Protein 3P0B (pdb70)

Radius of gyration: 22.83 Å; Cα contacts (8 Å, |Δi|>4): 1008; chains: 1; bounding box: 55×58×65 Å

B-factor: mean 22.21, std 11.77, range [7.5, 113.81]

Secondary structure (DSSP, 8-state):
---EEEEEEEEE-----TTS-SSSSSHHHHHHHIIIIIHHHHHHHHHHHHHT----EEEEE-HHHHHHHT-HHHHHHHHHHHHHHHHHHHHHHHHHTTSTTHHHHHHHHHHHHHHHHHHHHTTT-HHHHHHHHHHHTSEEEEEE-TT-B-GGG-S-HHHHHHHHHHHHHHHHHHHSS---BEE-GGG-B--SEEE--SSS-SPPEEE--HHHHHHHTT--EEEE-THHHH-SS--------GGGGSEEE-TTS-EEEEB-HHHHHHHH-TTTSGGGSTTSBPSS---TTT----BB--STT--GGGPPBP-HHHHHHHHHHHHHHHHHHHHHHHHHSTT-EEEEEEEGGGBTTTBTTHHHHHHHHHHHHTT-SSEEE--HHHHT-S-EEE--PPSB-SSGGGSSTTTSSGGGHHHHHHHHHHHHHHHHHHHH--S-HHHHHHHHHHHHHHTBTHHHHTTT-TTTHHHHHHHHHHHHHHHHHHHH---HHHHHHHHHHS---TT--GGGGG-

GO terms:
  GO:0003844 1,4-alpha-glucan branching enzyme activity (F, IDA)
  GO:0005978 glycogen biosynthetic process (P, IDA)

Nearest PDB structures (foldseek):
  1ufa-assembly1_A  TM=9.991E-01  e=3.592E-87  Thermus thermophilus
  3n98-assembly1_A  TM=9.511E-01  e=1.588E-49  Thermococcus kodakarensis
  5wu7-assembly1_A  TM=9.198E-01  e=2.688E-47  Pyrococcus horikoshii OT3
  5wu7-assembly2_B  TM=9.345E-01  e=1.216E-46  Pyrococcus horikoshii OT3
  2b5d-assembly1_X  TM=8.588E-01  e=3.055E-36  Thermotoga maritima MSB8

Structure (mmCIF, N/CA/C/O backbone):
data_3P0B
#
_entry.id   3P0B
#
_cell.length_a   119.532
_cell.length_b   119.532
_cell.length_c   74.097
_cell.angle_alpha   90.00
_cell.angle_beta   90.00
_cell.angle_gamma   90.00
#
_symmetry.space_group_name_H-M   'P 42 21 2'
#
loop_
_entity.id
_entity.type
_entity.pdbx_description
1 polymer 'TT1467 protein'
2 non-polymer GLYCEROL
3 water water
#
loop_
_atom_site.group_PDB
_atom_site.id
_atom_site.type_symbol
_atom_site.label_atom_id
_atom_site.label_alt_id
_atom_site.label_comp_id
_atom_site.label_asym_id
_atom_site.label_entity_id
_atom_site.label_seq_id
_atom_site.pdbx_PDB_ins_code
_atom_site.Cartn_x
_atom_site.Cartn_y
_atom_site.Cartn_z
_atom_site.occupancy
_atom_site.B_iso_or_equiv
_atom_site.auth_seq_id
_atom_site.auth_comp_id
_atom_site.auth_asym_id
_atom_site.auth_atom_id
_atom_site.pdbx_PDB_model_num
ATOM 1 N N . SER A 1 19 ? 4.658 -34.056 9.576 1.00 49.96 -1 SER A N 1
ATOM 2 C CA . SER A 1 19 ? 5.170 -35.412 9.941 1.00 50.64 -1 SER A CA 1
ATOM 3 C C . SER A 1 19 ? 4.584 -36.493 9.051 1.00 48.94 -1 SER A C 1
ATOM 4 O O . SER A 1 19 ? 3.364 -36.675 9.019 1.00 48.83 -1 SER A O 1
ATOM 5 N N . HIS A 1 20 ? 5.452 -37.211 8.334 1.00 48.05 0 HIS A N 1
ATOM 6 C CA . HIS A 1 20 ? 5.027 -38.242 7.380 1.00 45.75 0 HIS A CA 1
ATOM 7 C C . HIS A 1 20 ? 3.921 -37.745 6.463 1.00 42.66 0 HIS A C 1
ATOM 8 O O . HIS A 1 20 ? 2.861 -38.369 6.341 1.00 42.81 0 HIS A O 1
ATOM 9 N N . MET A 1 21 ? 4.169 -36.609 5.825 1.00 40.03 1 MET A N 1
ATOM 10 C CA . MET A 1 21 ? 3.166 -35.939 5.013 1.00 37.12 1 MET A CA 1
ATOM 11 C C . MET A 1 21 ? 3.078 -36.563 3.629 1.00 34.10 1 MET A C 1
ATOM 12 O O . MET A 1 21 ? 4.066 -37.091 3.110 1.00 34.07 1 MET A O 1
ATOM 17 N N . ALA A 1 22 ? 1.887 -36.512 3.040 1.00 30.44 2 ALA A N 1
ATOM 18 C CA . ALA A 1 22 ? 1.719 -36.878 1.643 1.00 29.34 2 ALA A CA 1
ATOM 19 C C . ALA A 1 22 ? 2.411 -35.805 0.830 1.00 27.48 2 ALA A C 1
ATOM 20 O O . ALA A 1 22 ? 2.526 -34.643 1.245 1.00 28.36 2 ALA A O 1
ATOM 22 N N . ARG A 1 23 ? 2.880 -36.207 -0.341 1.00 25.21 3 ARG A N 1
ATOM 23 C CA . ARG A 1 23 ? 3.493 -35.274 -1.278 1.00 24.24 3 ARG A CA 1
ATOM 24 C C . ARG A 1 23 ? 2.530 -34.977 -2.430 1.00 23.33 3 ARG A C 1
ATOM 25 O O . ARG A 1 23 ? 2.162 -35.893 -3.174 1.00 25.00 3 ARG A O 1
ATOM 33 N N . PHE A 1 24 ? 2.147 -33.702 -2.584 1.00 20.12 4 PHE A N 1
ATOM 34 C CA . PHE A 1 24 ? 1.241 -33.268 -3.650 1.00 18.99 4 PHE A CA 1
ATOM 35 C C . PHE A 1 24 ? 2.036 -32.617 -4.766 1.00 17.70 4 PHE A C 1
ATOM 36 O O . PHE A 1 24 ? 2.667 -31.584 -4.564 1.00 17.46 4 PHE A O 1
ATOM 44 N N . ALA A 1 25 ? 2.010 -33.242 -5.938 1.00 17.16 5 ALA A N 1
ATOM 45 C CA . ALA A 1 25 ? 2.719 -32.726 -7.096 1.00 16.38 5 ALA A CA 1
ATOM 46 C C . ALA A 1 25 ? 1.717 -32.206 -8.124 1.00 15.92 5 ALA A C 1
ATOM 47 O O . ALA A 1 25 ? 1.169 -32.998 -8.907 1.00 16.00 5 ALA A O 1
ATOM 49 N N . LEU A 1 26 ? 1.442 -30.901 -8.080 1.00 15.36 6 LEU A N 1
ATOM 50 C CA . LEU A 1 26 ? 0.634 -30.249 -9.119 1.00 14.40 6 LEU A CA 1
ATOM 51 C C . LEU A 1 26 ? 1.527 -30.052 -10.336 1.00 13.82 6 LEU A C 1
ATOM 52 O O . LEU A 1 26 ? 2.607 -29.503 -10.217 1.00 14.30 6 LEU A O 1
ATOM 57 N N . VAL A 1 27 ? 1.084 -30.510 -11.513 1.00 13.39 7 VAL A N 1
ATOM 58 C CA . VAL A 1 27 ? 1.810 -30.300 -12.766 1.00 13.33 7 VAL A CA 1
ATOM 59 C C . VAL A 1 27 ? 0.869 -29.641 -13.764 1.00 13.42 7 VAL A C 1
ATOM 60 O O . VAL A 1 27 ? -0.216 -30.160 -14.057 1.00 14.36 7 VAL A O 1
ATOM 64 N N . LEU A 1 28 ? 1.287 -28.466 -14.258 1.00 13.13 8 LEU A N 1
ATOM 65 C CA . LEU A 1 28 ? 0.532 -27.756 -15.297 1.00 12.23 8 LEU A CA 1
ATOM 66 C C . LEU A 1 28 ? 1.274 -27.905 -16.610 1.00 11.88 8 LEU A C 1
ATOM 67 O O . LEU A 1 28 ? 2.441 -27.533 -16.706 1.00 12.98 8 LEU A O 1
ATOM 72 N N . HIS A 1 29 ? 0.601 -28.455 -17.603 1.00 12.22 9 HIS A N 1
ATOM 73 C CA . HIS A 1 29 ? 1.146 -28.593 -18.953 1.00 11.55 9 HIS A CA 1
ATOM 74 C C . HIS A 1 29 ? 0.687 -27.420 -19.825 1.00 10.86 9 HIS A C 1
ATOM 75 O O . HIS A 1 29 ? -0.450 -27.383 -20.248 1.00 11.97 9 HIS A O 1
ATOM 82 N N . ALA A 1 30 ? 1.562 -26.439 -20.011 1.00 10.90 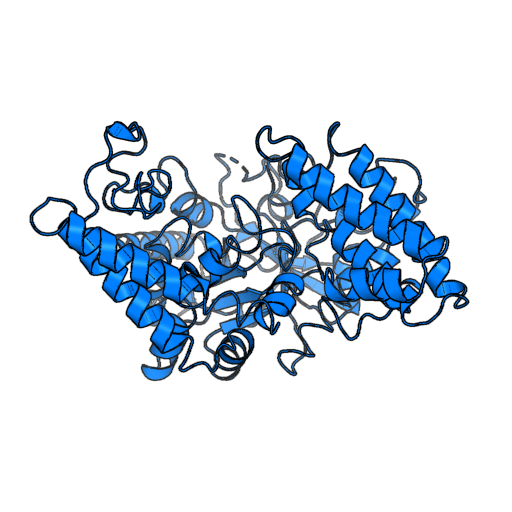10 ALA A N 1
ATOM 83 C CA . ALA A 1 30 ? 1.225 -25.299 -20.896 1.00 10.81 10 ALA A CA 1
ATOM 84 C C . ALA A 1 30 ? 1.685 -25.612 -22.316 1.00 10.37 10 ALA A C 1
ATOM 85 O O . ALA A 1 30 ? 2.841 -26.000 -22.533 1.00 10.99 10 ALA A O 1
ATOM 87 N N . HIS A 1 31 ? 0.765 -25.477 -23.269 1.00 10.35 11 HIS A N 1
ATOM 88 C CA . HIS A 1 31 ? 1.037 -25.828 -24.660 1.00 11.01 11 HIS A CA 1
ATOM 89 C C . HIS A 1 31 ? 0.019 -25.184 -25.570 1.00 11.03 11 HIS A C 1
ATOM 90 O O . HIS A 1 31 ? -1.185 -25.192 -25.276 1.00 13.01 11 HIS A O 1
ATOM 97 N N . LEU A 1 32 ? 0.503 -24.670 -26.711 1.00 11.25 12 LEU A N 1
ATOM 98 C CA . LEU A 1 32 ? -0.346 -24.401 -27.872 1.00 11.93 12 LEU A CA 1
ATOM 99 C C . LEU A 1 32 ? 0.454 -24.773 -29.084 1.00 11.00 12 LEU A C 1
ATOM 100 O O . LEU A 1 32 ? 1.681 -24.602 -29.077 1.00 12.25 12 LEU A O 1
ATOM 105 N N . PRO A 1 33 ? -0.213 -25.245 -30.145 1.00 10.95 13 PRO A N 1
ATOM 106 C CA . PRO A 1 33 ? 0.519 -25.557 -31.368 1.00 11.08 13 PRO A CA 1
ATOM 107 C C . PRO A 1 33 ? 1.021 -24.265 -32.037 1.00 10.85 13 PRO A C 1
ATOM 108 O O . PRO A 1 33 ? 0.722 -23.129 -31.587 1.00 10.27 13 PRO A O 1
ATOM 112 N N . TYR A 1 34 ? 1.790 -24.440 -33.099 1.00 10.36 14 TYR A N 1
ATOM 113 C CA . TYR A 1 34 ? 2.340 -23.297 -33.798 1.00 9.75 14 TYR A CA 1
ATOM 114 C C . TYR A 1 34 ? 1.227 -22.607 -34.577 1.00 9.50 14 TYR A C 1
ATOM 115 O O . TYR A 1 34 ? 0.678 -23.144 -35.545 1.00 10.18 14 TYR A O 1
ATOM 124 N N . VAL A 1 35 ? 0.865 -21.405 -34.111 1.00 9.55 15 VAL A N 1
ATOM 125 C CA . VAL A 1 35 ? -0.185 -20.610 -34.708 1.00 10.41 15 VAL A CA 1
ATOM 126 C C . VAL A 1 35 ? 0.332 -19.266 -35.243 1.00 10.09 15 VAL A C 1
ATOM 127 O O . VAL A 1 35 ? -0.368 -18.565 -35.976 1.00 11.80 15 VAL A O 1
ATOM 131 N N . ARG A 1 36 ? 1.551 -18.895 -34.856 1.00 10.06 16 ARG A N 1
ATOM 132 C CA . ARG A 1 36 ? 2.164 -17.676 -35.386 1.00 9.83 16 ARG A CA 1
ATOM 133 C C . ARG A 1 36 ? 2.086 -17.627 -36.898 1.00 10.64 16 ARG A C 1
ATOM 134 O O . ARG A 1 36 ? 2.417 -18.622 -37.548 1.00 11.52 16 ARG A O 1
ATOM 142 N N . ALA A 1 37 ? 1.644 -16.487 -37.440 1.00 11.61 17 ALA A N 1
ATOM 143 C CA . ALA A 1 37 ? 1.621 -16.250 -38.888 1.00 13.13 17 ALA A CA 1
ATOM 144 C C . ALA A 1 37 ? 0.645 -17.110 -39.658 1.00 16.03 17 ALA A C 1
ATOM 145 O O . ALA A 1 37 ? 0.713 -17.124 -40.883 1.00 17.77 17 ALA A O 1
ATOM 147 N N . HIS A 1 38 ? -0.241 -17.833 -38.981 1.00 17.37 18 HIS A N 1
ATOM 148 C CA . HIS A 1 38 ? -1.141 -18.723 -39.743 1.00 20.89 18 HIS A CA 1
ATOM 149 C C . HIS A 1 38 ? -2.610 -18.280 -39.824 1.00 24.59 18 HIS A C 1
ATOM 150 O O . HIS A 1 38 ? -3.463 -19.016 -40.347 1.00 28.34 18 HIS A O 1
ATOM 157 N N . GLY A 1 39 ? -2.887 -17.045 -39.413 1.00 24.22 19 GLY A N 1
ATOM 158 C CA . GLY A 1 39 ? -4.249 -16.544 -39.360 1.00 25.20 19 GLY A CA 1
ATOM 159 C C . GLY A 1 39 ? -4.515 -16.082 -37.950 1.00 24.46 19 GLY A C 1
ATOM 160 O O . GLY A 1 39 ? -3.760 -16.430 -37.030 1.00 23.33 19 GLY A O 1
ATOM 161 N N . MET A 1 40 ? -5.591 -15.317 -37.775 1.00 26.46 20 MET A N 1
ATOM 162 C CA . MET A 1 40 ? -5.924 -14.783 -36.455 1.00 26.89 20 MET A CA 1
ATOM 163 C C . MET A 1 40 ? -6.977 -15.583 -35.689 1.00 28.06 20 MET A C 1
ATOM 164 O O . MET A 1 40 ? -6.718 -15.979 -34.563 1.00 25.10 20 MET A O 1
ATOM 169 N N . TRP A 1 41 ? -8.134 -15.851 -36.299 1.00 30.60 21 TRP A N 1
ATOM 170 C CA . TRP A 1 41 ? -9.299 -16.435 -35.585 1.00 33.39 21 TRP A CA 1
ATOM 171 C C . TRP A 1 41 ? -10.118 -17.322 -36.554 1.00 33.95 21 TRP A C 1
ATOM 172 O O . TRP A 1 41 ? -9.926 -17.215 -37.762 1.00 35.71 21 TRP A O 1
ATOM 183 N N . PRO A 1 42 ? -10.980 -18.241 -36.045 1.00 34.87 22 PRO A N 1
ATOM 184 C CA . PRO A 1 42 ? -11.279 -18.754 -34.683 1.00 34.48 22 PRO A CA 1
ATOM 185 C C . PRO A 1 42 ? -10.114 -19.494 -34.027 1.00 31.68 22 PRO A C 1
ATOM 186 O O . PRO A 1 42 ? -9.917 -19.417 -32.801 1.00 33.21 22 PRO A O 1
ATOM 190 N N . PHE A 1 43 ? -9.367 -20.237 -34.834 1.00 29.36 23 PHE A N 1
ATOM 191 C CA A PHE A 1 43 ? -8.148 -20.864 -34.382 0.70 26.39 23 PHE A CA 1
ATOM 192 C CA B PHE A 1 43 ? -8.121 -20.825 -34.358 0.30 26.69 23 PHE A CA 1
ATOM 193 C C . PHE A 1 43 ? -6.964 -20.313 -35.177 1.00 25.27 23 PHE A C 1
ATOM 194 O O . PHE A 1 43 ? -6.949 -20.392 -36.415 1.00 26.54 23 PHE A O 1
ATOM 209 N N . GLY A 1 44 ? -6.000 -19.756 -34.472 1.00 18.92 24 GLY A N 1
ATOM 210 C CA . GLY A 1 44 ? -4.892 -19.012 -35.063 1.00 17.07 24 GLY A CA 1
ATOM 211 C C . GLY A 1 44 ? -4.213 -18.218 -33.956 1.00 14.50 24 GLY A C 1
ATOM 212 O O . GLY A 1 44 ? -4.266 -18.598 -32.777 1.00 13.86 24 GLY A O 1
ATOM 213 N N . GLU A 1 45 ? -3.576 -17.103 -34.314 1.00 14.48 25 GLU A N 1
ATOM 214 C CA . GLU A 1 45 ? -2.803 -16.310 -33.324 1.00 13.56 25 GLU A CA 1
ATOM 215 C C . GLU A 1 45 ? -3.592 -15.895 -32.100 1.00 13.17 25 GLU A C 1
ATOM 216 O O . GLU A 1 45 ? -3.065 -15.851 -30.976 1.00 12.67 25 GLU A O 1
ATOM 222 N N . GLU A 1 46 ? -4.855 -15.545 -32.283 1.00 13.12 26 GLU A N 1
ATOM 223 C CA . GLU A 1 46 ? -5.665 -15.141 -31.134 1.00 13.99 26 GLU A CA 1
ATOM 224 C C . GLU A 1 46 ? -5.760 -16.217 -30.067 1.00 13.36 26 GLU A C 1
ATOM 225 O O . GLU A 1 46 ? -5.911 -15.894 -28.892 1.00 13.03 26 GLU A O 1
ATOM 231 N N A THR A 1 47 ? -5.674 -17.482 -30.450 0.60 13.32 27 THR A N 1
ATOM 232 N N B THR A 1 47 ? -5.666 -17.492 -30.448 0.40 13.86 27 THR A N 1
ATOM 233 C CA A THR A 1 47 ? -5.700 -18.548 -29.461 0.60 13.54 27 THR A CA 1
ATOM 234 C CA B THR A 1 47 ? -5.671 -18.586 -29.466 0.40 14.45 27 THR A CA 1
ATOM 235 C C A THR A 1 47 ? -4.523 -18.387 -28.496 0.60 12.25 27 THR A C 1
ATOM 236 C C B THR A 1 47 ? -4.499 -18.456 -28.503 0.40 12.84 27 THR A C 1
ATOM 237 O O A THR A 1 47 ? -4.687 -18.537 -27.271 0.60 12.09 27 THR A O 1
ATOM 238 O O B THR A 1 47 ? -4.630 -18.739 -27.304 0.40 12.75 27 THR A O 1
ATOM 245 N N . LEU A 1 48 ? -3.356 -18.017 -29.018 1.00 11.59 28 LEU A N 1
ATOM 246 C CA . LEU A 1 48 ? -2.191 -17.765 -28.182 1.00 10.78 28 LEU A CA 1
ATOM 247 C C . LEU A 1 48 ? -2.375 -16.495 -27.349 1.00 10.19 28 LEU A C 1
ATOM 248 O O . LEU A 1 48 ? -2.060 -16.487 -26.170 1.00 10.01 28 LEU A O 1
ATOM 253 N N . TYR A 1 49 ? -2.913 -15.431 -27.945 1.00 10.18 29 TYR A N 1
ATOM 254 C CA . TYR A 1 49 ? -3.078 -14.201 -27.164 1.00 9.93 29 TYR A CA 1
ATOM 255 C C . TYR A 1 49 ? -4.083 -14.378 -26.041 1.00 9.12 29 TYR A C 1
ATOM 256 O O . TYR A 1 49 ? -3.857 -13.841 -24.927 1.00 9.53 29 TYR A O 1
ATOM 265 N N . GLU A 1 50 ? -5.140 -15.149 -26.278 1.00 9.76 30 GLU A N 1
ATOM 266 C CA . GLU A 1 50 ? -6.102 -15.483 -25.224 1.00 11.02 30 GLU A CA 1
ATOM 267 C C . GLU A 1 50 ? -5.407 -16.177 -24.082 1.00 10.42 30 GLU A C 1
ATOM 268 O O . GLU A 1 50 ? -5.619 -15.831 -22.903 1.00 10.69 30 GLU A O 1
ATOM 274 N N . ALA A 1 51 ? -4.578 -17.173 -24.383 1.00 9.82 31 ALA A N 1
ATOM 275 C CA . ALA A 1 51 ? -3.903 -17.924 -23.320 1.00 10.54 31 ALA A CA 1
ATOM 276 C C . ALA A 1 51 ? -2.871 -17.073 -22.603 1.00 10.06 31 ALA A C 1
ATOM 277 O O . ALA A 1 51 ? -2.733 -17.189 -21.355 1.00 10.24 31 ALA A O 1
ATOM 279 N N . MET A 1 52 ? -2.142 -16.222 -23.320 1.00 9.75 32 MET A N 1
ATOM 280 C CA . MET A 1 52 ? -1.218 -15.298 -22.679 1.00 9.88 32 MET A CA 1
ATOM 281 C C . MET A 1 52 ? -1.932 -14.402 -21.686 1.00 9.74 32 MET A C 1
ATOM 282 O O . MET A 1 52 ? -1.458 -14.223 -20.548 1.00 9.76 32 MET A O 1
ATOM 287 N N . ALA A 1 53 ? -3.072 -13.845 -22.080 1.00 9.51 33 ALA A N 1
ATOM 288 C CA . ALA A 1 53 ? -3.795 -12.915 -21.201 1.00 9.35 33 ALA A CA 1
ATOM 289 C C . ALA A 1 53 ? -4.450 -13.608 -20.020 1.00 9.80 33 ALA A C 1
ATOM 290 O O . ALA A 1 53 ? -4.448 -13.073 -18.904 1.00 10.29 33 ALA A O 1
ATOM 292 N N . GLU A 1 54 ? -5.044 -14.762 -20.269 1.00 10.16 34 GLU A N 1
ATOM 293 C CA . GLU A 1 54 ? -5.947 -15.357 -19.278 1.00 11.18 34 GLU A CA 1
ATOM 294 C C . GLU A 1 54 ? -5.312 -16.450 -18.438 1.00 10.28 34 GLU A C 1
ATOM 295 O O . GLU A 1 54 ? -5.780 -16.712 -17.318 1.00 11.06 34 GLU A O 1
ATOM 301 N N . THR A 1 55 ? -4.256 -17.092 -18.936 1.00 10.45 35 THR A N 1
ATOM 302 C CA . THR A 1 55 ? -3.572 -18.147 -18.194 1.00 10.46 35 THR A CA 1
ATOM 303 C C . THR A 1 55 ? -2.154 -17.739 -17.832 1.00 10.26 35 THR A C 1
ATOM 304 O O . THR A 1 55 ? -1.815 -17.744 -16.630 1.00 10.78 35 THR A O 1
ATOM 308 N N . TYR A 1 56 ? -1.304 -17.402 -18.805 1.00 10.59 36 TYR A N 1
ATOM 309 C CA . TYR A 1 56 ? 0.127 -17.302 -18.520 1.00 10.26 36 TYR A CA 1
ATOM 310 C C . TYR A 1 56 ? 0.474 -16.060 -17.718 1.00 10.70 36 TYR A C 1
ATOM 311 O O . TYR A 1 56 ? 1.174 -16.149 -16.695 1.00 11.18 36 TYR A O 1
ATOM 320 N N . LEU A 1 57 ? -0.048 -14.902 -18.125 1.00 10.64 37 LEU A N 1
ATOM 321 C CA . LEU A 1 57 ? 0.195 -13.705 -17.314 1.00 10.97 37 LEU A CA 1
ATOM 322 C C . LEU A 1 57 ? -0.379 -13.795 -15.888 1.00 10.89 37 LEU A C 1
ATOM 323 O O . LEU A 1 57 ? 0.318 -13.459 -14.928 1.00 11.10 37 LEU A O 1
ATOM 328 N N . PRO A 1 58 ? -1.646 -14.264 -15.721 1.00 10.49 38 PRO A N 1
ATOM 329 C CA . PRO A 1 58 ? -2.153 -14.446 -14.350 1.00 11.49 38 PRO A CA 1
ATOM 330 C C . PRO A 1 58 ? -1.325 -15.434 -13.529 1.00 11.55 38 PRO A C 1
ATOM 331 O O . PRO A 1 58 ? -1.134 -15.182 -12.323 1.00 11.99 38 PRO A O 1
ATOM 335 N N A LEU A 1 59 ? -0.820 -16.496 -14.139 0.80 12.12 39 LEU A N 1
ATOM 336 N N B LEU A 1 59 ? -0.829 -16.503 -14.158 0.20 11.27 39 LEU A N 1
ATOM 337 C CA A LEU A 1 59 ? 0.009 -17.437 -13.393 0.80 12.54 39 LEU A CA 1
ATOM 338 C CA B LEU A 1 59 ? 0.043 -17.488 -13.498 0.20 11.32 39 LEU A CA 1
ATOM 339 C C A LEU A 1 59 ? 1.321 -16.767 -12.966 0.80 12.74 39 LEU A C 1
ATOM 340 C C B LEU A 1 59 ? 1.372 -16.889 -13.052 0.20 11.93 39 LEU A C 1
ATOM 341 O O A LEU A 1 59 ? 1.775 -16.945 -11.829 0.80 12.56 39 LEU A O 1
ATOM 342 O O B LEU A 1 59 ? 1.906 -17.259 -12.004 0.20 12.34 39 LEU A O 1
ATOM 351 N N . ILE A 1 60 ? 1.907 -15.979 -13.862 1.00 12.16 40 ILE A N 1
ATOM 352 C CA . ILE A 1 60 ? 3.114 -15.246 -13.511 1.00 12.08 40 ILE A CA 1
ATOM 353 C C . ILE A 1 60 ? 2.839 -14.339 -12.308 1.00 12.78 40 ILE A C 1
ATOM 354 O O . ILE A 1 60 ? 3.648 -14.261 -11.380 1.00 13.43 40 ILE A O 1
ATOM 359 N N . ARG A 1 61 ? 1.677 -13.675 -12.269 1.00 11.70 41 ARG A N 1
ATOM 360 C CA . ARG A 1 61 ? 1.370 -12.812 -11.143 1.00 12.29 41 ARG A CA 1
ATOM 361 C C . ARG A 1 61 ? 1.190 -13.604 -9.849 1.00 12.60 41 ARG A C 1
ATOM 362 O O . ARG A 1 61 ? 1.561 -13.111 -8.757 1.00 14.41 41 ARG A O 1
ATOM 370 N N . VAL A 1 62 ? 0.659 -14.830 -9.936 1.00 12.30 42 VAL A N 1
ATOM 371 C CA . VAL A 1 62 ? 0.617 -15.704 -8.747 1.00 13.63 42 VAL A CA 1
ATOM 372 C C . VAL A 1 62 ? 2.039 -15.983 -8.277 1.00 13.58 42 VAL A C 1
ATOM 373 O O . VAL A 1 62 ? 2.339 -15.828 -7.065 1.00 14.09 42 VAL A O 1
ATOM 377 N N . LEU A 1 63 ? 2.905 -16.383 -9.202 1.00 14.44 43 LEU A N 1
ATOM 378 C CA . LEU A 1 63 ? 4.289 -16.706 -8.862 1.00 14.57 43 LEU A CA 1
ATOM 379 C C . LEU A 1 63 ? 5.039 -15.524 -8.248 1.00 15.57 43 LEU A C 1
ATOM 380 O O . LEU A 1 63 ? 5.782 -15.694 -7.299 1.00 17.10 43 LEU A O 1
ATOM 385 N N . GLU A 1 64 ? 4.817 -14.317 -8.792 1.00 15.18 44 GLU A N 1
ATOM 386 C CA . GLU A 1 64 ? 5.411 -13.100 -8.246 1.00 16.17 44 GLU A CA 1
ATOM 387 C C . GLU A 1 64 ? 4.939 -12.859 -6.813 1.00 16.25 44 GLU A C 1
ATOM 388 O O . GLU A 1 64 ? 5.762 -12.566 -5.940 1.00 17.33 44 GLU A O 1
ATOM 394 N N . ARG A 1 65 ? 3.631 -12.997 -6.558 1.00 15.80 45 ARG A N 1
ATOM 395 C CA . ARG A 1 65 ? 3.077 -12.790 -5.207 1.00 16.64 45 ARG A CA 1
ATOM 396 C C . ARG A 1 65 ? 3.600 -13.804 -4.208 1.00 17.52 45 ARG A C 1
ATOM 397 O O . ARG A 1 65 ? 3.994 -13.433 -3.120 1.00 19.40 45 ARG A O 1
ATOM 405 N N . LEU A 1 66 ? 3.590 -15.074 -4.571 1.00 16.79 46 LEU A N 1
ATOM 406 C CA . LEU A 1 66 ? 4.044 -16.107 -3.625 1.00 18.24 46 LEU A CA 1
ATOM 407 C C . LEU A 1 66 ? 5.513 -15.873 -3.266 1.00 18.62 46 LEU A C 1
ATOM 408 O O . LEU A 1 66 ? 5.899 -16.010 -2.102 1.00 19.49 46 LEU A O 1
ATOM 413 N N . ARG A 1 67 ? 6.321 -15.482 -4.249 1.00 18.48 47 ARG A N 1
ATOM 414 C CA . ARG A 1 67 ? 7.731 -15.153 -3.993 1.00 18.91 47 ARG A CA 1
ATOM 415 C C . ARG A 1 67 ? 7.847 -13.948 -3.051 1.00 20.31 47 ARG A C 1
ATOM 416 O O . ARG A 1 67 ? 8.549 -13.989 -2.036 1.00 22.40 47 ARG A O 1
ATOM 424 N N . ALA A 1 68 ? 7.118 -12.881 -3.357 1.00 20.87 48 ALA A N 1
ATOM 425 C CA . ALA A 1 68 ? 7.148 -11.667 -2.545 1.00 22.32 48 ALA A CA 1
ATOM 426 C C . ALA A 1 68 ? 6.778 -11.925 -1.073 1.00 23.99 48 ALA A C 1
ATOM 427 O O . ALA A 1 68 ? 7.369 -11.347 -0.169 1.00 26.49 48 ALA A O 1
ATOM 429 N N . GLU A 1 69 ? 5.829 -12.834 -0.862 1.00 23.71 49 GLU A N 1
ATOM 430 C CA . GLU A 1 69 ? 5.251 -13.075 0.453 1.00 24.60 49 GLU A CA 1
ATOM 431 C C . GLU A 1 69 ? 5.934 -14.236 1.176 1.00 24.82 49 GLU A C 1
ATOM 432 O O . GLU A 1 69 ? 5.580 -14.543 2.314 1.00 25.76 49 GLU A O 1
ATOM 438 N N . GLY A 1 70 ? 6.900 -14.875 0.519 1.00 24.51 50 GLY A N 1
ATOM 439 C CA . GLY A 1 70 ? 7.633 -16.004 1.094 1.00 25.29 50 GLY A CA 1
ATOM 440 C C . GLY A 1 70 ? 6.788 -17.248 1.300 1.00 25.01 50 GLY A C 1
ATOM 441 O O . GLY A 1 70 ? 7.089 -18.059 2.175 1.00 26.05 50 GLY A O 1
ATOM 442 N N . VAL A 1 71 ? 5.715 -17.386 0.522 1.00 23.08 51 VAL A N 1
ATOM 443 C CA . VAL A 1 71 ? 4.847 -18.562 0.573 1.00 23.73 51 VAL A CA 1
ATOM 444 C C . VAL A 1 71 ? 5.513 -19.715 -0.165 1.00 22.51 51 VAL A C 1
ATOM 445 O O . VAL A 1 71 ? 5.806 -19.615 -1.365 1.00 21.31 51 VAL A O 1
ATOM 449 N N . GLU A 1 72 ? 5.758 -20.801 0.548 1.00 24.11 52 GLU A N 1
ATOM 450 C CA . GLU A 1 72 ? 6.438 -21.973 0.005 1.00 24.13 52 GLU A CA 1
ATOM 451 C C . GLU A 1 72 ? 5.418 -23.029 -0.387 1.00 22.21 52 GLU A C 1
ATOM 452 O O . GLU A 1 72 ? 4.934 -23.786 0.455 1.00 23.04 52 GLU A O 1
ATOM 458 N N . ALA A 1 73 ? 5.108 -23.071 -1.683 1.00 20.68 53 ALA A N 1
ATOM 459 C CA . ALA A 1 73 ? 4.141 -24.025 -2.209 1.00 19.93 53 ALA A CA 1
ATOM 460 C C . ALA A 1 73 ? 4.516 -24.311 -3.657 1.00 18.16 53 ALA A C 1
ATOM 461 O O . ALA A 1 73 ? 3.794 -23.929 -4.594 1.00 18.09 53 ALA A O 1
ATOM 463 N N . PRO A 1 74 ? 5.663 -25.003 -3.840 1.00 18.17 54 PRO A N 1
ATOM 464 C CA . PRO A 1 74 ? 6.108 -25.165 -5.231 1.00 18.03 54 PRO A CA 1
ATOM 465 C C . PRO A 1 74 ? 5.271 -26.151 -6.017 1.00 17.59 54 PRO A C 1
ATOM 466 O O . PRO A 1 74 ? 4.610 -27.028 -5.440 1.00 18.21 54 PRO A O 1
ATOM 470 N N . PHE A 1 75 ? 5.323 -26.004 -7.338 1.00 16.97 55 PHE A N 1
ATOM 471 C CA . PHE A 1 75 ? 4.664 -26.929 -8.254 1.00 16.29 55 PHE A CA 1
ATOM 472 C C . PHE A 1 75 ? 5.512 -27.012 -9.512 1.00 16.26 55 PHE A C 1
ATOM 473 O O . PHE A 1 75 ? 6.607 -26.429 -9.584 1.00 15.42 55 PHE A O 1
ATOM 481 N N . THR A 1 76 ? 5.006 -27.752 -10.481 1.00 13.95 56 THR A N 1
ATOM 482 C CA . THR A 1 76 ? 5.744 -28.026 -11.733 1.00 13.93 56 THR A CA 1
ATOM 483 C C . THR A 1 76 ? 4.979 -27.477 -12.909 1.00 13.26 56 THR A C 1
ATOM 484 O O . THR A 1 76 ? 3.761 -27.699 -13.044 1.00 13.65 56 THR A O 1
ATOM 488 N N . LEU A 1 77 ? 5.711 -26.753 -13.776 1.00 12.84 57 LEU A N 1
ATOM 489 C CA . LEU A 1 77 ? 5.134 -26.157 -14.975 1.00 12.55 57 LEU A CA 1
ATOM 490 C C . LEU A 1 77 ? 5.889 -26.604 -16.214 1.00 12.75 57 LEU A C 1
ATOM 491 O O . LEU A 1 77 ? 7.108 -26.429 -16.293 1.00 13.09 57 LEU A O 1
ATOM 496 N N . GLY A 1 78 ? 5.164 -27.206 -17.150 1.00 12.46 58 GLY A N 1
ATOM 497 C CA . GLY A 1 78 ? 5.700 -27.474 -18.484 1.00 13.06 58 GLY A CA 1
ATOM 498 C C . GLY A 1 78 ? 5.357 -26.330 -19.402 1.00 12.43 58 GLY A C 1
ATOM 499 O O . GLY A 1 78 ? 4.247 -25.789 -19.370 1.00 12.22 58 GLY A O 1
ATOM 500 N N . ILE A 1 79 ? 6.353 -25.900 -20.169 1.00 12.45 59 ILE A N 1
ATOM 501 C CA . ILE A 1 79 ? 6.104 -24.987 -21.296 1.00 12.11 59 ILE A CA 1
ATOM 502 C C . ILE A 1 79 ? 6.655 -25.715 -22.518 1.00 11.91 59 ILE A C 1
ATOM 503 O O . ILE A 1 79 ? 7.876 -25.932 -22.608 1.00 12.15 59 ILE A O 1
ATOM 508 N N . THR A 1 80 ? 5.783 -26.157 -23.427 1.00 10.34 60 THR A N 1
ATOM 509 C CA . THR A 1 80 ? 6.311 -26.944 -24.538 1.00 10.30 60 THR A CA 1
ATOM 510 C C . THR A 1 80 ? 7.258 -26.087 -25.376 1.00 10.51 60 THR A C 1
ATOM 511 O O . THR A 1 80 ? 7.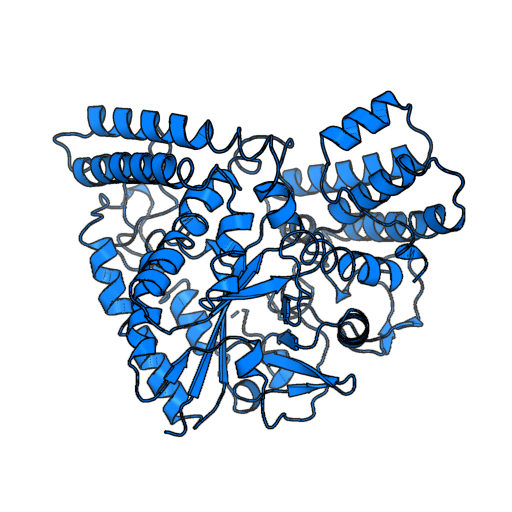136 -24.866 -25.429 1.00 10.04 60 THR A O 1
ATOM 515 N N . PRO A 1 81 ? 8.247 -26.735 -25.982 1.00 9.85 61 PRO A N 1
ATOM 516 C CA . PRO A 1 81 ? 9.199 -25.941 -26.801 1.00 10.22 61 PRO A CA 1
ATOM 517 C C . PRO A 1 81 ? 8.511 -25.075 -27.848 1.00 10.01 61 PRO A C 1
ATOM 518 O O . PRO A 1 81 ? 8.876 -23.924 -28.013 1.00 10.04 61 PRO A O 1
ATOM 522 N N . ILE A 1 82 ? 7.501 -25.619 -28.514 1.00 9.91 62 ILE A N 1
ATOM 523 C CA . ILE A 1 82 ? 6.835 -24.834 -29.553 1.00 10.00 62 ILE A CA 1
ATOM 524 C C . ILE A 1 82 ? 6.033 -23.660 -28.957 1.00 9.29 62 ILE A C 1
ATOM 525 O O . ILE A 1 82 ? 5.967 -22.592 -29.571 1.00 9.86 62 ILE A O 1
ATOM 530 N N . LEU A 1 83 ? 5.449 -23.830 -27.769 1.00 9.42 63 LEU A N 1
ATOM 531 C CA . LEU A 1 83 ? 4.861 -22.680 -27.096 1.00 9.26 63 LEU A CA 1
ATOM 532 C C . LEU A 1 83 ? 5.938 -21.642 -26.744 1.00 9.85 63 LEU A C 1
ATOM 533 O O . LEU A 1 83 ? 5.767 -20.447 -27.003 1.00 9.59 63 LEU A O 1
ATOM 538 N N . ALA A 1 84 ? 7.026 -22.094 -26.126 1.00 9.53 64 ALA A N 1
ATOM 539 C CA . ALA A 1 84 ? 8.080 -21.168 -25.695 1.00 9.80 64 ALA A CA 1
ATOM 540 C C . ALA A 1 84 ? 8.670 -20.388 -26.875 1.00 10.19 64 ALA A C 1
ATOM 541 O O . ALA A 1 84 ? 8.922 -19.182 -26.776 1.00 10.59 64 ALA A O 1
ATOM 543 N N . GLU A 1 85 ? 8.866 -21.071 -28.014 1.00 9.81 65 GLU A N 1
ATOM 544 C CA . GLU A 1 85 ? 9.375 -20.405 -29.219 1.00 9.81 65 GLU A CA 1
ATOM 545 C C . GLU A 1 85 ? 8.475 -19.257 -29.670 1.00 9.22 65 GLU A C 1
ATOM 546 O O . GLU A 1 85 ? 8.955 -18.192 -30.039 1.00 11.11 65 GLU A O 1
ATOM 552 N N . GLN A 1 86 ? 7.180 -19.453 -29.583 1.00 8.79 66 GLN A N 1
ATOM 553 C CA . GLN A 1 86 ? 6.221 -18.400 -29.907 1.00 8.57 66 GLN A CA 1
ATOM 554 C C . GLN A 1 86 ? 6.178 -17.290 -28.858 1.00 9.02 66 GLN A C 1
ATOM 555 O O . GLN A 1 86 ? 6.180 -16.100 -29.220 1.00 9.26 66 GLN A O 1
ATOM 561 N N . LEU A 1 87 ? 6.188 -17.651 -27.577 1.00 9.47 67 LEU A N 1
ATOM 562 C CA . LEU A 1 87 ? 6.193 -16.626 -26.507 1.00 9.36 67 LEU A CA 1
ATOM 563 C C . LEU A 1 87 ? 7.411 -15.712 -26.608 1.00 10.48 67 LEU A C 1
ATOM 564 O O . LEU A 1 87 ? 7.307 -14.526 -26.278 1.00 12.20 67 LEU A O 1
ATOM 569 N N . ALA A 1 88 ? 8.541 -16.259 -27.049 1.00 9.79 68 ALA A N 1
ATOM 570 C CA . ALA A 1 88 ? 9.790 -15.506 -27.180 1.00 10.45 68 ALA A CA 1
ATOM 571 C C . ALA A 1 88 ? 9.953 -14.745 -28.495 1.00 10.65 68 ALA A C 1
ATOM 572 O O . ALA A 1 88 ? 10.943 -14.040 -28.664 1.00 12.17 68 ALA A O 1
ATOM 574 N N . ASP A 1 89 ? 8.945 -14.813 -29.369 1.00 9.43 69 ASP A N 1
ATOM 575 C CA . ASP A 1 89 ? 9.043 -14.278 -30.714 1.00 9.44 69 ASP A CA 1
ATOM 576 C C . ASP A 1 89 ? 8.592 -12.822 -30.814 1.00 9.38 69 ASP A C 1
ATOM 577 O O . ASP A 1 89 ? 7.585 -12.437 -30.222 1.00 10.11 69 ASP A O 1
ATOM 582 N N . ALA A 1 90 ? 9.251 -12.055 -31.669 1.00 9.60 70 ALA A N 1
ATOM 583 C CA . ALA A 1 90 ? 8.943 -10.641 -31.815 1.00 10.03 70 ALA A CA 1
ATOM 584 C C . ALA A 1 90 ? 7.548 -10.374 -32.399 1.00 10.95 70 ALA A C 1
ATOM 585 O O . ALA A 1 90 ? 6.855 -9.434 -31.954 1.00 11.32 70 ALA A O 1
ATOM 587 N N . ARG A 1 91 ? 7.159 -11.118 -33.439 1.00 10.53 71 ARG A N 1
ATOM 588 C CA . ARG A 1 91 ? 5.817 -10.933 -34.027 1.00 10.51 71 ARG A CA 1
ATOM 589 C C . ARG A 1 91 ? 4.726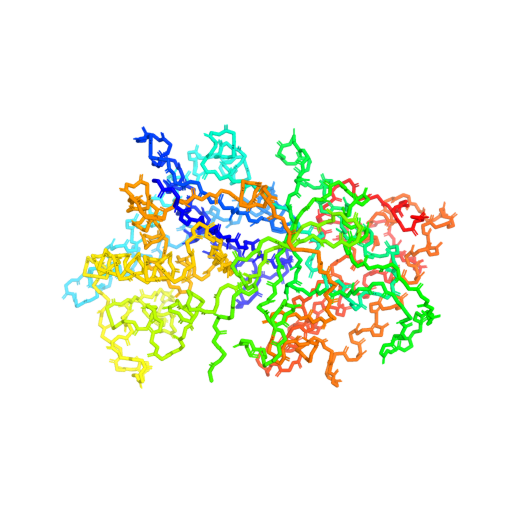 -11.222 -32.989 1.00 9.22 71 ARG A C 1
ATOM 590 O O . ARG A 1 91 ? 3.744 -10.487 -32.893 1.00 9.88 71 ARG A O 1
ATOM 598 N N . ILE A 1 92 ? 4.884 -12.283 -32.212 1.00 8.94 72 ILE A N 1
ATOM 599 C CA . ILE A 1 92 ? 3.927 -12.596 -31.165 1.00 8.79 72 ILE A CA 1
ATOM 600 C C . ILE A 1 92 ? 3.891 -11.512 -30.071 1.00 9.34 72 ILE A C 1
ATOM 601 O O . ILE A 1 92 ? 2.794 -11.151 -29.598 1.00 10.26 72 ILE A O 1
ATOM 606 N N . LYS A 1 93 ? 5.050 -10.968 -29.691 1.00 10.05 73 LYS A N 1
ATOM 607 C CA . LYS A 1 93 ? 5.061 -9.915 -28.655 1.00 10.52 73 LYS A CA 1
ATOM 608 C C . LYS A 1 93 ? 4.283 -8.700 -29.162 1.00 10.35 73 LYS A C 1
ATOM 609 O O . LYS A 1 93 ? 3.451 -8.119 -28.413 1.00 10.86 73 LYS A O 1
ATOM 615 N N A GLU A 1 94 ? 4.540 -8.291 -30.398 0.50 10.21 74 GLU A N 1
ATOM 616 N N B GLU A 1 94 ? 4.527 -8.285 -30.398 0.50 10.77 74 GLU A N 1
ATOM 617 C CA A GLU A 1 94 ? 3.834 -7.159 -30.996 0.50 10.83 74 GLU A CA 1
ATOM 618 C CA B GLU A 1 94 ? 3.814 -7.135 -30.961 0.50 11.83 74 GLU A CA 1
ATOM 619 C C A GLU A 1 94 ? 2.344 -7.464 -31.132 0.50 10.05 74 GLU A C 1
ATOM 620 C C B GLU A 1 94 ? 2.332 -7.438 -31.184 0.50 10.79 74 GLU A C 1
ATOM 621 O O A GLU A 1 94 ? 1.494 -6.623 -30.784 0.50 10.37 74 GLU A O 1
ATOM 622 O O B GLU A 1 94 ? 1.471 -6.562 -30.949 0.50 11.35 74 GLU A O 1
ATOM 633 N N . GLY A 1 95 ? 2.028 -8.668 -31.598 1.00 10.10 75 GLY A N 1
ATOM 634 C CA . GLY A 1 95 ? 0.631 -9.081 -31.800 1.00 10.58 75 GLY A CA 1
ATOM 635 C C . GLY A 1 95 ? -0.143 -9.112 -30.506 1.00 9.23 75 GLY A C 1
ATOM 636 O O . GLY A 1 95 ? -1.307 -8.706 -30.443 1.00 10.46 75 GLY A O 1
ATOM 637 N N . PHE A 1 96 ? 0.496 -9.554 -29.435 1.00 9.13 76 PHE A N 1
ATOM 638 C CA . PHE A 1 96 ? -0.183 -9.580 -28.136 1.00 9.05 76 PHE A CA 1
ATOM 639 C C . PHE A 1 96 ? -0.500 -8.177 -27.657 1.00 9.84 76 PHE A C 1
ATOM 640 O O . PHE A 1 96 ? -1.607 -7.896 -27.176 1.00 9.91 76 PHE A O 1
ATOM 648 N N A TRP A 1 97 ? 0.482 -7.289 -27.781 0.50 9.26 77 TRP A N 1
ATOM 649 N N B TRP A 1 97 ? 0.459 -7.273 -27.770 0.50 9.72 77 TRP A N 1
ATOM 650 C CA A TRP A 1 97 ? 0.334 -5.910 -27.364 0.50 10.29 77 TRP A CA 1
ATOM 651 C CA B TRP A 1 97 ? 0.196 -5.932 -27.319 0.50 11.26 77 TRP A CA 1
ATOM 652 C C A TRP A 1 97 ? -0.867 -5.285 -28.088 0.50 9.97 77 TRP A C 1
ATOM 653 C C B TRP A 1 97 ? -0.988 -5.369 -28.083 0.50 10.40 77 TRP A C 1
ATOM 654 O O A TRP A 1 97 ? -1.687 -4.604 -27.460 0.50 10.89 77 TRP A O 1
ATOM 655 O O B TRP A 1 97 ? -1.909 -4.804 -27.493 0.50 11.16 77 TRP A O 1
ATOM 676 N N . ALA A 1 98 ? -0.974 -5.515 -29.406 1.00 10.44 78 ALA A N 1
ATOM 677 C CA . ALA A 1 98 ? -2.073 -5.007 -30.225 1.00 10.63 78 ALA A CA 1
ATOM 678 C C . ALA A 1 98 ? -3.406 -5.669 -29.819 1.00 10.15 78 ALA A C 1
ATOM 679 O O . ALA A 1 98 ? -4.444 -4.981 -29.747 1.00 11.03 78 ALA A O 1
ATOM 681 N N . TYR A 1 99 ? -3.386 -6.967 -29.563 1.00 9.95 79 TYR A N 1
ATOM 682 C CA . TYR A 1 99 ? -4.602 -7.688 -29.179 1.00 10.27 79 TYR A CA 1
ATOM 683 C C . TYR A 1 99 ? -5.134 -7.157 -27.848 1.00 10.49 79 TYR A C 1
ATOM 684 O O . TYR A 1 99 ? -6.342 -6.924 -27.699 1.00 11.05 79 TYR A O 1
ATOM 693 N N . ALA A 1 100 ? -4.243 -6.959 -26.878 1.00 10.09 80 ALA A N 1
ATOM 694 C CA . ALA A 1 100 ? -4.650 -6.492 -25.551 1.00 10.15 80 ALA A CA 1
ATOM 695 C C . ALA A 1 100 ? -5.136 -5.048 -25.605 1.00 10.94 80 ALA A C 1
ATOM 696 O O . ALA A 1 100 ? -6.109 -4.699 -24.941 1.00 11.07 80 ALA A O 1
ATOM 698 N N . LYS A 1 101 ? -4.518 -4.204 -26.434 1.00 10.33 81 LYS A N 1
ATOM 699 C CA . LYS A 1 101 ? -4.993 -2.825 -26.628 1.00 11.22 81 LYS A CA 1
ATOM 700 C C . LYS A 1 101 ? -6.409 -2.857 -27.202 1.00 11.16 81 LYS A C 1
ATOM 701 O O . LYS A 1 101 ? -7.318 -2.133 -26.743 1.00 11.97 81 LYS A O 1
ATOM 707 N N . ASP A 1 102 ? -6.610 -3.673 -28.238 1.00 11.73 82 ASP A N 1
ATOM 708 C CA . ASP A 1 102 ? -7.947 -3.780 -28.819 1.00 12.40 82 ASP A CA 1
ATOM 709 C C . ASP A 1 102 ? -8.974 -4.311 -27.808 1.00 11.27 82 ASP A C 1
ATOM 710 O O . ASP A 1 102 ? -10.103 -3.810 -27.738 1.00 10.78 82 ASP A O 1
ATOM 715 N N . ARG A 1 103 ? -8.590 -5.307 -27.009 1.00 11.31 83 ARG A N 1
ATOM 716 C CA . ARG A 1 103 ? -9.506 -5.811 -25.972 1.00 11.03 83 ARG A CA 1
ATOM 717 C C . ARG A 1 103 ? -9.864 -4.773 -24.919 1.00 10.59 83 ARG A C 1
ATOM 718 O O . ARG A 1 103 ? -11.032 -4.698 -24.527 1.00 10.61 83 ARG A O 1
ATOM 726 N N . LEU A 1 104 ? -8.906 -3.937 -24.519 1.00 10.17 84 LEU A N 1
ATOM 727 C CA . LEU A 1 104 ? -9.224 -2.846 -23.608 1.00 10.42 84 LEU A CA 1
ATOM 728 C C . LEU A 1 104 ? -10.273 -1.934 -24.261 1.00 10.54 84 LEU A C 1
ATOM 729 O O . LEU A 1 104 ? -11.244 -1.518 -23.586 1.00 12.00 84 LEU A O 1
ATOM 734 N N . GLU A 1 105 ? -10.083 -1.596 -25.545 1.00 11.21 85 GLU A N 1
ATOM 735 C CA . GLU A 1 105 ? -11.036 -0.727 -26.210 1.00 11.48 85 GLU A CA 1
ATOM 736 C C . GLU A 1 105 ? -12.422 -1.372 -26.289 1.00 11.76 85 GLU A C 1
ATOM 737 O O . GLU A 1 105 ? -13.450 -0.691 -26.081 1.00 12.00 85 GLU A O 1
ATOM 743 N N . ARG A 1 106 ? -12.468 -2.673 -26.562 1.00 11.10 86 ARG A N 1
ATOM 744 C CA . ARG A 1 106 ? -13.754 -3.401 -26.585 1.00 13.01 86 ARG A CA 1
ATOM 745 C C . ARG A 1 106 ? -14.422 -3.351 -25.207 1.00 12.98 86 ARG A C 1
ATOM 746 O O . ARG A 1 106 ? -15.643 -3.129 -25.122 1.00 12.80 86 ARG A O 1
ATOM 754 N N . ALA A 1 107 ? -13.643 -3.541 -24.135 1.00 11.97 87 ALA A N 1
ATOM 755 C CA . ALA A 1 107 ? -14.153 -3.527 -22.787 1.00 12.05 87 ALA A CA 1
ATOM 756 C C . ALA A 1 107 ? -14.674 -2.143 -22.456 1.00 12.06 87 ALA A C 1
ATOM 757 O O . ALA A 1 107 ? -15.739 -2.004 -21.839 1.00 12.50 87 ALA A O 1
ATOM 759 N N . GLN A 1 108 ? -13.946 -1.098 -22.843 1.00 11.42 88 GLN A N 1
ATOM 760 C CA . GLN A 1 108 ? -14.414 0.279 -22.600 1.00 11.98 88 GLN A CA 1
ATOM 761 C C . GLN A 1 108 ? -15.739 0.511 -23.307 1.00 12.13 88 GLN A C 1
ATOM 762 O O . GLN A 1 108 ? -16.661 1.115 -22.752 1.00 13.10 88 GLN A O 1
ATOM 768 N N . GLY A 1 109 ? -15.853 0.015 -24.537 1.00 12.61 89 GLY A N 1
ATOM 769 C CA . GLY A 1 109 ? -17.114 0.167 -25.294 1.00 13.28 89 GLY A CA 1
ATOM 770 C C . GLY A 1 109 ? -18.276 -0.578 -24.661 1.00 12.82 89 GLY A C 1
ATOM 771 O O . GLY A 1 109 ? -19.408 -0.079 -24.601 1.00 12.97 89 GLY A O 1
ATOM 772 N N . ASP A 1 110 ? -18.002 -1.774 -24.147 1.00 13.00 90 ASP A N 1
ATOM 773 C CA . ASP A 1 110 ? -19.051 -2.504 -23.453 1.00 12.46 90 ASP A CA 1
ATOM 774 C C . ASP A 1 110 ? -19.432 -1.827 -22.141 1.00 13.36 90 ASP A C 1
ATOM 775 O O . ASP A 1 110 ? -20.613 -1.832 -21.793 1.00 13.70 90 ASP A O 1
ATOM 780 N N . TYR A 1 111 ? -18.482 -1.220 -21.431 1.00 12.44 91 TYR A N 1
ATOM 781 C CA . TYR A 1 111 ? -18.837 -0.480 -20.220 1.00 13.86 91 TYR A CA 1
ATOM 782 C C . TYR A 1 111 ? -19.728 0.728 -20.566 1.00 14.00 91 TYR A C 1
ATOM 783 O O . TYR A 1 111 ? -20.725 1.013 -19.880 1.00 15.44 91 TYR A O 1
ATOM 792 N N . GLN A 1 112 ? -19.405 1.415 -21.659 1.00 13.48 92 GLN A N 1
ATOM 793 C CA . GLN A 1 112 ? -20.235 2.500 -22.174 1.00 14.59 92 GLN A CA 1
ATOM 794 C C . GLN A 1 112 ? -21.667 2.011 -22.431 1.00 14.59 92 GLN A C 1
ATOM 795 O O . GLN A 1 112 ? -22.626 2.694 -22.081 1.00 15.12 92 GLN A O 1
ATOM 801 N N . ARG A 1 113 ? -21.815 0.852 -23.073 1.00 14.56 93 ARG A N 1
ATOM 802 C CA . ARG A 1 113 ? -23.158 0.321 -23.361 1.00 15.38 93 ARG A CA 1
ATOM 803 C C . ARG A 1 113 ? -23.870 -0.206 -22.129 1.00 15.41 93 ARG A C 1
ATOM 804 O O . ARG A 1 113 ? -25.084 -0.044 -22.010 1.00 16.54 93 ARG A O 1
ATOM 812 N N . TYR A 1 114 ? -23.133 -0.826 -21.212 1.00 15.16 94 TYR A N 1
ATOM 813 C CA . TYR A 1 114 ? -23.787 -1.595 -20.162 1.00 15.20 94 TYR A CA 1
ATOM 814 C C . TYR A 1 114 ? -23.857 -0.932 -18.791 1.00 15.98 94 TYR A C 1
ATOM 815 O O . TYR A 1 114 ? -24.476 -1.473 -17.875 1.00 17.20 94 TYR A O 1
ATOM 824 N N . ARG A 1 115 ? -23.239 0.238 -18.649 1.00 16.55 95 ARG A N 1
ATOM 825 C CA . ARG A 1 115 ? -23.419 1.016 -17.426 1.00 18.06 95 ARG A CA 1
ATOM 826 C C . ARG A 1 115 ? -24.910 1.211 -17.209 1.00 18.94 95 ARG A C 1
ATOM 827 O O . ARG A 1 115 ? -25.672 1.476 -18.146 1.00 19.18 95 ARG A O 1
ATOM 835 N N . GLY A 1 116 ? -25.348 1.041 -15.966 1.00 19.57 96 GLY A N 1
ATOM 836 C CA . GLY A 1 116 ? -26.765 1.184 -15.651 1.00 21.00 96 GLY A CA 1
ATOM 837 C C . GLY A 1 116 ? -27.615 -0.030 -15.985 1.00 20.50 96 GLY A C 1
ATOM 838 O O . GLY A 1 116 ? -28.851 0.029 -15.898 1.00 23.17 96 GLY A O 1
ATOM 839 N N . THR A 1 117 ? -26.955 -1.136 -16.339 1.00 19.25 97 THR A N 1
ATOM 840 C CA . THR A 1 117 ? -27.628 -2.399 -16.605 1.00 19.07 97 THR A CA 1
ATOM 841 C C . THR A 1 117 ? -27.035 -3.499 -15.717 1.00 18.77 97 THR A C 1
ATOM 842 O O . THR A 1 117 ? -25.997 -3.311 -15.079 1.00 18.35 97 THR A O 1
ATOM 846 N N . ALA A 1 118 ? -27.658 -4.668 -15.759 1.00 19.07 98 ALA A N 1
ATOM 847 C CA . ALA A 1 118 ? -27.172 -5.831 -15.020 1.00 19.43 98 ALA A CA 1
ATOM 848 C C . ALA A 1 118 ? -25.777 -6.295 -15.454 1.00 17.99 98 ALA A C 1
ATOM 849 O O . ALA A 1 118 ? -25.148 -7.064 -14.714 1.00 18.26 98 ALA A O 1
ATOM 851 N N . LEU A 1 119 ? -25.306 -5.856 -16.624 1.00 16.71 99 LEU A N 1
ATOM 852 C CA . LEU A 1 119 ? -23.981 -6.238 -17.119 1.00 16.42 99 LEU A CA 1
ATOM 853 C C . LEU A 1 119 ? -22.901 -5.231 -16.739 1.00 16.07 99 LEU A C 1
ATOM 854 O O . LEU A 1 119 ? -21.747 -5.394 -17.146 1.00 15.95 99 LEU A O 1
ATOM 859 N N . GLU A 1 120 ? -23.240 -4.216 -15.934 1.00 17.13 100 GLU A N 1
ATOM 860 C CA . GLU A 1 120 ? -22.255 -3.186 -15.611 1.00 17.53 100 GLU A CA 1
ATOM 861 C C . GLU A 1 120 ? -21.036 -3.760 -14.868 1.00 17.03 100 GLU A C 1
ATOM 862 O O . GLU A 1 120 ? -19.908 -3.438 -15.224 1.00 16.83 100 GLU A O 1
ATOM 868 N N . ALA A 1 121 ? -21.260 -4.608 -13.868 1.00 17.73 101 ALA A N 1
ATOM 869 C CA . ALA A 1 121 ? -20.164 -5.132 -13.047 1.00 17.02 101 ALA A CA 1
ATOM 870 C C . ALA A 1 121 ? -19.199 -5.949 -13.902 1.00 16.47 101 ALA A C 1
ATOM 871 O O . ALA A 1 121 ? -17.982 -5.812 -13.786 1.00 16.44 101 ALA A O 1
ATOM 873 N N . SER A 1 122 ? -19.740 -6.799 -14.769 1.00 15.04 102 SER A N 1
ATOM 874 C CA . SER A 1 122 ? -18.899 -7.561 -15.707 1.00 14.49 102 SER A CA 1
ATOM 875 C C . SER A 1 122 ? -18.057 -6.670 -16.617 1.00 14.19 102 SER A C 1
ATOM 876 O O . SER A 1 122 ? -16.846 -6.881 -16.796 1.00 13.04 102 SER A O 1
ATOM 879 N N . ALA A 1 123 ? -18.699 -5.663 -17.205 1.00 14.54 103 ALA A N 1
ATOM 880 C CA . ALA A 1 123 ? -17.999 -4.746 -18.088 1.00 14.28 103 ALA A CA 1
ATOM 881 C C . ALA A 1 123 ? -16.903 -3.956 -17.350 1.00 13.10 103 ALA A C 1
ATOM 882 O O . ALA A 1 123 ? -15.781 -3.828 -17.870 1.00 13.94 103 ALA A O 1
ATOM 884 N N . ARG A 1 124 ? -17.203 -3.471 -16.144 1.00 13.52 104 ARG A N 1
ATOM 885 C CA . ARG A 1 124 ? -16.226 -2.742 -15.337 1.00 13.85 104 ARG A CA 1
ATOM 886 C C . ARG A 1 124 ? -15.001 -3.644 -15.066 1.00 13.23 104 ARG A C 1
ATOM 887 O O . ARG A 1 124 ? -13.840 -3.225 -15.183 1.00 12.69 104 ARG A O 1
ATOM 895 N N . HIS A 1 125 ? -15.281 -4.890 -14.712 1.00 13.23 105 HIS A N 1
ATOM 896 C CA . HIS A 1 125 ? -14.236 -5.868 -14.401 1.00 12.72 105 HIS A CA 1
ATOM 897 C C . HIS A 1 125 ? -13.331 -6.118 -15.602 1.00 11.52 105 HIS A C 1
ATOM 898 O O . HIS A 1 125 ? -12.123 -6.226 -15.455 1.00 12.20 105 HIS A O 1
ATOM 905 N N . GLN A 1 126 ? -13.942 -6.204 -16.785 1.00 11.91 106 GLN A N 1
ATOM 906 C CA . GLN A 1 126 ? -13.188 -6.431 -18.037 1.00 12.35 106 GLN A CA 1
ATOM 907 C C . GLN A 1 126 ? -12.234 -5.256 -18.304 1.00 11.31 106 GLN A C 1
ATOM 908 O O . GLN A 1 126 ? -11.091 -5.456 -18.718 1.00 11.35 106 GLN A O 1
ATOM 914 N N . VAL A 1 127 ? -12.701 -4.016 -18.126 1.00 11.37 107 VAL A N 1
ATOM 915 C CA . VAL A 1 127 ? -11.820 -2.852 -18.264 1.00 11.65 107 VAL A CA 1
ATOM 916 C C . VAL A 1 127 ? -10.617 -2.979 -17.306 1.00 11.78 107 VAL A C 1
ATOM 917 O O . VAL A 1 127 ? -9.467 -2.817 -17.731 1.00 11.84 107 VAL A O 1
ATOM 921 N N . ALA A 1 128 ? -10.882 -3.262 -16.036 1.00 11.99 108 ALA A N 1
ATOM 922 C CA . ALA A 1 128 ? -9.797 -3.411 -15.057 1.00 12.02 108 ALA A CA 1
ATOM 923 C C . ALA A 1 128 ? -8.828 -4.537 -15.455 1.00 11.24 108 ALA A C 1
ATOM 924 O O . ALA A 1 128 ? -7.610 -4.410 -15.319 1.00 11.47 108 ALA A O 1
ATOM 926 N N . PHE A 1 129 ? -9.382 -5.651 -15.940 1.00 11.16 109 PHE A N 1
ATOM 927 C CA . PHE A 1 129 ? -8.557 -6.789 -16.353 1.00 10.71 109 PHE A CA 1
ATOM 928 C C . PHE A 1 129 ? -7.584 -6.388 -17.474 1.00 10.72 109 PHE A C 1
ATOM 929 O O . PHE A 1 129 ? -6.394 -6.758 -17.433 1.00 10.36 109 PHE A O 1
ATOM 937 N N . TRP A 1 130 ? -8.092 -5.673 -18.479 1.00 9.91 110 TRP A N 1
ATOM 938 C CA . TRP A 1 130 ? -7.236 -5.351 -19.621 1.00 10.21 110 TRP A CA 1
ATOM 939 C C . TRP A 1 130 ? -6.240 -4.257 -19.279 1.00 10.22 110 TRP A C 1
ATOM 940 O O . TRP A 1 130 ? -5.115 -4.268 -19.783 1.00 10.86 110 TRP A O 1
ATOM 951 N N . GLU A 1 131 ? -6.616 -3.333 -18.388 1.00 10.72 111 GLU A N 1
ATOM 952 C CA . GLU A 1 131 ? -5.626 -2.359 -17.894 1.00 11.47 111 GLU A CA 1
ATOM 953 C C . GLU A 1 131 ? -4.458 -3.080 -17.207 1.00 11.10 111 GLU A C 1
ATOM 954 O O . GLU A 1 131 ? -3.292 -2.777 -17.460 1.00 10.88 111 GLU A O 1
ATOM 960 N N . LEU A 1 132 ? -4.795 -3.999 -16.301 1.00 10.82 112 LEU A N 1
ATOM 961 C CA . LEU A 1 132 ? -3.802 -4.769 -15.572 1.00 11.43 112 LEU A CA 1
ATOM 962 C C . LEU A 1 132 ? -2.939 -5.586 -16.551 1.00 10.62 112 LEU A C 1
ATOM 963 O O . LEU A 1 132 ? -1.701 -5.645 -16.400 1.00 11.44 112 LEU A O 1
ATOM 968 N N . THR A 1 133 ? -3.583 -6.209 -17.542 1.00 10.05 113 THR A N 1
ATOM 969 C CA . THR A 1 133 ? -2.866 -7.027 -18.519 1.00 10.06 113 THR A CA 1
ATOM 970 C C . THR A 1 133 ? -1.819 -6.218 -19.291 1.00 10.39 113 THR A C 1
ATOM 971 O O . THR A 1 133 ? -0.663 -6.637 -19.420 1.00 10.33 113 THR A O 1
ATOM 975 N N . LEU A 1 134 ? -2.222 -5.046 -19.786 1.00 10.13 114 LEU A N 1
ATOM 976 C CA . LEU A 1 134 ? -1.299 -4.184 -20.514 1.00 10.30 114 LEU A CA 1
ATOM 977 C C . LEU A 1 134 ? -0.144 -3.721 -19.634 1.00 9.85 114 LEU A C 1
ATOM 978 O O . LEU A 1 134 ? 1.010 -3.713 -20.056 1.00 10.11 114 LEU A O 1
ATOM 983 N N . ASP A 1 135 ? -0.460 -3.300 -18.406 1.00 9.72 115 ASP A N 1
ATOM 984 C CA . ASP A 1 135 ? 0.562 -2.787 -17.519 1.00 10.14 115 ASP A CA 1
ATOM 985 C C . ASP A 1 135 ? 1.565 -3.887 -17.165 1.00 10.16 115 ASP A C 1
ATOM 986 O O . ASP A 1 135 ? 2.768 -3.675 -17.264 1.00 10.26 115 ASP A O 1
ATOM 991 N N . HIS A 1 136 ? 1.057 -5.057 -16.788 1.00 10.12 116 HIS A N 1
ATOM 992 C CA . HIS A 1 136 ? 1.935 -6.177 -16.455 1.00 10.61 116 HIS A CA 1
ATOM 993 C C . HIS A 1 136 ? 2.806 -6.609 -17.633 1.00 10.16 116 HIS A C 1
ATOM 994 O O . HIS A 1 136 ? 4.035 -6.756 -17.498 1.00 10.69 116 HIS A O 1
ATOM 1001 N N . PHE A 1 137 ? 2.190 -6.753 -18.799 1.00 9.49 117 PHE A N 1
ATOM 1002 C CA . PHE A 1 137 ? 2.947 -7.141 -19.981 1.00 9.50 117 PHE A CA 1
ATOM 1003 C C . PHE A 1 137 ? 4.082 -6.150 -20.257 1.00 8.98 117 PHE A C 1
ATOM 1004 O O . PHE A 1 137 ? 5.220 -6.558 -20.529 1.00 10.66 117 PHE A O 1
ATOM 1012 N N A GLN A 1 138 ? 3.761 -4.857 -20.153 0.70 9.93 118 GLN A N 1
ATOM 1013 N N B GLN A 1 138 ? 3.819 -4.855 -20.179 0.30 9.29 118 GLN A N 1
ATOM 1014 C CA A GLN A 1 138 ? 4.734 -3.771 -20.332 0.70 11.11 118 GLN A CA 1
ATOM 1015 C CA B GLN A 1 138 ? 4.915 -3.924 -20.402 0.30 9.47 118 GLN A CA 1
ATOM 1016 C C A GLN A 1 138 ? 5.878 -3.844 -19.294 0.70 11.57 118 GLN A C 1
ATOM 1017 C C B GLN A 1 138 ? 5.959 -4.019 -19.294 0.30 10.27 118 GLN A C 1
ATOM 1018 O O A GLN A 1 138 ? 7.065 -3.669 -19.637 0.70 10.95 118 GLN A O 1
ATOM 1019 O O B GLN A 1 138 ? 7.159 -4.023 -19.577 0.30 10.14 118 GLN A O 1
ATOM 1030 N N . ARG A 1 139 ? 5.519 -4.109 -18.038 1.00 10.77 119 ARG A N 1
ATOM 1031 C CA . ARG A 1 139 ? 6.500 -4.214 -16.958 1.00 11.70 119 ARG A CA 1
ATOM 1032 C C . ARG A 1 139 ? 7.401 -5.451 -17.101 1.00 11.70 119 ARG A C 1
ATOM 1033 O O . ARG A 1 139 ? 8.532 -5.444 -16.618 1.00 13.60 119 ARG A O 1
ATOM 1041 N N . LEU A 1 140 ? 6.916 -6.493 -17.779 1.00 10.83 120 LEU A N 1
ATOM 1042 C CA . LEU A 1 140 ? 7.735 -7.665 -18.108 1.00 10.74 120 LEU A CA 1
ATOM 1043 C C . LEU A 1 140 ? 8.588 -7.486 -19.346 1.00 12.10 120 LEU A C 1
ATOM 1044 O O . LEU A 1 140 ? 9.268 -8.434 -19.756 1.00 12.43 120 LEU A O 1
ATOM 1049 N N A SER A 1 141 ? 8.572 -6.302 -19.950 0.50 12.29 121 SER A N 1
ATOM 1050 N N B SER A 1 141 ? 8.549 -6.295 -19.939 0.50 12.02 121 SER A N 1
ATOM 1051 C CA A SER A 1 141 ? 9.244 -6.091 -21.247 0.50 13.45 121 SER A CA 1
ATOM 1052 C CA B SER A 1 141 ? 9.188 -6.047 -21.240 0.50 12.92 121 SER A CA 1
ATOM 1053 C C A SER A 1 141 ? 8.635 -6.973 -22.346 0.50 12.46 121 SER A C 1
ATOM 1054 C C B SER A 1 141 ? 8.686 -7.080 -22.264 0.50 12.11 121 SER A C 1
ATOM 1055 O O A SER A 1 141 ? 9.277 -7.232 -23.368 0.50 12.87 121 SER A O 1
ATOM 1056 O O B SER A 1 141 ? 9.438 -7.548 -23.138 0.50 12.00 121 SER A O 1
ATOM 1061 N N . GLY A 1 142 ? 7.415 -7.457 -22.123 1.00 11.41 122 GLY A N 1
ATOM 1062 C CA . GLY A 1 142 ? 6.764 -8.366 -23.058 1.00 11.43 122 GLY A CA 1
ATOM 1063 C C . GLY A 1 142 ? 7.377 -9.744 -23.130 1.00 12.17 122 GLY A C 1
ATOM 1064 O O . GLY A 1 142 ? 7.149 -10.440 -24.126 1.00 13.64 122 GLY A O 1
ATOM 1065 N N . ASP A 1 143 ? 8.136 -10.152 -22.100 1.00 11.61 123 ASP A N 1
ATOM 1066 C CA . ASP A 1 143 ? 8.977 -11.356 -22.150 1.00 11.73 123 ASP A CA 1
ATOM 1067 C C . ASP A 1 143 ? 8.507 -12.391 -21.108 1.00 11.28 123 ASP A C 1
ATOM 1068 O O . ASP A 1 143 ? 9.004 -12.450 -19.980 1.00 12.13 123 ASP A O 1
ATOM 1073 N N . LEU A 1 144 ? 7.514 -13.192 -21.467 1.00 10.90 124 LEU A N 1
ATOM 1074 C CA . LEU A 1 144 ? 6.963 -14.188 -20.549 1.00 10.93 124 LEU A CA 1
ATOM 1075 C C . LEU A 1 144 ? 7.972 -15.286 -20.246 1.00 11.33 124 LEU A C 1
ATOM 1076 O O . LEU A 1 144 ? 8.011 -15.777 -19.122 1.00 11.51 124 LEU A O 1
ATOM 1081 N N . VAL A 1 145 ? 8.775 -15.702 -21.220 1.00 10.61 125 VAL A N 1
ATOM 1082 C CA . VAL A 1 145 ? 9.758 -16.756 -20.999 1.00 11.33 125 VAL A CA 1
ATOM 1083 C C . VAL A 1 145 ? 10.744 -16.328 -19.908 1.00 11.55 125 V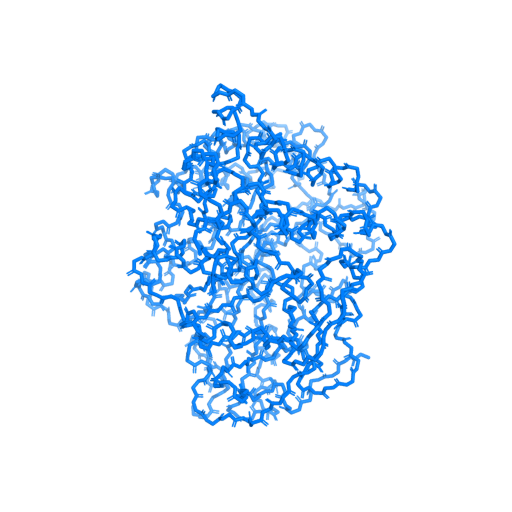AL A C 1
ATOM 1084 O O . VAL A 1 145 ? 11.072 -17.123 -19.028 1.00 11.25 125 VAL A O 1
ATOM 1088 N N . ALA A 1 146 ? 11.193 -15.071 -19.949 1.00 11.23 126 ALA A N 1
ATOM 1089 C CA . ALA A 1 146 ? 12.065 -14.561 -18.901 1.00 11.84 126 ALA A CA 1
ATOM 1090 C C . ALA A 1 146 ? 11.372 -14.575 -17.539 1.00 11.74 126 ALA A C 1
ATOM 1091 O O . ALA A 1 146 ? 12.019 -14.868 -16.532 1.00 12.07 126 ALA A O 1
ATOM 1093 N N . ALA A 1 147 ? 10.079 -14.234 -17.503 1.00 11.44 127 ALA A N 1
ATOM 1094 C CA . ALA A 1 147 ? 9.373 -14.259 -16.212 1.00 11.07 127 ALA A CA 1
ATOM 1095 C C . ALA A 1 147 ? 9.310 -15.661 -15.634 1.00 11.96 127 ALA A C 1
ATOM 1096 O O . ALA A 1 147 ? 9.476 -15.845 -14.412 1.00 12.18 127 ALA A O 1
ATOM 1098 N N . PHE A 1 148 ? 9.092 -16.657 -16.485 1.00 11.25 128 PHE A N 1
ATOM 1099 C CA . PHE A 1 148 ? 9.087 -18.032 -15.998 1.00 12.31 128 PHE A CA 1
ATOM 1100 C C . PHE A 1 148 ? 10.475 -18.474 -15.565 1.00 12.12 128 PHE A C 1
ATOM 1101 O O . PHE A 1 148 ? 10.608 -19.184 -14.574 1.00 13.40 128 PHE A O 1
ATOM 1109 N N . ARG A 1 149 ? 11.514 -18.042 -16.280 1.00 12.52 129 ARG A N 1
ATOM 1110 C CA . ARG A 1 149 ? 12.876 -18.367 -15.848 1.00 12.36 129 ARG A CA 1
ATOM 1111 C C . ARG A 1 149 ? 13.130 -17.808 -14.438 1.00 11.97 129 ARG A C 1
ATOM 1112 O O . ARG A 1 149 ? 13.719 -18.469 -13.593 1.00 13.20 129 ARG A O 1
ATOM 1120 N N A LYS A 1 150 ? 12.660 -16.587 -14.199 0.50 13.00 130 LYS A N 1
ATOM 1121 N N B LYS A 1 150 ? 12.697 -16.572 -14.210 0.50 13.72 130 LYS A N 1
ATOM 1122 C CA A LYS A 1 150 ? 12.843 -15.914 -12.913 0.50 13.57 130 LYS A CA 1
ATOM 1123 C CA B LYS A 1 150 ? 12.844 -15.939 -12.907 0.50 14.81 130 LYS A CA 1
ATOM 1124 C C A LYS A 1 150 ? 12.091 -16.593 -11.761 0.50 13.83 130 LYS A C 1
ATOM 1125 C C B LYS A 1 150 ? 12.149 -16.747 -11.810 0.50 14.48 130 LYS A C 1
ATOM 1126 O O A LYS A 1 150 ? 12.591 -16.648 -10.622 0.50 14.07 130 LYS A O 1
ATOM 1127 O O B LYS A 1 150 ? 12.729 -17.046 -10.763 0.50 13.55 130 LYS A O 1
ATOM 1138 N N . ALA A 1 151 ? 10.906 -17.132 -12.070 1.00 13.99 131 ALA A N 1
ATOM 1139 C CA . ALA A 1 151 ? 10.134 -17.905 -11.075 1.00 14.10 131 ALA A CA 1
ATOM 1140 C C . ALA A 1 151 ? 10.826 -19.217 -10.739 1.00 13.76 131 ALA A C 1
ATOM 1141 O O . ALA A 1 151 ? 10.800 -19.637 -9.574 1.00 15.22 131 ALA A O 1
ATOM 1143 N N . GLU A 1 152 ? 11.444 -19.867 -11.722 1.00 13.65 132 GLU A N 1
ATOM 1144 C CA . GLU A 1 152 ? 12.216 -21.097 -11.484 1.00 14.13 132 GLU A CA 1
ATOM 1145 C C . GLU A 1 152 ? 13.447 -20.797 -10.628 1.00 15.16 132 GLU A C 1
ATOM 1146 O O . GLU A 1 152 ? 13.725 -21.494 -9.632 1.00 15.03 132 GLU A O 1
ATOM 1152 N N . GLU A 1 153 ? 14.142 -19.715 -10.937 1.00 14.78 133 GLU A N 1
ATOM 1153 C CA . GLU A 1 153 ? 15.301 -19.269 -10.165 1.00 17.94 133 GLU A CA 1
ATOM 1154 C C . GLU A 1 153 ? 14.948 -18.999 -8.704 1.00 18.26 133 GLU A C 1
ATOM 1155 O O . GLU A 1 153 ? 15.748 -19.284 -7.807 1.00 19.82 133 GLU A O 1
ATOM 1161 N N . GLY A 1 154 ? 13.755 -18.460 -8.459 1.00 17.78 134 GLY A N 1
ATOM 1162 C CA . GLY A 1 154 ? 13.303 -18.210 -7.100 1.00 18.35 134 GLY A CA 1
ATOM 1163 C C . GLY A 1 154 ? 12.827 -19.456 -6.373 1.00 17.87 134 GLY A C 1
ATOM 1164 O O . GLY A 1 154 ? 12.660 -19.413 -5.153 1.00 19.36 134 GLY A O 1
ATOM 1165 N N . GLY A 1 155 ? 12.615 -20.549 -7.095 1.00 18.25 135 GLY A N 1
ATOM 1166 C CA . GLY A 1 155 ? 12.232 -21.836 -6.495 1.00 18.80 135 GLY A CA 1
ATOM 1167 C C . GLY A 1 155 ? 10.727 -22.031 -6.373 1.00 19.52 135 GLY A C 1
ATOM 1168 O O . GLY A 1 155 ? 10.274 -23.003 -5.784 1.00 19.60 135 GLY A O 1
ATOM 1169 N N . GLN A 1 156 ? 9.932 -21.116 -6.912 1.00 17.12 136 GLN A N 1
ATOM 1170 C CA . GLN A 1 156 ? 8.473 -21.252 -6.829 1.00 17.84 136 GLN A CA 1
ATOM 1171 C C . GLN A 1 156 ? 7.913 -22.313 -7.762 1.00 16.11 136 GLN A C 1
ATOM 1172 O O . GLN A 1 156 ? 6.776 -22.763 -7.588 1.00 17.40 136 GLN A O 1
ATOM 1178 N N . VAL A 1 157 ? 8.679 -22.673 -8.781 1.00 16.06 137 VAL A N 1
ATOM 1179 C CA . VAL A 1 157 ? 8.232 -23.662 -9.742 1.00 16.08 137 VAL A CA 1
ATOM 1180 C C . VAL A 1 157 ? 9.442 -24.453 -10.242 1.00 14.94 137 VAL A C 1
ATOM 1181 O O . VAL A 1 157 ? 10.564 -23.921 -10.246 1.00 15.62 137 VAL A O 1
ATOM 1185 N N . GLU A 1 158 ? 9.223 -25.724 -10.588 1.00 14.71 138 GLU A N 1
ATOM 1186 C CA . GLU A 1 158 ? 10.124 -26.475 -11.485 1.00 14.60 138 GLU A CA 1
ATOM 1187 C C . GLU A 1 158 ? 9.611 -26.330 -12.896 1.00 13.76 138 GLU A C 1
ATOM 1188 O O . GLU A 1 158 ? 8.410 -26.439 -13.134 1.00 13.80 138 GLU A O 1
ATOM 1194 N N . LEU A 1 159 ? 10.521 -26.073 -13.827 1.00 13.11 139 LEU A N 1
ATOM 1195 C CA . LEU A 1 159 ? 10.152 -26.055 -15.239 1.00 12.97 139 LEU A CA 1
ATOM 1196 C C . LEU A 1 159 ? 10.536 -27.370 -15.902 1.00 12.18 139 LEU A C 1
ATOM 1197 O O . LEU A 1 159 ? 11.640 -27.886 -15.698 1.00 13.10 139 LEU A O 1
ATOM 1202 N N . ILE A 1 160 ? 9.608 -27.915 -16.688 1.00 12.54 140 ILE A N 1
ATOM 1203 C CA . ILE A 1 160 ? 9.865 -29.144 -17.468 1.00 12.46 140 ILE A CA 1
ATOM 1204 C C . ILE A 1 160 ? 9.684 -28.868 -18.956 1.00 12.36 140 ILE A C 1
ATOM 1205 O O . ILE A 1 160 ? 9.012 -27.889 -19.353 1.00 12.86 140 ILE A O 1
ATOM 1210 N N . THR A 1 161 ? 10.301 -29.710 -19.789 1.00 12.76 141 THR A N 1
ATOM 1211 C CA . THR A 1 161 ? 10.199 -29.560 -21.244 1.00 12.77 141 THR A CA 1
ATOM 1212 C C . THR A 1 161 ? 9.348 -30.693 -21.810 1.00 11.68 141 THR A C 1
ATOM 1213 O O . THR A 1 161 ? 8.703 -31.423 -21.060 1.00 12.31 141 THR A O 1
ATOM 1217 N N . SER A 1 162 ? 9.315 -30.785 -23.137 1.00 12.30 142 SER A N 1
ATOM 1218 C CA . SER A 1 162 ? 8.507 -31.786 -23.838 1.00 11.71 142 SER A CA 1
ATOM 1219 C C . SER A 1 162 ? 9.085 -31.989 -25.238 1.00 11.27 142 SER A C 1
ATOM 1220 O O . SER A 1 162 ? 10.135 -31.443 -25.582 1.00 11.56 142 SER A O 1
ATOM 1223 N N . ASN A 1 163 ? 8.417 -32.800 -26.051 1.00 11.41 143 ASN A N 1
ATOM 1224 C CA . ASN A 1 163 ? 8.811 -32.899 -27.468 1.00 11.44 143 ASN A CA 1
ATOM 1225 C C . ASN A 1 163 ? 8.704 -31.558 -28.144 1.00 10.62 143 ASN A C 1
ATOM 1226 O O . ASN A 1 163 ? 7.775 -30.779 -27.879 1.00 11.84 143 ASN A O 1
ATOM 1231 N N . ALA A 1 164 ? 9.649 -31.300 -29.050 1.00 10.56 144 ALA A N 1
ATOM 1232 C CA . ALA A 1 164 ? 9.746 -30.031 -29.751 1.00 10.61 144 ALA A CA 1
ATOM 1233 C C . ALA A 1 164 ? 8.376 -29.449 -30.131 1.00 10.34 144 ALA A C 1
ATOM 1234 O O . ALA A 1 164 ? 8.083 -28.285 -29.833 1.00 10.47 144 ALA A O 1
ATOM 1236 N N . THR A 1 165 ? 7.571 -30.246 -30.857 1.00 10.87 145 THR A N 1
ATOM 1237 C CA . THR A 1 165 ? 6.252 -29.769 -31.331 1.00 10.66 145 THR A CA 1
ATOM 1238 C C . THR A 1 165 ? 5.133 -30.670 -30.781 1.00 11.48 145 THR A C 1
ATOM 1239 O O . THR A 1 165 ? 4.072 -30.789 -31.413 1.00 11.55 145 THR A O 1
ATOM 1243 N N . HIS A 1 166 ? 5.357 -31.300 -29.625 1.00 10.89 146 HIS A N 1
ATOM 1244 C CA . HIS A 1 166 ? 4.309 -32.111 -28.997 1.00 11.41 146 HIS A CA 1
ATOM 1245 C C . HIS A 1 166 ? 3.949 -33.273 -29.940 1.00 11.94 146 HIS A C 1
ATOM 1246 O O . HIS A 1 166 ? 2.774 -33.619 -30.099 1.00 13.73 146 HIS A O 1
ATOM 1253 N N . GLY A 1 167 ? 4.964 -33.882 -30.581 1.00 11.88 147 GLY A N 1
ATOM 1254 C CA . GLY A 1 167 ? 4.722 -35.085 -31.378 1.00 12.76 147 GLY A CA 1
ATOM 1255 C C . GLY A 1 167 ? 4.234 -36.263 -30.528 1.00 13.31 147 GLY A C 1
ATOM 1256 O O . GLY A 1 167 ? 4.579 -36.399 -29.330 1.00 13.53 147 GLY A O 1
ATOM 1257 N N . TYR A 1 168 ? 3.420 -37.112 -31.138 1.00 14.26 148 TYR A N 1
ATOM 1258 C CA . TYR A 1 168 ? 2.802 -38.225 -30.419 1.00 14.51 148 TYR A CA 1
ATOM 1259 C C . TYR A 1 168 ? 3.805 -39.387 -30.346 1.00 14.79 148 TYR A C 1
ATOM 1260 O O . TYR A 1 168 ? 3.912 -40.207 -31.261 1.00 15.64 148 TYR A O 1
ATOM 1269 N N . SER A 1 169 ? 4.554 -39.428 -29.244 1.00 15.06 149 SER A N 1
ATOM 1270 C CA . SER A 1 169 ? 5.786 -40.244 -29.184 1.00 15.57 149 SER A CA 1
ATOM 1271 C C . SER A 1 169 ? 5.674 -41.699 -29.657 1.00 16.87 149 SER A C 1
ATOM 1272 O O . SER A 1 169 ? 6.537 -42.141 -30.412 1.00 18.14 149 SER A O 1
ATOM 1275 N N . PRO A 1 170 ? 4.658 -42.458 -29.215 1.00 17.62 150 PRO A N 1
ATOM 1276 C CA . PRO A 1 170 ? 4.655 -43.887 -29.553 1.00 18.44 150 PRO A CA 1
ATOM 1277 C C . PRO A 1 170 ? 4.489 -44.170 -31.032 1.00 19.48 150 PRO A C 1
ATOM 1278 O O . PRO A 1 170 ? 4.855 -45.258 -31.481 1.00 21.13 150 PRO A O 1
ATOM 1282 N N . LEU A 1 171 ? 3.927 -43.216 -31.770 1.00 18.93 151 LEU A N 1
ATOM 1283 C CA . LEU A 1 171 ? 3.607 -43.457 -33.179 1.00 19.51 151 LEU A CA 1
ATOM 1284 C C . LEU A 1 171 ? 4.590 -42.858 -34.160 1.00 18.76 151 LEU A C 1
ATOM 1285 O O . LEU A 1 171 ? 4.533 -43.181 -35.339 1.00 19.66 151 LEU A O 1
ATOM 1290 N N . LEU A 1 172 ? 5.499 -41.997 -33.704 1.00 17.83 152 LEU A N 1
ATOM 1291 C CA . LEU A 1 172 ? 6.540 -41.502 -34.619 1.00 17.61 152 LEU A CA 1
ATOM 1292 C C . LEU A 1 172 ? 7.264 -42.721 -35.193 1.00 18.31 152 LEU A C 1
ATOM 1293 O O . LEU A 1 172 ? 7.500 -43.703 -34.482 1.00 18.97 152 LEU A O 1
ATOM 1298 N N . GLY A 1 173 ? 7.571 -42.690 -36.488 1.00 18.48 153 GLY A N 1
ATOM 1299 C CA . GLY A 1 173 ? 7.920 -43.939 -37.191 1.00 19.76 153 GLY A CA 1
ATOM 1300 C C . GLY A 1 173 ? 9.363 -44.373 -37.076 1.00 19.84 153 GLY A C 1
ATOM 1301 O O . GLY A 1 173 ? 9.688 -45.516 -37.395 1.00 21.68 153 GLY A O 1
ATOM 1302 N N A TYR A 1 174 ? 10.235 -43.445 -36.667 0.50 18.91 154 TYR A N 1
ATOM 1303 N N B TYR A 1 174 ? 10.217 -43.488 -36.582 0.50 18.94 154 TYR A N 1
ATOM 1304 C CA A TYR A 1 174 ? 11.674 -43.674 -36.565 0.50 18.66 154 TYR A CA 1
ATOM 1305 C CA B TYR A 1 174 ? 11.627 -43.767 -36.539 0.50 18.85 154 TYR A CA 1
ATOM 1306 C C A TYR A 1 174 ? 12.142 -43.273 -35.180 0.50 17.89 154 TYR A C 1
ATOM 1307 C C B TYR A 1 174 ? 12.227 -43.224 -35.249 0.50 18.01 154 TYR A C 1
ATOM 1308 O O A TYR A 1 174 ? 11.655 -42.284 -34.630 0.50 16.20 154 TYR A O 1
ATOM 1309 O O B TYR A 1 174 ? 11.897 -42.116 -34.822 0.50 16.39 154 TYR A O 1
ATOM 1326 N N . ASP A 1 175 ? 13.109 -44.007 -34.638 1.00 18.35 155 ASP A N 1
ATOM 1327 C CA . ASP A 1 175 ? 13.760 -43.595 -33.388 1.00 18.87 155 ASP A CA 1
ATOM 1328 C C . ASP A 1 175 ? 14.490 -42.266 -33.574 1.00 17.21 155 ASP A C 1
ATOM 1329 O O . ASP A 1 175 ? 14.528 -41.448 -32.661 1.00 16.55 155 ASP A O 1
ATOM 1334 N N . GLU A 1 176 ? 15.036 -42.044 -34.766 1.00 17.17 156 GLU A N 1
ATOM 1335 C CA . GLU A 1 176 ? 15.716 -40.790 -35.089 1.00 16.62 156 GLU A CA 1
ATOM 1336 C C . GLU A 1 176 ? 14.786 -39.593 -35.068 1.00 15.99 156 GLU A C 1
ATOM 1337 O O . GLU A 1 176 ? 15.176 -38.519 -34.629 1.00 15.21 156 GLU A O 1
ATOM 1343 N N . ALA A 1 177 ? 13.547 -39.783 -35.499 1.00 14.51 157 ALA A N 1
ATOM 1344 C CA . ALA A 1 177 ? 12.579 -38.690 -35.465 1.00 14.58 157 ALA A CA 1
ATOM 1345 C C . ALA A 1 177 ? 12.119 -38.424 -34.030 1.00 13.72 157 ALA A C 1
ATOM 1346 O O . ALA A 1 177 ? 11.958 -37.260 -33.636 1.00 13.29 157 ALA A O 1
ATOM 1348 N N . LEU A 1 178 ? 11.905 -39.486 -33.242 1.00 14.69 158 LEU A N 1
ATOM 1349 C CA . LEU A 1 178 ? 11.569 -39.298 -31.832 1.00 14.31 158 LEU A CA 1
ATOM 1350 C C . LEU A 1 178 ? 12.733 -38.624 -31.082 1.00 14.13 158 LEU A C 1
ATOM 1351 O O . LEU A 1 178 ? 12.525 -37.694 -30.306 1.00 13.28 158 LEU A O 1
ATOM 1356 N N . TRP A 1 179 ? 13.954 -39.086 -31.326 1.00 14.31 159 TRP A N 1
ATOM 1357 C CA . TRP A 1 179 ? 15.151 -38.443 -30.789 1.00 14.52 159 TRP A CA 1
ATOM 1358 C C . TRP A 1 179 ? 15.216 -36.962 -31.142 1.00 14.11 159 TRP A C 1
ATOM 1359 O O . TRP A 1 179 ? 15.461 -36.127 -30.291 1.00 13.91 159 TRP A O 1
ATOM 1370 N N . ALA A 1 180 ? 15.007 -36.623 -32.408 1.00 12.82 160 ALA A N 1
ATOM 1371 C CA . ALA A 1 180 ? 15.009 -35.218 -32.802 1.00 12.79 160 ALA A CA 1
ATOM 1372 C C . ALA A 1 180 ? 13.944 -34.413 -32.057 1.00 12.28 160 ALA A C 1
ATOM 1373 O O . ALA A 1 180 ? 14.193 -33.279 -31.679 1.00 12.52 160 ALA A O 1
ATOM 1375 N N . GLN A 1 181 ? 12.763 -34.979 -31.859 1.00 11.60 161 GLN A N 1
ATOM 1376 C CA . GLN A 1 181 ? 11.738 -34.282 -31.067 1.00 11.70 161 GLN A CA 1
ATOM 1377 C C . GLN A 1 181 ? 12.187 -34.068 -29.619 1.00 11.79 161 GLN A C 1
ATOM 1378 O O . GLN A 1 181 ? 12.050 -32.946 -29.073 1.00 11.98 161 GLN A O 1
ATOM 1384 N N . ILE A 1 182 ? 12.710 -35.112 -28.983 1.00 11.69 162 ILE A N 1
ATOM 1385 C CA . ILE A 1 182 ? 13.118 -35.019 -27.582 1.00 11.99 162 ILE A CA 1
ATOM 1386 C C . ILE A 1 182 ? 14.295 -34.050 -27.444 1.00 12.17 162 ILE A C 1
ATOM 1387 O O . ILE A 1 182 ? 14.263 -33.147 -26.606 1.00 12.58 162 ILE A O 1
ATOM 1392 N N A LYS A 1 183 ? 15.327 -34.232 -28.270 0.50 12.58 163 LYS A N 1
ATOM 1393 N N B LYS A 1 183 ? 15.332 -34.235 -28.264 0.50 12.17 163 LYS A N 1
ATOM 1394 C CA A LYS A 1 183 ? 16.553 -33.460 -28.121 0.50 13.35 163 LYS A CA 1
ATOM 1395 C CA B LYS A 1 183 ? 16.555 -33.455 -28.116 0.50 12.54 163 LYS A CA 1
ATOM 1396 C C A LYS A 1 183 ? 16.365 -31.996 -28.522 0.50 12.87 163 LYS A C 1
ATOM 1397 C C B LYS A 1 183 ? 16.362 -31.993 -28.519 0.50 12.42 163 LYS A C 1
ATOM 1398 O O A LYS A 1 183 ? 16.975 -31.111 -27.920 0.50 13.54 163 LYS A O 1
ATOM 1399 O O B LYS A 1 183 ? 16.963 -31.104 -27.913 0.50 13.13 163 LYS A O 1
ATOM 1410 N N . THR A 1 184 ? 15.525 -31.744 -29.529 1.00 11.99 164 THR A N 1
ATOM 1411 C CA . THR A 1 184 ? 15.172 -30.351 -29.888 1.00 11.99 164 THR A CA 1
ATOM 1412 C C . THR A 1 184 ? 14.433 -29.699 -28.700 1.00 12.15 164 THR A C 1
ATOM 1413 O O . THR A 1 184 ? 14.646 -28.513 -28.429 1.00 12.81 164 THR A O 1
ATOM 1417 N N . GLY A 1 185 ? 13.577 -30.449 -28.011 1.00 11.53 165 GLY A N 1
ATOM 1418 C CA . GLY A 1 185 ? 12.936 -29.886 -26.826 1.00 11.75 165 GLY A CA 1
ATOM 1419 C C . GLY A 1 185 ? 13.925 -29.560 -25.733 1.00 12.74 165 GLY A C 1
ATOM 1420 O O . GLY A 1 185 ? 13.916 -28.462 -25.188 1.00 13.67 165 GLY A O 1
ATOM 1421 N N . VAL A 1 186 ? 14.821 -30.485 -25.446 1.00 12.29 166 VAL A N 1
ATOM 1422 C CA . VAL A 1 186 ? 15.831 -30.239 -24.439 1.00 12.84 166 VAL A CA 1
ATOM 1423 C C . VAL A 1 186 ? 16.697 -29.047 -24.822 1.00 12.83 166 VAL A C 1
ATOM 1424 O O . VAL A 1 186 ? 17.012 -28.212 -23.961 1.00 13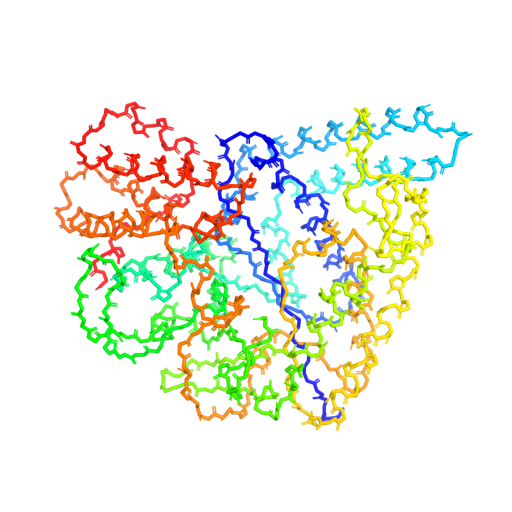.57 166 VAL A O 1
ATOM 1428 N N A SER A 1 187 ? 17.086 -28.953 -26.089 0.50 12.95 167 SER A N 1
ATOM 1429 N N B SER A 1 187 ? 17.105 -28.950 -26.087 0.50 12.88 167 SER A N 1
ATOM 1430 C CA A SER A 1 187 ? 17.927 -27.839 -26.521 0.50 13.37 167 SER A CA 1
ATOM 1431 C CA B SER A 1 187 ? 17.962 -27.826 -26.486 0.50 13.22 167 SER A CA 1
ATOM 1432 C C A SER A 1 187 ? 17.200 -26.496 -26.387 0.50 12.66 167 SER A C 1
ATOM 1433 C C B SER A 1 187 ? 17.209 -26.481 -26.405 0.50 12.54 167 SER A C 1
ATOM 1434 O O A SER A 1 187 ? 17.806 -25.486 -26.036 0.50 12.99 167 SER A O 1
ATOM 1435 O O B SER A 1 187 ? 17.808 -25.453 -26.086 0.50 12.80 167 SER A O 1
ATOM 1440 N N . THR A 1 188 ? 15.908 -26.495 -26.700 1.00 12.02 168 THR A N 1
ATOM 1441 C CA . THR A 1 188 ? 15.085 -25.275 -26.579 1.00 11.60 168 THR A CA 1
ATOM 1442 C C . THR A 1 188 ? 15.038 -24.841 -25.096 1.00 11.66 168 THR A C 1
ATOM 1443 O O . THR A 1 188 ? 15.283 -23.668 -24.784 1.00 11.39 168 THR A O 1
ATOM 1447 N N . TYR A 1 189 ? 14.747 -25.777 -24.179 1.00 10.83 169 TYR A N 1
ATOM 1448 C CA . TYR A 1 189 ? 14.746 -25.474 -22.754 1.00 10.34 169 TYR A CA 1
ATOM 1449 C C . TYR A 1 189 ? 16.095 -24.898 -22.306 1.00 10.94 169 TYR A C 1
ATOM 1450 O O . TYR A 1 189 ? 16.144 -23.877 -21.585 1.00 11.09 169 TYR A O 1
ATOM 1459 N N . ARG A 1 190 ? 17.199 -25.533 -22.720 1.00 11.18 170 ARG A N 1
ATOM 1460 C CA . ARG A 1 190 ? 18.513 -25.033 -22.342 1.00 13.27 170 ARG A CA 1
ATOM 1461 C C . ARG A 1 190 ? 18.749 -23.619 -22.872 1.00 11.89 170 ARG A C 1
ATOM 1462 O O . ARG A 1 190 ? 19.322 -22.771 -22.183 1.00 13.37 170 ARG A O 1
ATOM 1470 N N A ARG A 1 191 ? 18.325 -23.353 -24.102 0.50 11.83 171 ARG A N 1
ATOM 1471 N N B ARG A 1 191 ? 18.319 -23.393 -24.113 0.50 12.12 171 ARG A N 1
ATOM 1472 C CA A ARG A 1 191 ? 18.537 -22.026 -24.672 0.50 11.60 171 ARG A CA 1
ATOM 1473 C CA B ARG A 1 191 ? 18.420 -22.096 -24.780 0.50 12.20 171 ARG A CA 1
ATOM 1474 C C A ARG A 1 191 ? 17.740 -20.950 -23.933 0.50 11.13 171 ARG A C 1
ATOM 1475 C C B ARG A 1 191 ? 17.738 -21.002 -23.964 0.50 11.47 171 ARG A C 1
ATOM 1476 O O A ARG A 1 191 ? 18.236 -19.834 -23.732 0.50 11.89 171 ARG A O 1
ATOM 1477 O O B ARG A 1 191 ? 18.320 -19.942 -23.724 0.50 12.02 171 ARG A O 1
ATOM 1492 N N . HIS A 1 192 ? 16.516 -21.288 -23.526 1.00 10.90 172 HIS A N 1
ATOM 1493 C CA . HIS A 1 192 ? 15.671 -20.317 -22.842 1.00 11.52 172 HIS A CA 1
ATOM 1494 C C . HIS A 1 192 ? 15.955 -20.111 -21.365 1.00 11.62 172 HIS A C 1
ATOM 1495 O O . HIS A 1 192 ? 15.741 -19.007 -20.857 1.00 12.44 172 HIS A O 1
ATOM 1502 N N . PHE A 1 193 ? 16.425 -21.162 -20.689 1.00 11.41 173 PHE A N 1
ATOM 1503 C CA . PHE A 1 193 ? 16.500 -21.165 -19.232 1.00 11.80 173 PHE A CA 1
ATOM 1504 C C . PHE A 1 193 ? 17.921 -21.360 -18.713 1.00 13.50 173 PHE A C 1
ATOM 1505 O O . PHE A 1 193 ? 18.135 -21.228 -17.522 1.00 15.01 173 PHE A O 1
ATOM 1513 N N . ALA A 1 194 ? 18.883 -21.695 -19.574 1.00 13.42 174 ALA A N 1
ATOM 1514 C CA . ALA A 1 194 ? 20.301 -21.858 -19.167 1.00 14.69 174 ALA A CA 1
ATOM 1515 C C . ALA A 1 194 ? 20.525 -22.934 -18.120 1.00 16.83 174 ALA A C 1
ATOM 1516 O O . ALA A 1 194 ? 21.457 -22.853 -17.330 1.00 19.67 174 ALA A O 1
ATOM 1518 N N . LYS A 1 195 ? 19.651 -23.930 -18.144 1.00 15.72 175 LYS A N 1
ATOM 1519 C CA . LYS A 1 195 ? 19.741 -25.073 -17.246 1.00 18.01 175 LYS A CA 1
ATOM 1520 C C . LYS A 1 195 ? 19.295 -26.300 -18.024 1.00 16.84 175 LYS A C 1
ATOM 1521 O O . LYS A 1 195 ? 18.564 -26.212 -19.007 1.00 15.72 175 LYS A O 1
ATOM 1527 N N . ASP A 1 196 ? 19.762 -27.460 -17.591 1.00 19.34 176 ASP A N 1
ATOM 1528 C CA . ASP A 1 196 ? 19.304 -28.711 -18.171 1.00 18.12 176 ASP A CA 1
ATOM 1529 C C . ASP A 1 196 ? 17.993 -29.156 -17.517 1.00 16.73 176 ASP A C 1
ATOM 1530 O O . ASP A 1 196 ? 17.872 -29.128 -16.279 1.00 18.99 176 ASP A O 1
ATOM 1535 N N . PRO A 1 197 ? 17.020 -29.605 -18.311 1.00 14.60 177 PRO A N 1
ATOM 1536 C CA . PRO A 1 197 ? 15.776 -30.125 -17.722 1.00 14.95 177 PRO A CA 1
ATOM 1537 C C . PRO A 1 197 ? 15.963 -31.554 -17.224 1.00 15.68 177 PRO A C 1
ATOM 1538 O O . PRO A 1 197 ? 16.631 -32.360 -17.870 1.00 15.26 177 PRO A O 1
ATOM 1542 N N . THR A 1 198 ? 15.383 -31.860 -16.064 1.00 15.50 178 THR A N 1
ATOM 1543 C CA . THR A 1 198 ? 15.369 -33.242 -15.606 1.00 16.37 178 THR A CA 1
ATOM 1544 C C . THR A 1 198 ? 13.987 -33.875 -15.735 1.00 14.72 178 THR A C 1
ATOM 1545 O O . THR A 1 198 ? 13.887 -35.111 -15.784 1.00 15.39 178 THR A O 1
ATOM 1549 N N . GLY A 1 199 ? 12.936 -33.051 -15.772 1.00 14.19 179 GLY A N 1
ATOM 1550 C CA . GLY A 1 199 ? 11.580 -33.541 -15.989 1.00 13.98 179 GLY A CA 1
ATOM 1551 C C . GLY A 1 199 ? 11.084 -33.251 -17.390 1.00 13.56 179 GLY A C 1
ATOM 1552 O O . GLY A 1 199 ? 11.520 -32.295 -18.044 1.00 13.84 179 GLY A O 1
ATOM 1553 N N . PHE A 1 200 ? 10.153 -34.085 -17.842 1.00 13.54 180 PHE A N 1
ATOM 1554 C CA . PHE A 1 200 ? 9.661 -34.062 -19.229 1.00 13.10 180 PHE A CA 1
ATOM 1555 C C . PHE A 1 200 ? 8.189 -34.409 -19.227 1.00 13.64 180 PHE A C 1
ATOM 1556 O O . PHE A 1 200 ? 7.746 -35.333 -18.530 1.00 15.17 180 PHE A O 1
ATOM 1564 N N . TRP A 1 201 ? 7.408 -33.660 -19.988 1.00 13.53 181 TRP A N 1
ATOM 1565 C CA . TRP A 1 201 ? 6.012 -33.992 -20.207 1.00 13.65 181 TRP A CA 1
ATOM 1566 C C . TRP A 1 201 ? 5.919 -34.828 -21.484 1.00 13.05 181 TRP A C 1
ATOM 1567 O O . TRP A 1 201 ? 6.184 -34.315 -22.582 1.00 12.99 181 TRP A O 1
ATOM 1578 N N . LEU A 1 202 ? 5.557 -36.110 -21.375 1.00 14.62 182 LEU A N 1
ATOM 1579 C CA . LEU A 1 202 ? 5.239 -36.882 -22.589 1.00 14.34 182 LEU A CA 1
ATOM 1580 C C . LEU A 1 202 ? 3.943 -36.342 -23.153 1.00 13.72 182 LEU A C 1
ATOM 1581 O O . LEU A 1 202 ? 2.924 -36.357 -22.458 1.00 14.21 182 LEU A O 1
ATOM 1586 N N . PRO A 1 203 ? 3.959 -35.872 -24.408 1.00 12.86 183 PRO A N 1
ATOM 1587 C CA . PRO A 1 203 ? 2.696 -35.421 -24.987 1.00 12.97 183 PRO A CA 1
ATOM 1588 C C . PRO A 1 203 ? 1.604 -36.491 -24.848 1.00 13.86 183 PRO A C 1
ATOM 1589 O O . PRO A 1 203 ? 1.835 -37.661 -25.158 1.00 14.16 183 PRO A O 1
ATOM 1593 N N . GLU A 1 204 ? 0.440 -36.075 -24.330 1.00 13.79 184 GLU A N 1
ATOM 1594 C CA . GLU A 1 204 ? -0.713 -36.960 -24.094 1.00 14.75 184 GLU A CA 1
ATOM 1595 C C . GLU A 1 204 ? -0.399 -38.128 -23.173 1.00 15.07 184 GLU A C 1
ATOM 1596 O O . GLU A 1 204 ? -1.075 -39.161 -23.213 1.00 15.88 184 GLU A O 1
ATOM 1602 N N . MET A 1 205 ? 0.638 -37.960 -22.355 1.00 14.51 185 MET A N 1
ATOM 1603 C CA . MET A 1 205 ? 1.178 -39.049 -21.516 1.00 14.96 185 MET A CA 1
ATOM 1604 C C . MET A 1 205 ? 1.390 -40.330 -22.337 1.00 15.26 185 MET A C 1
ATOM 1605 O O . MET A 1 205 ? 1.261 -41.446 -21.821 1.00 16.48 185 MET A O 1
ATOM 1610 N N . ALA A 1 206 ? 1.700 -40.167 -23.621 1.00 15.73 186 ALA A N 1
ATOM 1611 C CA . ALA A 1 206 ? 1.707 -41.308 -24.536 1.00 15.70 186 ALA A CA 1
ATOM 1612 C C . ALA A 1 206 ? 3.066 -41.994 -24.521 1.00 16.06 186 ALA A C 1
ATOM 1613 O O . ALA A 1 206 ? 4.091 -41.380 -24.808 1.00 15.49 186 ALA A O 1
ATOM 1615 N N . TYR A 1 207 ? 3.042 -43.273 -24.159 1.00 16.67 187 TYR A N 1
ATOM 1616 C CA . TYR A 1 207 ? 4.231 -44.041 -23.837 1.00 16.15 187 TYR A CA 1
ATOM 1617 C C . TYR A 1 207 ? 4.234 -45.359 -24.617 1.00 17.53 187 TYR A C 1
ATOM 1618 O O . TYR A 1 207 ? 3.176 -45.975 -24.809 1.00 18.54 187 TYR A O 1
ATOM 1627 N N . ARG A 1 208 ? 5.425 -45.801 -25.022 1.00 17.33 188 ARG A N 1
ATOM 1628 C CA . ARG A 1 208 ? 5.610 -47.113 -25.640 1.00 19.01 188 ARG A CA 1
ATOM 1629 C C . ARG A 1 208 ? 6.881 -47.725 -25.050 1.00 18.75 188 ARG A C 1
ATOM 1630 O O . ARG A 1 208 ? 7.915 -47.062 -25.016 1.00 18.12 188 ARG A O 1
ATOM 1638 N N . PRO A 1 209 ? 6.810 -48.978 -24.567 1.00 19.21 189 PRO A N 1
ATOM 1639 C CA . PRO A 1 209 ? 8.001 -49.642 -24.028 1.00 19.39 189 PRO A CA 1
ATOM 1640 C C . PRO A 1 209 ? 8.827 -50.302 -25.122 1.00 19.56 189 PRO A C 1
ATOM 1641 O O . PRO A 1 209 ? 8.372 -50.406 -26.265 1.00 20.64 189 PRO A O 1
ATOM 1645 N N . LYS A 1 210 ? 10.024 -50.753 -24.757 1.00 19.02 190 LYS A N 1
ATOM 1646 C CA . LYS A 1 210 ? 10.900 -51.475 -25.679 1.00 19.80 190 LYS A CA 1
ATOM 1647 C C . LYS A 1 210 ? 10.193 -52.700 -26.212 1.00 20.39 190 LYS A C 1
ATOM 1648 O O . LYS A 1 210 ? 9.455 -53.370 -25.467 1.00 21.63 190 LYS A O 1
ATOM 1654 N N . GLY A 1 211 ? 10.454 -53.036 -27.476 1.00 20.52 191 GLY A N 1
ATOM 1655 C CA . GLY A 1 211 ? 9.953 -54.267 -28.075 1.00 21.43 191 GLY A CA 1
ATOM 1656 C C . GLY A 1 211 ? 9.678 -54.164 -29.555 1.00 22.45 191 GLY A C 1
ATOM 1657 O O . GLY A 1 211 ? 9.811 -53.080 -30.142 1.00 20.67 191 GLY A O 1
ATOM 1658 N N . PRO A 1 212 ? 9.292 -55.289 -30.175 1.00 23.75 192 PRO A N 1
ATOM 1659 C CA . PRO A 1 212 ? 8.923 -55.324 -31.588 1.00 25.53 192 PRO A CA 1
ATOM 1660 C C . PRO A 1 212 ? 7.869 -54.275 -31.912 1.00 25.77 192 PRO A C 1
ATOM 1661 O O . PRO A 1 212 ? 6.946 -54.053 -31.139 1.00 25.99 192 PRO A O 1
ATOM 1665 N N . TRP A 1 213 ? 8.017 -53.634 -33.065 1.00 26.75 193 TRP A N 1
ATOM 1666 C CA . TRP A 1 213 ? 7.094 -52.586 -33.467 1.00 26.74 193 TRP A CA 1
ATOM 1667 C C . TRP A 1 213 ? 6.798 -52.695 -34.939 1.00 29.14 193 TRP A C 1
ATOM 1668 O O . TRP A 1 213 ? 7.710 -52.747 -35.732 1.00 29.95 193 TRP A O 1
ATOM 1679 N N . LYS A 1 214 ? 5.516 -52.701 -35.288 1.00 30.86 194 LYS A N 1
ATOM 1680 C CA . LYS A 1 214 ? 5.090 -52.670 -36.681 1.00 33.44 194 LYS A CA 1
ATOM 1681 C C . LYS A 1 214 ? 4.285 -51.387 -36.924 1.00 33.21 194 LYS A C 1
ATOM 1682 O O . LYS A 1 214 ? 3.329 -51.124 -36.198 1.00 34.11 194 LYS A O 1
ATOM 1688 N N . PRO A 1 215 ? 4.662 -50.594 -37.947 1.00 34.55 195 PRO A N 1
ATOM 1689 C CA . PRO A 1 215 ? 3.933 -49.342 -38.167 1.00 34.32 195 PRO A CA 1
ATOM 1690 C C . PRO A 1 215 ? 2.492 -49.596 -38.598 1.00 36.36 195 PRO A C 1
ATOM 1691 O O . PRO A 1 215 ? 2.221 -50.611 -39.252 1.00 37.60 195 PRO A O 1
ATOM 1695 N N . PRO A 1 216 ? 1.568 -48.696 -38.213 1.00 36.13 196 PRO A N 1
ATOM 1696 C CA . PRO A 1 216 ? 0.153 -48.853 -38.542 1.00 38.33 196 PRO A CA 1
ATOM 1697 C C . PRO A 1 216 ? -0.138 -48.535 -40.012 1.00 40.83 196 PRO A C 1
ATOM 1698 O O . PRO A 1 216 ? -1.199 -48.898 -40.528 1.00 43.36 196 PRO A O 1
ATOM 1702 N N . VAL A 1 217 ? 0.814 -47.873 -40.668 1.00 41.02 197 VAL A N 1
ATOM 1703 C CA . VAL A 1 217 ? 0.737 -47.509 -42.082 1.00 43.49 197 VAL A CA 1
ATOM 1704 C C . VAL A 1 217 ? 2.128 -47.723 -42.688 1.00 43.76 197 VAL A C 1
ATOM 1705 O O . VAL A 1 217 ? 3.129 -47.652 -41.979 1.00 42.24 197 VAL A O 1
ATOM 1709 N N . GLU A 1 218 ? 2.191 -48.013 -43.987 1.00 46.24 198 GLU A N 1
ATOM 1710 C CA . GLU A 1 218 ? 3.468 -48.089 -44.706 1.00 47.04 198 GLU A CA 1
ATOM 1711 C C . GLU A 1 218 ? 4.132 -46.704 -44.721 1.00 45.30 198 GLU A C 1
ATOM 1712 O O . GLU A 1 218 ? 3.429 -45.692 -44.654 1.00 45.85 198 GLU A O 1
ATOM 1718 N N . GLY A 1 219 ? 5.465 -46.616 -44.749 1.00 43.95 199 GLY A N 1
ATOM 1719 C CA . GLY A 1 219 ? 6.384 -47.727 -44.575 1.00 42.29 199 GLY A CA 1
ATOM 1720 C C . GLY A 1 219 ? 7.639 -47.371 -43.779 1.00 39.52 199 GLY A C 1
ATOM 1721 O O . GLY A 1 219 ? 8.748 -47.394 -44.326 1.00 40.25 199 GLY A O 1
ATOM 1722 N N . PRO A 1 220 ? 7.488 -47.033 -42.478 1.00 35.83 200 PRO A N 1
ATOM 1723 C CA . PRO A 1 220 ? 8.682 -47.228 -41.680 1.00 34.20 200 PRO A CA 1
ATOM 1724 C C . PRO A 1 220 ? 8.844 -48.736 -41.517 1.00 35.42 200 PRO A C 1
ATOM 1725 O O . PRO A 1 220 ? 7.852 -49.472 -41.599 1.00 36.89 200 PRO A O 1
ATOM 1729 N N . PRO A 1 221 ? 10.075 -49.200 -41.297 1.00 34.34 201 PRO A N 1
ATOM 1730 C CA . PRO A 1 221 ? 10.264 -50.629 -41.087 1.00 34.88 201 PRO A CA 1
ATOM 1731 C C . PRO A 1 221 ? 9.843 -51.134 -39.695 1.00 33.35 201 PRO A C 1
ATOM 1732 O O . PRO A 1 221 ? 9.945 -50.404 -38.691 1.00 30.39 201 PRO A O 1
ATOM 1736 N N . GLU A 1 222 ? 9.347 -52.373 -39.682 1.00 34.05 202 GLU A N 1
ATOM 1737 C CA . GLU A 1 222 ? 9.060 -53.155 -38.485 1.00 32.96 202 GLU A CA 1
ATOM 1738 C C . GLU A 1 222 ? 10.407 -53.615 -37.918 1.00 32.11 202 GLU A C 1
ATOM 1739 O O . GLU A 1 222 ? 11.293 -53.961 -38.690 1.00 33.72 202 GLU A O 1
ATOM 1745 N N . GLY A 1 223 ? 10.555 -53.608 -36.591 1.00 29.16 203 GLY A N 1
ATOM 1746 C CA . GLY A 1 223 ? 11.756 -54.107 -35.884 1.00 27.53 203 GLY A CA 1
ATOM 1747 C C . GLY A 1 223 ? 11.645 -53.770 -34.386 1.00 23.92 203 GLY A C 1
ATOM 1748 O O . GLY A 1 223 ? 10.749 -53.029 -33.993 1.00 24.81 203 GLY A O 1
ATOM 1749 N N . VAL A 1 224 ? 12.533 -54.333 -33.560 1.00 23.97 204 VAL A N 1
ATOM 1750 C CA . VAL A 1 224 ? 12.578 -53.989 -32.109 1.00 22.30 204 VAL A CA 1
ATOM 1751 C C . VAL A 1 224 ? 13.043 -52.539 -31.943 1.00 21.99 204 VAL A C 1
ATOM 1752 O O . VAL A 1 224 ? 14.057 -52.124 -32.516 1.00 23.89 204 VAL A O 1
ATOM 1756 N N . ARG A 1 225 ? 12.276 -51.767 -31.198 1.00 20.55 205 ARG A N 1
ATOM 1757 C CA . ARG A 1 225 ? 12.620 -50.384 -30.913 1.00 19.45 205 ARG A CA 1
ATOM 1758 C C . ARG A 1 225 ? 12.856 -50.204 -29.419 1.00 18.93 205 ARG A C 1
ATOM 1759 O O . ARG A 1 225 ? 12.203 -50.875 -28.607 1.00 18.71 205 ARG A O 1
ATOM 1767 N N . PRO A 1 226 ? 13.762 -49.284 -29.042 1.00 19.08 206 PRO A N 1
ATOM 1768 C CA . PRO A 1 226 ? 13.911 -48.956 -27.614 1.00 19.12 206 PRO A CA 1
ATOM 1769 C C . PRO A 1 226 ? 12.626 -48.316 -27.076 1.00 18.60 206 PRO A C 1
ATOM 1770 O O . PRO A 1 226 ? 11.831 -47.750 -27.834 1.00 18.25 206 PRO A O 1
ATOM 1774 N N . GLY A 1 227 ? 12.424 -48.403 -25.768 1.00 17.89 207 GLY A N 1
ATOM 1775 C CA . GLY A 1 227 ? 11.291 -47.726 -25.133 1.00 17.77 207 GLY A CA 1
ATOM 1776 C C . GLY A 1 227 ? 11.479 -46.217 -25.201 1.00 16.42 207 GLY A C 1
ATOM 1777 O O . GLY A 1 227 ? 12.609 -45.719 -25.251 1.00 16.84 207 GLY A O 1
ATOM 1778 N N . VAL A 1 228 ? 10.366 -45.484 -25.156 1.00 16.68 208 VAL A N 1
ATOM 1779 C CA . VAL A 1 228 ? 10.444 -44.028 -25.134 1.00 17.01 208 VAL A CA 1
ATOM 1780 C C . VAL A 1 228 ? 11.299 -43.563 -23.945 1.00 16.49 208 VAL A C 1
ATOM 1781 O O . VAL A 1 228 ? 12.067 -42.592 -24.050 1.00 15.91 208 VAL A O 1
ATOM 1785 N N . ASP A 1 229 ? 11.186 -44.275 -22.824 1.00 16.26 209 ASP A N 1
ATOM 1786 C CA . ASP A 1 229 ? 11.967 -43.972 -21.631 1.00 17.27 209 ASP A CA 1
ATOM 1787 C C . ASP A 1 229 ? 13.469 -44.076 -21.803 1.00 16.61 209 ASP A C 1
ATOM 1788 O O . ASP A 1 229 ? 14.213 -43.331 -21.168 1.00 17.59 209 ASP A O 1
ATOM 1793 N N . GLU A 1 230 ? 13.917 -44.982 -22.681 1.00 18.01 210 GLU A N 1
ATOM 1794 C CA . GLU A 1 230 ? 15.351 -45.145 -22.919 1.00 18.74 210 GLU A CA 1
ATOM 1795 C C . GLU A 1 230 ? 15.920 -43.937 -23.651 1.00 18.23 210 GLU A C 1
ATOM 1796 O O . GLU A 1 230 ? 17.012 -43.459 -23.335 1.00 19.25 210 GLU A O 1
ATOM 1802 N N . LEU A 1 231 ? 15.154 -43.411 -24.605 1.00 17.79 211 LEU A N 1
ATOM 1803 C CA . LEU A 1 231 ? 15.599 -42.210 -25.296 1.00 17.91 211 LEU A CA 1
ATOM 1804 C C . LEU A 1 231 ? 15.559 -41.019 -24.349 1.00 16.56 211 LEU A C 1
ATOM 1805 O O . LEU A 1 231 ? 16.443 -40.177 -24.383 1.00 16.99 211 LEU A O 1
ATOM 1810 N N . LEU A 1 232 ? 14.544 -40.948 -23.478 1.00 15.72 212 LEU A N 1
ATOM 1811 C CA . LEU A 1 232 ? 14.517 -39.876 -22.473 1.00 15.62 212 LEU A CA 1
ATOM 1812 C C . LEU A 1 232 ? 15.757 -39.877 -21.573 1.00 16.08 212 LEU A C 1
ATOM 1813 O O . LEU A 1 232 ? 16.386 -38.835 -21.383 1.00 16.19 212 LEU A O 1
ATOM 1818 N N . MET A 1 233 ? 16.107 -41.054 -21.042 1.00 16.37 213 MET A N 1
ATOM 1819 C CA . MET A 1 233 ? 17.296 -41.195 -20.214 1.00 16.66 213 MET A CA 1
ATOM 1820 C C . MET A 1 233 ? 18.557 -40.721 -20.947 1.00 16.83 213 MET A C 1
ATOM 1821 O O . MET A 1 233 ? 19.373 -39.986 -20.390 1.00 18.38 213 MET A O 1
ATOM 1826 N N . ARG A 1 234 ? 18.685 -41.092 -22.226 1.00 19.36 214 ARG A N 1
ATOM 1827 C CA . ARG A 1 234 ? 19.843 -40.713 -23.018 1.00 21.40 214 ARG A CA 1
ATOM 1828 C C . ARG A 1 234 ? 19.930 -39.173 -23.208 1.00 19.73 214 ARG A C 1
ATOM 1829 O O . ARG A 1 234 ? 21.031 -38.616 -23.289 1.00 22.02 214 ARG A O 1
ATOM 1837 N N . ALA A 1 235 ? 18.775 -38.501 -23.235 1.00 18.63 215 ALA A N 1
ATOM 1838 C CA . ALA A 1 235 ? 18.707 -37.054 -23.348 1.00 18.99 215 ALA A CA 1
ATOM 1839 C C . ALA A 1 235 ? 18.859 -36.322 -22.012 1.00 19.07 215 ALA A C 1
ATOM 1840 O O . ALA A 1 235 ? 18.695 -35.108 -21.950 1.00 19.65 215 ALA A O 1
ATOM 1842 N N . GLY A 1 236 ? 19.112 -37.053 -20.929 1.00 18.28 216 GLY A N 1
ATOM 1843 C CA . GLY A 1 236 ? 19.321 -36.452 -19.591 1.00 18.95 216 GLY A CA 1
ATOM 1844 C C . GLY A 1 236 ? 18.059 -36.266 -18.760 1.00 18.01 216 GLY A C 1
ATOM 1845 O O . GLY A 1 236 ? 18.110 -35.757 -17.622 1.00 17.91 216 GLY A O 1
ATOM 1846 N N . ILE A 1 237 ? 16.930 -36.679 -19.325 1.00 16.44 217 ILE A N 1
ATOM 1847 C CA . ILE A 1 237 ? 15.643 -36.666 -18.600 1.00 16.49 217 ILE A CA 1
ATOM 1848 C C . ILE A 1 237 ? 15.629 -37.808 -17.596 1.00 16.82 217 ILE A C 1
ATOM 1849 O O . ILE A 1 237 ? 16.121 -38.903 -17.864 1.00 18.22 217 ILE A O 1
ATOM 1854 N N . ARG A 1 238 ? 15.079 -37.530 -16.411 1.00 16.04 218 ARG A N 1
ATOM 1855 C CA . ARG A 1 238 ? 15.069 -38.507 -15.322 1.00 17.35 218 ARG A CA 1
ATOM 1856 C C . ARG A 1 238 ? 13.668 -38.916 -14.868 1.00 17.33 218 ARG A C 1
ATOM 1857 O O . ARG A 1 238 ? 13.514 -39.935 -14.210 1.00 17.33 218 ARG A O 1
ATOM 1865 N N . TYR A 1 239 ? 12.643 -38.149 -15.227 1.00 17.05 219 TYR A N 1
ATOM 1866 C CA . TYR A 1 239 ? 11.277 -38.531 -14.835 1.00 17.15 219 TYR A CA 1
ATOM 1867 C C . TYR A 1 239 ? 10.222 -37.935 -15.773 1.00 16.07 219 TYR A C 1
ATOM 1868 O O . TYR A 1 239 ? 10.427 -36.885 -16.424 1.00 15.45 219 TYR A O 1
ATOM 1877 N N . THR A 1 240 ? 9.090 -38.625 -15.845 1.00 15.89 220 THR A N 1
ATOM 1878 C CA . THR A 1 240 ? 7.939 -38.151 -16.587 1.00 16.24 220 THR A CA 1
ATOM 1879 C C . THR A 1 240 ? 6.664 -38.654 -15.894 1.00 16.03 220 THR A C 1
ATOM 1880 O O . THR A 1 240 ? 6.718 -39.146 -14.761 1.00 16.96 220 THR A O 1
ATOM 1884 N N . PHE A 1 241 ? 5.538 -38.488 -16.580 1.00 15.48 221 PHE A N 1
ATOM 1885 C CA . PHE A 1 241 ? 4.214 -38.626 -15.977 1.00 16.54 221 PHE A CA 1
ATOM 1886 C C . PHE A 1 241 ? 3.330 -39.460 -16.871 1.00 16.65 221 PHE A C 1
ATOM 1887 O O . PHE A 1 241 ? 3.259 -39.204 -18.072 1.00 16.69 221 PHE A O 1
ATOM 1895 N N . VAL A 1 242 ? 2.679 -40.471 -16.300 1.00 17.33 222 VAL A N 1
ATOM 1896 C CA . VAL A 1 242 ? 1.853 -41.389 -17.067 1.00 17.71 222 VAL A CA 1
ATOM 1897 C C . VAL A 1 242 ? 0.476 -41.510 -16.435 1.00 18.11 222 VAL A C 1
ATOM 1898 O O . VAL A 1 242 ? 0.281 -41.117 -15.277 1.00 18.00 222 VAL A O 1
ATOM 1902 N N . ASP A 1 243 ? -0.486 -42.055 -17.170 1.00 18.52 223 ASP A N 1
ATOM 1903 C CA . ASP A 1 243 ? -1.835 -42.223 -16.613 1.00 19.95 223 ASP A CA 1
ATOM 1904 C C . ASP A 1 243 ? -1.943 -43.408 -15.644 1.00 21.28 223 ASP A C 1
ATOM 1905 O O . ASP A 1 243 ? -1.127 -44.338 -15.675 1.00 21.83 223 ASP A O 1
ATOM 1910 N N . ALA A 1 244 ? -2.953 -43.342 -14.775 1.00 22.02 224 ALA A N 1
ATOM 1911 C CA . ALA A 1 244 ? -3.191 -44.330 -13.727 1.00 22.78 224 ALA A CA 1
ATOM 1912 C C . ALA A 1 244 ? -3.136 -45.766 -14.245 1.00 24.31 224 ALA A C 1
ATOM 1913 O O . ALA A 1 244 ? -2.493 -46.618 -13.623 1.00 25.22 224 ALA A O 1
ATOM 1915 N N . HIS A 1 245 ? -3.798 -46.028 -15.376 1.00 24.68 225 HIS A N 1
ATOM 1916 C CA . HIS A 1 245 ? -3.957 -47.412 -15.837 1.00 26.91 225 HIS A CA 1
ATOM 1917 C C . HIS A 1 245 ? -2.646 -48.027 -16.310 1.00 26.47 225 HIS A C 1
ATOM 1918 O O . HIS A 1 245 ? -2.546 -49.248 -16.405 1.00 28.96 225 HIS A O 1
ATOM 1925 N N . LEU A 1 246 ? -1.641 -47.192 -16.595 1.00 24.78 226 LEU A N 1
ATOM 1926 C CA . LEU A 1 246 ? -0.322 -47.730 -16.917 1.00 25.04 226 LEU A CA 1
ATOM 1927 C C . LEU A 1 246 ? 0.403 -48.358 -15.732 1.00 25.86 226 LEU A C 1
ATOM 1928 O O . LEU A 1 246 ? 1.290 -49.196 -15.930 1.00 28.53 226 LEU A O 1
ATOM 1933 N N . VAL A 1 247 ? 0.040 -47.966 -14.510 1.00 52.38 227 VAL A N 1
ATOM 1934 C CA . VAL A 1 247 ? 0.661 -48.560 -13.323 1.00 55.04 227 VAL A CA 1
ATOM 1935 C C . VAL A 1 247 ? -0.263 -49.512 -12.555 1.00 55.14 227 VAL A C 1
ATOM 1936 O O . VAL A 1 247 ? 0.224 -50.402 -11.862 1.00 60.40 227 VAL A O 1
ATOM 1940 N N . GLN A 1 248 ? -1.581 -49.312 -12.651 1.00 51.54 228 GLN A N 1
ATOM 1941 C CA . GLN A 1 248 ? -2.544 -50.130 -11.881 1.00 52.72 228 GLN A CA 1
ATOM 1942 C C . GLN A 1 248 ? -3.347 -51.111 -12.731 1.00 56.65 228 GLN A C 1
ATOM 1943 O O . GLN A 1 248 ? -4.121 -51.906 -12.196 1.00 59.24 228 GLN A O 1
ATOM 1949 N N . GLY A 1 249 ? -3.171 -51.053 -14.045 1.00 58.44 229 GLY A N 1
ATOM 1950 C CA . GLY A 1 249 ? -3.956 -51.862 -14.968 1.00 64.29 229 GLY A CA 1
ATOM 1951 C C . GLY A 1 249 ? -5.399 -51.383 -15.020 1.00 62.94 229 GLY A C 1
ATOM 1952 O O . GLY A 1 249 ? -5.709 -50.222 -14.659 1.00 56.78 229 GLY A O 1
ATOM 1953 N N . GLY A 1 250 ? -6.276 -52.287 -15.483 1.00 69.95 230 GLY A N 1
ATOM 1954 C CA . GLY A 1 250 ? -7.708 -51.997 -15.567 1.00 71.80 230 GLY A CA 1
ATOM 1955 C C . GLY A 1 250 ? -8.088 -50.926 -16.580 1.00 70.07 230 GLY A C 1
ATOM 1956 O O . GLY A 1 250 ? -7.318 -50.600 -17.497 1.00 69.23 230 GLY A O 1
ATOM 1957 N N . GLU A 1 251 ? -9.287 -50.377 -16.389 1.00 71.11 231 GLU A N 1
ATOM 1958 C CA . GLU A 1 251 ? -9.883 -49.404 -17.304 1.00 71.21 231 GLU A CA 1
ATOM 1959 C C . GLU A 1 251 ? -9.164 -48.053 -17.307 1.00 62.23 231 GLU A C 1
ATOM 1960 O O . GLU A 1 251 ? -8.610 -47.640 -16.290 1.00 56.57 231 GLU A O 1
ATOM 1966 N N . PRO A 1 252 ? -9.168 -47.362 -18.459 1.00 62.14 232 PRO A N 1
ATOM 1967 C CA . PRO A 1 252 ? -8.567 -46.023 -18.486 1.00 54.84 232 PRO A CA 1
ATOM 1968 C C . PRO A 1 252 ? -9.459 -44.979 -17.816 1.00 53.88 232 PRO A C 1
ATOM 1969 O O . PRO A 1 252 ? -10.688 -45.076 -17.886 1.00 60.03 232 PRO A O 1
ATOM 1973 N N . LEU A 1 253 ? -8.839 -43.986 -17.179 1.00 48.34 233 LEU A N 1
ATOM 1974 C CA . LEU A 1 253 ? -9.572 -42.885 -16.543 1.00 49.64 233 LEU A CA 1
ATOM 1975 C C . LEU A 1 253 ? -10.416 -42.079 -17.542 1.00 53.26 233 LEU A C 1
ATOM 1976 O O . LEU A 1 253 ? -11.495 -41.593 -17.193 1.00 59.03 233 LEU A O 1
ATOM 1981 N N . SER A 1 254 ? -9.931 -41.953 -18.774 1.00 52.11 234 SER A N 1
ATOM 1982 C CA . SER A 1 254 ? -10.674 -41.261 -19.822 1.00 55.96 234 SER A CA 1
ATOM 1983 C C . SER A 1 254 ? -11.424 -42.249 -20.714 1.00 63.91 234 SER A C 1
ATOM 1984 O O . SER A 1 254 ? -10.817 -43.015 -21.464 1.00 64.01 234 SER A O 1
ATOM 1987 N N . PRO A 1 263 ? -16.527 -46.478 -12.687 1.00 98.42 243 PRO A N 1
ATOM 1988 C CA . PRO A 1 263 ? -15.724 -45.292 -12.395 1.00 89.62 243 PRO A CA 1
ATOM 1989 C C . PRO A 1 263 ? -14.331 -45.641 -11.845 1.00 79.19 243 PRO A C 1
ATOM 1990 O O . PRO A 1 263 ? -14.200 -46.094 -10.714 1.00 79.21 243 PRO A O 1
ATOM 1994 N N . VAL A 1 264 ? -13.301 -45.420 -12.652 1.00 72.01 244 VAL A N 1
ATOM 1995 C CA . VAL A 1 264 ? -11.929 -45.813 -12.304 1.00 64.13 244 VAL A CA 1
ATOM 1996 C C . VAL A 1 264 ? -11.466 -45.287 -10.935 1.00 60.79 244 VAL A C 1
ATOM 1997 O O . VAL A 1 264 ? -11.346 -44.077 -10.729 1.00 59.77 244 VAL A O 1
ATOM 2001 N N . GLU A 1 265 ? -11.248 -46.210 -9.996 1.00 60.95 245 GLU A N 1
ATOM 2002 C CA . GLU A 1 265 ? -10.765 -45.863 -8.660 1.00 59.17 245 GLU A CA 1
ATOM 2003 C C . GLU A 1 265 ? -9.241 -45.655 -8.654 1.00 54.14 245 GLU A C 1
ATOM 2004 O O . GLU A 1 265 ? -8.578 -45.818 -9.692 1.00 51.01 245 GLU A O 1
ATOM 2010 N N . SER A 1 266 ? -8.701 -45.253 -7.503 1.00 54.52 246 SER A N 1
ATOM 2011 C CA . SER A 1 266 ? -7.261 -45.019 -7.368 1.00 52.08 246 SER A CA 1
ATOM 2012 C C . SER A 1 266 ? -6.637 -46.120 -6.529 1.00 54.20 246 SER A C 1
ATOM 2013 O O . SER A 1 266 ? -6.704 -46.097 -5.301 1.00 56.95 246 SER A O 1
ATOM 2016 N N . GLN A 1 267 ? -6.038 -47.094 -7.205 1.00 32.64 247 GLN A N 1
ATOM 2017 C CA A GLN A 1 267 ? -5.364 -48.187 -6.528 0.60 34.88 247 GLN A CA 1
ATOM 2018 C CA B GLN A 1 267 ? -5.387 -48.188 -6.512 0.40 34.32 247 GLN A CA 1
ATOM 2019 C C . GLN A 1 267 ? -4.052 -47.739 -5.904 1.00 33.85 247 GLN A C 1
ATOM 2020 O O . GLN A 1 267 ? -3.470 -46.734 -6.308 1.00 31.06 247 GLN A O 1
ATOM 2031 N N . GLU A 1 268 ? -3.583 -48.508 -4.934 1.00 35.55 248 GLU A N 1
ATOM 2032 C CA . GLU A 1 268 ? -2.320 -48.294 -4.241 1.00 35.41 248 GLU A CA 1
ATOM 2033 C C . GLU A 1 268 ? -1.146 -47.853 -5.126 1.00 32.94 248 GLU A C 1
ATOM 2034 O O . GLU A 1 268 ? -0.418 -46.915 -4.790 1.00 30.70 248 GLU A O 1
ATOM 2040 N N . ALA A 1 269 ? -0.947 -48.566 -6.232 1.00 32.80 249 ALA A N 1
ATOM 2041 C CA . ALA A 1 269 ? 0.200 -48.334 -7.118 1.00 31.10 249 ALA A CA 1
ATOM 2042 C C . ALA A 1 269 ? 0.331 -46.886 -7.589 1.00 28.57 249 ALA A C 1
ATOM 2043 O O . ALA A 1 269 ? 1.439 -46.391 -7.828 1.00 27.14 249 ALA A O 1
ATOM 2045 N N . THR A 1 270 ? -0.800 -46.196 -7.717 1.00 27.41 250 THR A N 1
ATOM 2046 C CA . THR A 1 270 ? -0.788 -44.812 -8.203 1.00 25.60 250 THR A CA 1
ATOM 2047 C C . THR A 1 270 ? -0.166 -43.815 -7.213 1.00 24.55 250 THR A C 1
ATOM 2048 O O . THR A 1 270 ? 0.171 -42.696 -7.596 1.00 23.24 250 THR A O 1
ATOM 2052 N N . TYR A 1 271 ? -0.020 -44.214 -5.954 1.00 25.92 251 TYR A N 1
ATOM 2053 C CA . TYR A 1 271 ? 0.569 -43.367 -4.916 1.00 26.14 251 TYR A CA 1
ATOM 2054 C C . TYR A 1 271 ? 2.064 -43.603 -4.695 1.00 27.35 251 TYR A C 1
ATOM 2055 O O . TYR A 1 271 ? 2.646 -43.089 -3.739 1.00 28.35 251 TYR A O 1
ATOM 2064 N N . HIS A 1 272 ? 2.668 -44.413 -5.562 1.00 25.62 252 HIS A N 1
ATOM 2065 C CA . HIS A 1 272 ? 4.080 -44.791 -5.444 1.00 26.19 252 HIS A CA 1
ATOM 2066 C C . HIS A 1 272 ? 4.860 -44.157 -6.590 1.00 23.80 252 HIS A C 1
ATOM 2067 O O . HIS A 1 272 ? 4.298 -43.925 -7.655 1.00 23.50 252 HIS A O 1
ATOM 2074 N N . VAL A 1 273 ? 6.155 -43.926 -6.364 1.00 24.14 253 VAL A N 1
ATOM 2075 C CA . VAL A 1 273 ? 7.102 -43.588 -7.450 1.00 23.50 253 VAL A CA 1
ATOM 2076 C C . VAL A 1 273 ? 7.461 -44.916 -8.106 1.00 24.18 253 VAL A C 1
ATOM 2077 O O . VAL A 1 273 ? 7.655 -45.933 -7.428 1.00 26.10 253 VAL A O 1
ATOM 2081 N N . HIS A 1 274 ? 7.508 -44.918 -9.425 1.00 23.31 254 HIS A N 1
ATOM 2082 C CA . H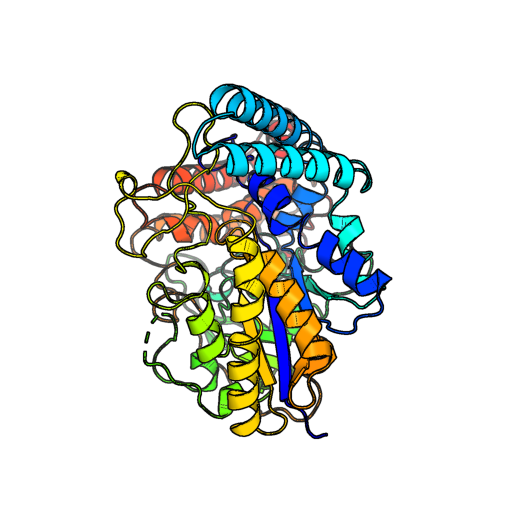IS A 1 274 ? 7.907 -46.096 -10.165 1.00 24.39 254 HIS A CA 1
ATOM 2083 C C . HIS A 1 274 ? 9.214 -45.868 -10.882 1.00 23.88 254 HIS A C 1
ATOM 2084 O O . HIS A 1 274 ? 9.420 -44.813 -11.482 1.00 23.39 254 HIS A O 1
ATOM 2091 N N . GLU A 1 275 ? 10.090 -46.864 -10.827 1.00 24.12 255 GLU A N 1
ATOM 2092 C CA . GLU A 1 275 ? 11.336 -46.855 -11.585 1.00 24.23 255 GLU A CA 1
ATOM 2093 C C . GLU A 1 275 ? 11.329 -47.945 -12.646 1.00 23.95 255 GLU A C 1
ATOM 2094 O O . GLU A 1 275 ? 11.045 -49.118 -12.351 1.00 25.85 255 GLU A O 1
ATOM 2100 N N . LEU A 1 276 ? 11.672 -47.558 -13.876 1.00 23.25 256 LEU A N 1
ATOM 2101 C CA . LEU A 1 276 ? 11.691 -48.497 -14.986 1.00 24.71 256 LEU A CA 1
ATOM 2102 C C . LEU A 1 276 ? 13.096 -49.089 -15.115 1.00 25.56 256 LEU A C 1
ATOM 2103 O O . LEU A 1 276 ? 14.049 -48.583 -14.511 1.00 25.07 256 LEU A O 1
ATOM 2108 N N . GLU A 1 277 ? 13.221 -50.167 -15.882 1.00 27.38 257 GLU A N 1
ATOM 2109 C CA . GLU A 1 277 ? 14.514 -50.819 -16.072 1.00 29.09 257 GLU A CA 1
ATOM 2110 C C . GLU A 1 277 ? 15.610 -49.851 -16.565 1.00 28.00 257 GLU A C 1
ATOM 2111 O O . GLU A 1 277 ? 16.773 -49.974 -16.180 1.00 29.20 257 GLU A O 1
ATOM 2117 N N . SER A 1 278 ? 15.227 -48.890 -17.409 1.00 26.16 258 SER A N 1
ATOM 2118 C CA . SER A 1 278 ? 16.141 -47.868 -17.918 1.00 25.60 258 SER A CA 1
ATOM 2119 C C . SER A 1 278 ? 16.672 -46.932 -16.837 1.00 24.49 258 SER A C 1
ATOM 2120 O O . SER A 1 278 ? 17.663 -46.220 -17.060 1.00 25.17 258 SER A O 1
ATOM 2123 N N . GLY A 1 279 ? 15.990 -46.897 -15.691 1.00 24.27 259 GLY A N 1
ATOM 2124 C CA . GLY A 1 279 ? 16.346 -45.977 -14.619 1.00 22.94 259 GLY A CA 1
ATOM 2125 C C . GLY A 1 279 ? 15.451 -44.745 -14.552 1.00 21.88 259 GLY A C 1
ATOM 2126 O O . GLY A 1 279 ? 15.519 -43.978 -13.587 1.00 22.48 259 GLY A O 1
ATOM 2127 N N . LEU A 1 280 ? 14.630 -44.548 -15.581 1.00 20.38 260 LEU A N 1
ATOM 2128 C CA . LEU A 1 280 ? 13.654 -43.457 -15.580 1.00 19.26 260 LEU A CA 1
ATOM 2129 C C . LEU A 1 280 ? 12.607 -43.657 -14.479 1.00 19.30 260 LEU A C 1
ATOM 2130 O O . LEU A 1 280 ? 12.168 -44.778 -14.254 1.00 20.82 260 LEU A O 1
ATOM 2135 N N . ARG A 1 281 ? 12.191 -42.567 -13.841 1.00 18.59 261 ARG A N 1
ATOM 2136 C CA . ARG A 1 281 ? 11.113 -42.637 -12.848 1.00 18.78 261 ARG A CA 1
ATOM 2137 C C . ARG A 1 281 ? 9.838 -42.006 -13.397 1.00 17.94 261 ARG A C 1
ATOM 2138 O O . ARG A 1 281 ? 9.894 -41.077 -14.208 1.00 18.15 261 ARG A O 1
ATOM 2146 N N . VAL A 1 282 ? 8.687 -42.550 -13.011 1.00 19.15 262 VAL A N 1
ATOM 2147 C CA . VAL A 1 282 ? 7.404 -41.993 -13.393 1.00 18.82 262 VAL A CA 1
ATOM 2148 C C . VAL A 1 282 ? 6.484 -41.879 -12.184 1.00 18.08 262 VAL A C 1
ATOM 2149 O O . VAL A 1 282 ? 6.547 -42.669 -11.216 1.00 19.88 262 VAL A O 1
ATOM 2153 N N . LEU A 1 283 ? 5.620 -40.869 -12.288 1.00 18.05 263 LEU A N 1
ATOM 2154 C CA . LEU A 1 283 ? 4.470 -40.704 -11.409 1.00 18.09 263 LEU A CA 1
ATOM 2155 C C . LEU A 1 283 ? 3.192 -40.926 -12.213 1.00 17.81 263 LEU A C 1
ATOM 2156 O O . LEU A 1 283 ? 3.134 -40.603 -13.419 1.00 18.01 263 LEU A O 1
ATOM 2161 N N . ALA A 1 284 ? 2.158 -41.446 -11.540 1.00 18.97 264 ALA A N 1
ATOM 2162 C CA . ALA A 1 284 ? 0.885 -41.746 -12.196 1.00 18.89 264 ALA A CA 1
ATOM 2163 C C . ALA A 1 284 ? -0.211 -40.769 -11.798 1.00 18.15 264 ALA A C 1
ATOM 2164 O O . ALA A 1 284 ? -0.332 -40.403 -10.622 1.00 18.94 264 ALA A O 1
ATOM 2166 N N . ARG A 1 285 ? -1.019 -40.372 -12.778 1.00 17.90 265 ARG A N 1
ATOM 2167 C CA . ARG A 1 285 ? -2.126 -39.442 -12.580 1.00 17.68 265 ARG A CA 1
ATOM 2168 C C . ARG A 1 285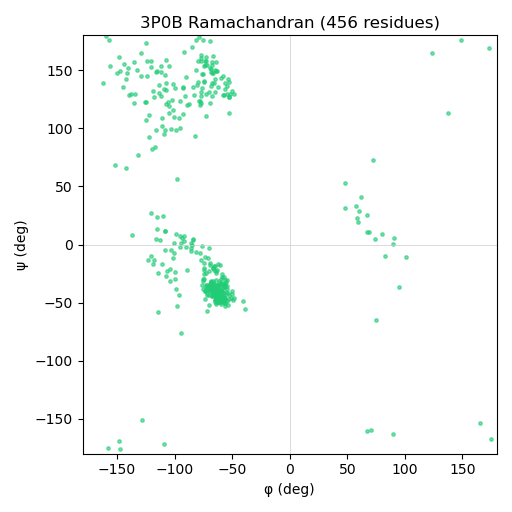 ? -3.102 -39.945 -11.517 1.00 18.70 265 ARG A C 1
ATOM 2169 O O . ARG A 1 285 ? -3.587 -41.071 -11.591 1.00 20.51 265 ARG A O 1
ATOM 2177 N N . ASN A 1 286 ? -3.396 -39.073 -10.564 1.00 18.40 266 ASN A N 1
ATOM 2178 C CA . ASN A 1 286 ? -4.399 -39.372 -9.545 1.00 19.42 266 ASN A CA 1
ATOM 2179 C C . ASN A 1 286 ? -5.833 -39.179 -10.078 1.00 20.41 266 ASN A C 1
ATOM 2180 O O . ASN A 1 286 ? -6.199 -38.094 -10.520 1.00 19.62 266 ASN A O 1
ATOM 2185 N N . PRO A 1 287 ? -6.667 -40.234 -10.009 1.00 22.49 267 PRO A N 1
ATOM 2186 C CA . PRO A 1 287 ? -8.029 -40.155 -10.543 1.00 23.42 267 PRO A CA 1
ATOM 2187 C C . PRO A 1 287 ? -8.932 -39.124 -9.861 1.00 23.10 267 PRO A C 1
ATOM 2188 O O . PRO A 1 287 ? -9.604 -38.345 -10.538 1.00 22.70 267 PRO A O 1
ATOM 2192 N N . GLU A 1 288 ? -8.954 -39.136 -8.528 1.00 22.70 268 GLU A N 1
ATOM 2193 C CA . GLU A 1 288 ? -9.906 -38.315 -7.789 1.00 23.31 268 GLU A CA 1
ATOM 2194 C C . GLU A 1 288 ? -9.734 -36.826 -8.049 1.00 21.84 268 GLU A C 1
ATOM 2195 O O . GLU A 1 288 ? -10.712 -36.108 -8.265 1.00 22.54 268 GLU A O 1
ATOM 2201 N N . THR A 1 289 ? -8.485 -36.366 -8.028 1.00 20.56 269 THR A N 1
ATOM 2202 C CA . THR A 1 289 ? -8.219 -34.933 -8.203 1.00 19.98 269 THR A CA 1
ATOM 2203 C C . THR A 1 289 ? -8.433 -34.472 -9.634 1.00 19.76 269 THR A C 1
ATOM 2204 O O . THR A 1 289 ? -8.703 -33.298 -9.862 1.00 19.89 269 THR A O 1
ATOM 2208 N N . THR A 1 290 ? -8.321 -35.394 -10.582 1.00 19.42 270 THR A N 1
ATOM 2209 C CA . THR A 1 290 ? -8.614 -35.104 -11.972 1.00 21.69 270 THR A CA 1
ATOM 2210 C C . THR A 1 290 ? -10.108 -34.887 -12.172 1.00 22.00 270 THR A C 1
ATOM 2211 O O . THR A 1 290 ? -10.524 -33.863 -12.722 1.00 22.58 270 THR A O 1
ATOM 2215 N N . LEU A 1 291 ? -10.894 -35.849 -11.697 1.00 23.52 271 LEU A N 1
ATOM 2216 C CA . LEU A 1 291 ? -12.347 -35.786 -11.797 1.00 26.22 271 LEU A CA 1
ATOM 2217 C C . LEU A 1 291 ? -12.917 -34.568 -11.090 1.00 25.72 271 LEU A C 1
ATOM 2218 O O . LEU A 1 291 ? -13.815 -33.921 -11.624 1.00 25.74 271 LEU A O 1
ATOM 2223 N N . GLN A 1 292 ? -12.381 -34.264 -9.907 1.00 24.48 272 GLN A N 1
ATOM 2224 C CA . GLN A 1 292 ? -12.888 -33.160 -9.073 1.00 25.77 272 GLN A CA 1
ATOM 2225 C C . GLN A 1 292 ? -12.791 -31.808 -9.805 1.00 24.54 272 GLN A C 1
ATOM 2226 O O . GLN A 1 292 ? -13.609 -30.908 -9.582 1.00 24.89 272 GLN A O 1
ATOM 2232 N N . VAL A 1 293 ? -11.803 -31.683 -10.690 1.00 24.04 273 VAL A N 1
ATOM 2233 C CA . VAL A 1 293 ? -11.626 -30.477 -11.501 1.00 24.54 273 VAL A CA 1
ATOM 2234 C C . VAL A 1 293 ? -12.264 -30.595 -12.903 1.00 25.40 273 VAL A C 1
ATOM 2235 O O . VAL A 1 293 ? -12.927 -29.665 -13.363 1.00 27.87 273 VAL A O 1
ATOM 2239 N N . TRP A 1 294 ? -12.084 -31.739 -13.551 1.00 26.87 274 TRP A N 1
ATOM 2240 C CA . TRP A 1 294 ? -12.480 -31.947 -14.952 1.00 28.80 274 TRP A CA 1
ATOM 2241 C C . TRP A 1 294 ? -13.901 -32.446 -15.191 1.00 28.47 274 TRP A C 1
ATOM 2242 O O . TRP A 1 294 ? -14.414 -32.295 -16.304 1.00 29.24 274 TRP A O 1
ATOM 2253 N N . SER A 1 295 ? -14.520 -33.068 -14.182 1.00 26.11 275 SER A N 1
ATOM 2254 C CA . SER A 1 295 ? -15.839 -33.673 -14.366 1.00 26.23 275 SER A CA 1
ATOM 2255 C C . SER A 1 295 ? -16.808 -32.661 -14.965 1.00 25.06 275 SER A C 1
ATOM 2256 O O . SER A 1 295 ? -16.978 -31.554 -14.441 1.00 23.93 275 SER A O 1
ATOM 2259 N N . ALA A 1 296 ? -17.440 -33.046 -16.066 1.00 26.71 276 ALA A N 1
ATOM 2260 C CA . ALA A 1 296 ? -18.463 -32.216 -16.685 1.00 26.05 276 ALA A CA 1
ATOM 2261 C C . ALA A 1 296 ? -19.687 -32.081 -15.770 1.00 25.35 276 ALA A C 1
ATOM 2262 O O . ALA A 1 296 ? -20.491 -31.171 -15.941 1.00 25.25 276 ALA A O 1
ATOM 2264 N N . ASP A 1 297 ? -19.815 -32.986 -14.795 1.00 24.67 277 ASP A N 1
ATOM 2265 C CA . ASP A 1 297 ? -20.998 -33.033 -13.928 1.00 24.64 277 ASP A CA 1
ATOM 2266 C C . ASP A 1 297 ? -20.787 -32.483 -12.532 1.00 22.43 277 ASP A C 1
ATOM 2267 O O . ASP A 1 297 ? -21.719 -31.949 -11.938 1.00 23.30 277 ASP A O 1
ATOM 2272 N N . TYR A 1 298 ? -19.575 -32.619 -11.999 1.00 20.72 278 TYR A N 1
ATOM 2273 C CA . TYR A 1 298 ? -19.298 -32.105 -10.659 1.00 20.00 278 TYR A CA 1
ATOM 2274 C C . TYR A 1 298 ? -17.973 -31.375 -10.513 1.00 19.77 278 TYR A C 1
ATOM 2275 O O . TYR A 1 298 ? -17.591 -31.012 -9.402 1.00 20.24 278 TYR A O 1
ATOM 2284 N N . GLY A 1 299 ? -17.290 -31.134 -11.630 1.00 18.96 279 GLY A N 1
ATOM 2285 C CA . GLY A 1 299 ? -16.050 -30.379 -11.580 1.00 19.45 279 GLY A CA 1
ATOM 2286 C C . GLY A 1 299 ? -16.324 -28.936 -11.201 1.00 18.55 279 GLY A C 1
ATOM 2287 O O . GLY A 1 299 ? -17.383 -28.370 -11.551 1.00 19.23 279 GLY A O 1
ATOM 2288 N N . TYR A 1 300 ? -15.374 -28.323 -10.499 1.00 17.75 280 TYR A N 1
ATOM 2289 C CA . TYR A 1 300 ? -15.547 -26.933 -10.037 1.00 16.88 280 TYR A CA 1
ATOM 2290 C C . TYR A 1 300 ? -15.989 -25.949 -11.122 1.00 16.62 280 TYR A C 1
ATOM 2291 O O . TYR A 1 300 ? -16.827 -25.098 -10.858 1.00 17.93 280 TYR A O 1
ATOM 2300 N N . PRO A 1 301 ? -15.447 -26.053 -12.360 1.00 16.77 281 PRO A N 1
ATOM 2301 C CA . PRO A 1 301 ? -15.789 -25.047 -13.372 1.00 17.11 281 PRO A CA 1
ATOM 2302 C C . PRO A 1 301 ? -17.284 -24.957 -13.712 1.00 17.48 281 PRO A C 1
ATOM 2303 O O . PRO A 1 301 ? -17.714 -23.950 -14.293 1.00 18.01 281 PRO A O 1
ATOM 2307 N N . GLY A 1 302 ? -18.059 -25.985 -13.375 1.00 16.55 282 GLY A N 1
ATOM 2308 C CA . GLY A 1 302 ? -19.503 -26.008 -13.658 1.00 18.26 282 GLY A CA 1
ATOM 2309 C C . GLY A 1 302 ? -20.364 -25.344 -12.599 1.00 17.96 282 GLY A C 1
ATOM 2310 O O . GLY A 1 302 ? -21.579 -25.232 -12.769 1.00 18.97 282 GLY A O 1
ATOM 2311 N N . GLU A 1 303 ? -19.734 -24.873 -11.528 1.00 18.34 283 GLU A N 1
ATOM 2312 C CA . GLU A 1 303 ? -20.424 -24.065 -10.513 1.00 18.59 283 GLU A CA 1
ATOM 2313 C C . GLU A 1 303 ? -21.098 -22.827 -11.140 1.00 18.46 283 GLU A C 1
ATOM 2314 O O . GLU A 1 303 ? -20.499 -22.097 -11.946 1.00 17.40 283 GLU A O 1
ATOM 2320 N N . GLY A 1 304 ? -22.348 -22.588 -10.761 1.00 18.20 284 GLY A N 1
ATOM 2321 C CA . GLY A 1 304 ? -23.185 -21.571 -11.384 1.00 17.71 284 GLY A CA 1
ATOM 2322 C C . GLY A 1 304 ? -22.687 -20.138 -11.364 1.00 16.60 284 GLY A C 1
ATOM 2323 O O . GLY A 1 304 ? -22.998 -19.367 -12.274 1.00 16.65 284 GLY A O 1
ATOM 2324 N N . LEU A 1 305 ? -21.888 -19.784 -10.359 1.00 16.31 285 LEU A N 1
ATOM 2325 C CA . LEU A 1 305 ? -21.342 -18.424 -10.262 1.00 15.53 285 LEU A CA 1
ATOM 2326 C C . LEU A 1 305 ? -20.227 -18.123 -11.252 1.00 13.76 285 LEU A C 1
ATOM 2327 O O . LEU A 1 305 ? -19.959 -16.961 -11.549 1.00 14.75 285 LEU A O 1
ATOM 2332 N N . TYR A 1 306 ? -19.559 -19.150 -11.756 1.00 14.14 286 TYR A N 1
ATOM 2333 C CA . TYR A 1 306 ? -18.374 -18.929 -12.600 1.00 13.06 286 TYR A CA 1
ATOM 2334 C C . TYR A 1 306 ? -18.704 -18.437 -13.997 1.00 12.68 286 TYR A C 1
ATOM 2335 O O . TYR A 1 306 ? -19.801 -18.664 -14.495 1.00 13.76 286 TYR A O 1
ATOM 2344 N N . ARG A 1 307 ? -17.753 -17.727 -14.603 1.00 12.45 287 ARG A N 1
ATOM 2345 C CA . ARG A 1 307 ? -17.997 -17.126 -15.904 1.00 12.47 287 ARG A CA 1
ATOM 2346 C C . ARG A 1 307 ? -18.221 -18.201 -16.974 1.00 11.95 287 ARG A C 1
ATOM 2347 O O . ARG A 1 307 ? -17.463 -19.185 -17.077 1.00 12.89 287 ARG A O 1
ATOM 2355 N N . GLU A 1 308 ? -19.290 -18.023 -17.735 1.00 13.16 288 GLU A N 1
ATOM 2356 C CA . GLU A 1 308 ? -19.628 -18.944 -18.817 1.00 13.33 288 GLU A CA 1
ATOM 2357 C C . GLU A 1 308 ? -18.743 -18.677 -20.041 1.00 13.34 288 GLU A C 1
ATOM 2358 O O . GLU A 1 308 ? -18.721 -17.539 -20.559 1.00 13.79 288 GLU A O 1
ATOM 2364 N N . PHE A 1 309 ? -18.024 -19.688 -20.516 1.00 14.52 289 PHE A N 1
ATOM 2365 C CA . PHE A 1 309 ? -17.147 -19.468 -21.675 1.00 14.81 289 PHE A CA 1
ATOM 2366 C C . PHE A 1 309 ? -17.898 -19.279 -22.989 1.00 15.55 289 PHE A C 1
ATOM 2367 O O . PHE A 1 309 ? -17.460 -18.521 -23.853 1.00 16.38 289 PHE A O 1
ATOM 2375 N N . HIS A 1 310 ? -19.011 -19.984 -23.146 1.00 15.44 290 HIS A N 1
ATOM 2376 C CA . HIS A 1 310 ? -19.572 -20.204 -24.477 1.00 16.32 290 HIS A CA 1
ATOM 2377 C C . HIS A 1 310 ? -20.645 -19.216 -24.911 1.00 16.40 290 HIS A C 1
ATOM 2378 O O . HIS A 1 310 ? -21.154 -19.344 -26.031 1.00 19.15 290 HIS A O 1
ATOM 2385 N N . ARG A 1 311 ? -20.949 -18.233 -24.066 1.00 15.95 291 ARG A N 1
ATOM 2386 C CA . ARG A 1 311 ? -21.819 -17.131 -24.484 1.00 16.48 291 ARG A CA 1
ATOM 2387 C C . ARG A 1 311 ? -20.980 -15.876 -24.662 1.00 16.05 291 ARG A C 1
ATOM 2388 O O . ARG A 1 311 ? -20.324 -15.423 -23.725 1.00 15.86 291 ARG A O 1
ATOM 2396 N N . LYS A 1 312 ? -21.024 -15.348 -25.882 1.00 16.47 292 LYS A N 1
ATOM 2397 C CA . LYS A 1 312 ? -20.210 -14.200 -26.262 1.00 17.22 292 LYS A CA 1
ATOM 2398 C C . LYS A 1 312 ? -21.101 -13.016 -26.572 1.00 15.37 292 LYS A C 1
ATOM 2399 O O . LYS A 1 312 ? -22.220 -13.170 -27.050 1.00 16.43 292 LYS A O 1
ATOM 2405 N N . ASP A 1 313 ? -20.574 -11.825 -26.319 1.00 13.63 293 ASP A N 1
ATOM 2406 C CA . ASP A 1 313 ? -21.356 -10.623 -26.570 1.00 13.84 293 ASP A CA 1
ATOM 2407 C C . ASP A 1 313 ? -21.542 -10.465 -28.080 1.00 14.95 293 ASP A C 1
ATOM 2408 O O . ASP A 1 313 ? -20.569 -10.632 -28.840 1.00 15.79 293 ASP A O 1
ATOM 2413 N N . PRO A 1 314 ? -22.766 -10.121 -28.545 1.00 14.98 294 PRO A N 1
ATOM 2414 C CA . PRO A 1 314 ? -22.979 -10.011 -29.999 1.00 16.57 294 PRO A CA 1
ATOM 2415 C C . PRO A 1 314 ? -22.163 -8.907 -30.667 1.00 16.18 294 PRO A C 1
ATOM 2416 O O . PRO A 1 314 ? -21.926 -8.978 -31.882 1.00 17.90 294 PRO A O 1
ATOM 2420 N N . LEU A 1 315 ? -21.764 -7.876 -29.919 1.00 15.31 295 LEU A N 1
ATOM 2421 C CA . LEU A 1 315 ? -20.994 -6.790 -30.503 1.00 15.27 295 LEU A CA 1
ATOM 2422 C C . LEU A 1 315 ? -19.514 -6.924 -30.252 1.00 15.98 295 LEU A C 1
ATOM 2423 O O . LEU A 1 315 ? -18.723 -6.611 -31.148 1.00 18.99 295 LEU A O 1
ATOM 2428 N N . SER A 1 316 ? -19.117 -7.370 -29.072 1.00 15.07 296 SER A N 1
ATOM 2429 C CA . SER A 1 316 ? -17.698 -7.343 -28.714 1.00 15.09 296 SER A CA 1
ATOM 2430 C C . SER A 1 316 ? -17.032 -8.701 -28.617 1.00 14.05 296 SER A C 1
ATOM 2431 O O . SER A 1 316 ? -15.802 -8.779 -28.587 1.00 15.58 296 SER A O 1
ATOM 2434 N N . GLY A 1 317 ? -17.825 -9.759 -28.512 1.00 14.30 297 GLY A N 1
ATOM 2435 C CA . GLY A 1 317 ? -17.279 -11.101 -28.242 1.00 15.03 297 GLY A CA 1
ATOM 2436 C C . GLY A 1 317 ? -16.800 -11.317 -26.812 1.00 14.80 297 GLY A C 1
ATOM 2437 O O . GLY A 1 317 ? -16.261 -12.393 -26.514 1.00 16.58 297 GLY A O 1
ATOM 2438 N N . LEU A 1 318 ? -16.987 -10.349 -25.913 1.00 13.98 298 LEU A N 1
ATOM 2439 C CA . LEU A 1 318 ? -16.578 -10.560 -24.535 1.00 13.47 298 LEU A CA 1
ATOM 2440 C C . LEU A 1 318 ? -17.577 -11.438 -23.784 1.00 13.55 298 LEU A C 1
ATOM 2441 O O . LEU A 1 318 ? -18.728 -11.582 -24.191 1.00 14.30 298 LEU A O 1
ATOM 2446 N N . HIS A 1 319 ? -17.122 -12.022 -22.672 1.00 13.42 299 HIS A N 1
ATOM 2447 C CA . HIS A 1 319 ? -17.955 -12.938 -21.897 1.00 13.21 299 HIS A CA 1
ATOM 2448 C C . HIS A 1 319 ? -18.537 -12.230 -20.669 1.00 13.86 299 HIS A C 1
ATOM 2449 O O . HIS A 1 319 ? -17.785 -11.903 -19.741 1.00 14.99 299 HIS A O 1
ATOM 2456 N N . HIS A 1 320 ? -19.852 -11.972 -20.674 1.00 12.99 300 HIS A N 1
ATOM 2457 C CA . HIS A 1 320 ? -20.505 -11.225 -19.582 1.00 12.82 300 HIS A CA 1
ATOM 2458 C C . HIS A 1 320 ? -21.519 -12.050 -18.801 1.00 13.25 300 HIS A C 1
ATOM 2459 O O . HIS A 1 320 ? -22.287 -11.473 -18.031 1.00 13.80 300 HIS A O 1
ATOM 2466 N N . TRP A 1 321 ? -21.525 -13.376 -18.976 1.00 13.80 301 TRP A N 1
ATOM 2467 C CA . TRP A 1 321 ? -22.551 -14.226 -18.384 1.00 13.98 301 TRP A CA 1
ATOM 2468 C C . TRP A 1 321 ? -21.907 -15.299 -17.536 1.00 13.22 301 TRP A C 1
ATOM 2469 O O . TRP A 1 321 ? -20.728 -15.637 -17.725 1.00 13.76 301 TRP A O 1
ATOM 2480 N N . ARG A 1 322 ? -22.696 -15.826 -16.599 1.00 14.13 302 ARG A N 1
ATOM 2481 C CA . ARG A 1 322 ? -22.236 -16.905 -15.731 1.00 14.35 302 ARG A CA 1
ATOM 2482 C C . ARG A 1 322 ? -22.877 -18.250 -16.081 1.00 15.07 302 ARG A C 1
ATOM 2483 O O . ARG A 1 322 ? -23.936 -18.307 -16.736 1.00 15.76 302 ARG A O 1
ATOM 2491 N N . VAL A 1 323 ? -22.214 -19.327 -15.653 1.00 15.11 303 VAL A N 1
ATOM 2492 C CA . VAL A 1 323 ? -22.654 -20.682 -15.985 1.00 16.37 303 VAL A CA 1
ATOM 2493 C C . VAL A 1 323 ? -24.128 -20.895 -15.630 1.00 17.59 303 VAL A C 1
ATOM 2494 O O . VAL A 1 323 ? -24.865 -21.508 -16.403 1.00 18.00 303 VAL A O 1
ATOM 2498 N N . THR A 1 324 ? -24.533 -20.418 -14.441 1.00 17.70 304 THR A N 1
ATOM 2499 C CA . THR A 1 324 ? -25.933 -20.423 -13.954 1.00 19.91 304 THR A CA 1
ATOM 2500 C C . THR A 1 324 ? -26.369 -21.824 -13.519 1.00 22.06 304 THR A C 1
ATOM 2501 O O . THR A 1 324 ? -26.634 -22.055 -12.323 1.00 23.57 304 THR A O 1
ATOM 2505 N N . HIS A 1 325 ? -26.424 -22.739 -14.485 1.00 22.81 305 HIS A N 1
ATOM 2506 C CA . HIS A 1 325 ? -26.598 -24.177 -14.234 1.00 26.81 305 HIS A CA 1
ATOM 2507 C C . HIS A 1 325 ? -25.902 -24.940 -15.361 1.00 27.52 305 HIS A C 1
ATOM 2508 O O . HIS A 1 325 ? -25.874 -24.465 -16.493 1.00 26.59 305 HIS A O 1
ATOM 2515 N N . ARG A 1 326 ? -25.354 -26.124 -15.069 1.00 30.21 306 ARG A N 1
ATOM 2516 C CA . ARG A 1 326 ? -24.650 -26.921 -16.089 1.00 31.35 306 ARG A CA 1
ATOM 2517 C C . ARG A 1 326 ? -25.501 -27.247 -17.311 1.00 33.37 306 ARG A C 1
ATOM 2518 O O . ARG A 1 326 ? -24.975 -27.325 -18.421 1.00 33.84 306 ARG A O 1
ATOM 2526 N N . LYS A 1 327 ? -26.804 -27.436 -17.101 1.00 34.65 307 LYS A N 1
ATOM 2527 C CA . LYS A 1 327 ? -27.744 -27.778 -18.172 1.00 36.72 307 LYS A CA 1
ATOM 2528 C C . LYS A 1 327 ? -28.410 -26.566 -18.835 1.00 35.33 307 LYS A C 1
ATOM 2529 O O . LYS A 1 327 ? -29.252 -26.734 -19.716 1.00 37.25 307 LYS A O 1
ATOM 2535 N N . ALA A 1 328 ? -28.036 -25.353 -18.427 1.00 32.75 308 ALA A N 1
ATOM 2536 C CA . ALA A 1 328 ? -28.691 -24.144 -18.941 1.00 31.53 308 ALA A CA 1
ATOM 2537 C C . ALA A 1 328 ? -28.405 -23.913 -20.424 1.00 30.63 308 ALA A C 1
ATOM 2538 O O . ALA A 1 328 ? -27.274 -24.107 -20.889 1.00 30.00 308 ALA A O 1
ATOM 2540 N N . ASP A 1 329 ? -29.429 -23.495 -21.163 1.00 31.19 309 ASP A N 1
ATOM 2541 C CA . ASP A 1 329 ? -29.227 -23.016 -22.532 1.00 30.92 309 ASP A CA 1
ATOM 2542 C C . ASP A 1 329 ? -28.441 -21.702 -22.469 1.00 28.14 309 ASP A C 1
ATOM 2543 O O . ASP A 1 329 ? -28.457 -21.017 -21.438 1.00 27.05 309 ASP A O 1
ATOM 2548 N N . LEU A 1 330 ? -27.764 -21.352 -23.559 1.00 26.83 310 LEU A N 1
ATOM 2549 C CA . LEU A 1 330 ? -27.020 -20.089 -23.602 1.00 25.32 310 LEU A CA 1
ATOM 2550 C C . LEU A 1 330 ? -27.938 -18.913 -23.282 1.00 24.86 310 LEU A C 1
ATOM 2551 O O . LEU A 1 330 ? -27.554 -18.005 -22.563 1.00 23.18 310 LEU A O 1
ATOM 2556 N N . ALA A 1 331 ? -29.157 -18.946 -23.815 1.00 26.69 311 ALA A N 1
ATOM 2557 C CA . ALA A 1 331 ? -30.095 -17.837 -23.631 1.00 27.72 311 ALA A CA 1
ATOM 2558 C C . ALA A 1 331 ? -30.554 -17.679 -22.185 1.00 28.36 311 ALA A C 1
ATOM 2559 O O . ALA A 1 331 ? -31.008 -16.599 -21.804 1.00 29.40 311 ALA A O 1
ATOM 2561 N N . GLU A 1 332 ? -30.419 -18.747 -21.394 1.00 28.88 312 GLU A N 1
ATOM 2562 C CA . GLU A 1 332 ? -30.810 -18.769 -19.978 1.00 29.88 312 GLU A CA 1
ATOM 2563 C C . GLU A 1 332 ? -29.693 -18.352 -19.013 1.00 27.75 312 GLU A C 1
ATOM 2564 O O . GLU A 1 332 ? -29.894 -18.318 -17.795 1.00 28.87 312 GLU A O 1
ATOM 2570 N N . LYS A 1 333 ? -28.511 -18.057 -19.538 1.00 24.78 313 LYS A N 1
ATOM 2571 C CA . LYS A 1 333 ? -27.375 -17.699 -18.685 1.00 22.26 313 LYS A CA 1
ATOM 2572 C C . LYS A 1 333 ? -27.607 -16.317 -18.057 1.00 21.82 313 LYS A C 1
ATOM 2573 O O . LYS A 1 333 ? -27.958 -15.358 -18.756 1.00 22.57 313 LYS A O 1
ATOM 2579 N N . ALA A 1 334 ? -27.410 -16.232 -16.746 1.00 21.03 314 ALA A N 1
ATOM 2580 C CA . ALA A 1 334 ? -27.542 -14.987 -15.992 1.00 20.30 314 ALA A CA 1
ATOM 2581 C C . ALA A 1 334 ? -26.300 -14.091 -16.132 1.00 18.13 314 ALA A C 1
ATOM 2582 O O . ALA A 1 334 ? -25.209 -14.569 -16.443 1.00 16.70 314 ALA A O 1
ATOM 2584 N N . PRO A 1 335 ? -26.462 -12.781 -15.886 1.00 18.59 315 PRO A N 1
ATOM 2585 C CA . PRO A 1 335 ? -25.311 -11.870 -15.869 1.00 17.35 315 PRO A CA 1
ATOM 2586 C C . PRO A 1 335 ? -24.175 -12.333 -14.913 1.00 16.72 315 PRO A C 1
ATOM 2587 O O . PRO A 1 335 ? -24.442 -12.862 -13.812 1.00 17.89 315 PRO A O 1
ATOM 2591 N N . TYR A 1 336 ? -22.933 -12.128 -15.329 1.00 15.81 316 TYR A N 1
ATOM 2592 C CA . TYR A 1 336 ? -21.779 -12.482 -14.512 1.00 15.24 316 TYR A CA 1
ATOM 2593 C C . TYR A 1 336 ? -21.535 -11.469 -13.386 1.00 15.52 316 TYR A C 1
ATOM 2594 O O . TYR A 1 336 ? -21.531 -10.262 -13.632 1.00 17.16 316 TYR A O 1
ATOM 2603 N N . ASP A 1 337 ? -21.342 -11.959 -12.153 1.00 15.77 317 ASP A N 1
ATOM 2604 C CA . ASP A 1 337 ? -20.922 -11.152 -10.984 1.00 16.22 317 ASP A CA 1
ATOM 2605 C C . ASP A 1 337 ? -19.503 -11.588 -10.636 1.00 15.42 317 ASP A C 1
ATOM 2606 O O . ASP A 1 337 ? -19.296 -12.658 -10.029 1.00 15.53 317 ASP A O 1
ATOM 2611 N N . PRO A 1 338 ? -18.505 -10.775 -11.031 1.00 14.94 318 PRO A N 1
ATOM 2612 C CA . PRO A 1 338 ? -17.121 -11.187 -10.773 1.00 14.74 318 PRO A CA 1
ATOM 2613 C C . PRO A 1 338 ? -16.775 -11.346 -9.295 1.00 15.20 318 PRO A C 1
ATOM 2614 O O . PRO A 1 338 ? -16.049 -12.268 -8.945 1.00 15.70 318 PRO A O 1
ATOM 2618 N N A GLU A 1 339 ? -17.301 -10.476 -8.439 0.50 16.23 319 GLU A N 1
ATOM 2619 N N B GLU A 1 339 ? -17.275 -10.449 -8.435 0.50 16.18 319 GLU A N 1
ATOM 2620 C CA A GLU A 1 339 ? -16.978 -10.511 -7.022 0.50 17.91 319 GLU A CA 1
ATOM 2621 C CA B GLU A 1 339 ? -17.008 -10.506 -6.993 0.50 17.80 319 GLU A CA 1
ATOM 2622 C C A GLU A 1 339 ? -17.421 -11.829 -6.369 0.50 17.53 319 GLU A C 1
ATOM 2623 C C B GLU A 1 339 ? -17.400 -11.867 -6.424 0.50 17.26 319 GLU A C 1
ATOM 2624 O O A GLU A 1 339 ? -16.647 -12.455 -5.629 0.50 18.14 319 GLU A O 1
ATOM 2625 O O B GLU A 1 339 ? -16.584 -12.552 -5.795 0.50 17.66 319 GLU A O 1
ATOM 2636 N N . ALA A 1 340 ? -18.652 -12.255 -6.647 1.00 17.15 320 ALA A N 1
ATOM 2637 C CA . ALA A 1 340 ? -19.177 -13.511 -6.098 1.00 17.47 320 ALA A CA 1
ATOM 2638 C C . ALA A 1 340 ? -18.419 -14.719 -6.666 1.00 15.78 320 ALA A C 1
ATOM 2639 O O . ALA A 1 340 ? -18.132 -15.674 -5.951 1.00 16.70 320 ALA A O 1
ATOM 2641 N N . ALA A 1 341 ? -18.083 -14.666 -7.958 1.00 14.84 321 ALA A N 1
ATOM 2642 C CA . ALA A 1 341 ? -17.381 -15.760 -8.618 1.00 13.96 321 ALA A CA 1
ATOM 2643 C C . ALA A 1 341 ? -15.972 -15.983 -8.047 1.00 13.71 321 ALA A C 1
ATOM 2644 O O . ALA A 1 341 ? -15.610 -17.120 -7.725 1.00 15.97 321 ALA A O 1
ATOM 2646 N N . PHE A 1 342 ? -15.184 -14.912 -7.920 1.00 14.90 322 PHE A N 1
ATOM 2647 C CA . PHE A 1 342 ? -13.845 -15.042 -7.327 1.00 14.90 322 PHE A CA 1
ATOM 2648 C C . PHE A 1 342 ? -13.871 -15.456 -5.873 1.00 16.34 322 PHE A C 1
ATOM 2649 O O . PHE A 1 342 ? -13.035 -16.253 -5.446 1.00 18.09 322 PHE A O 1
ATOM 2657 N N . ALA A 1 343 ? -14.867 -14.983 -5.139 1.00 17.49 323 ALA A N 1
ATOM 2658 C CA . ALA A 1 343 ? -14.998 -15.374 -3.758 1.00 18.11 323 ALA A CA 1
ATOM 2659 C C . ALA A 1 343 ? -15.242 -16.876 -3.632 1.00 18.67 323 ALA A C 1
ATOM 2660 O O . ALA A 1 343 ? -14.742 -17.518 -2.694 1.00 20.55 323 ALA A O 1
ATOM 2662 N N . LYS A 1 344 ? -16.012 -17.433 -4.574 1.00 18.63 324 LYS A N 1
ATOM 2663 C CA . LYS A 1 344 ? -16.332 -18.858 -4.564 1.00 18.25 324 LYS A CA 1
ATOM 2664 C C . LYS A 1 344 ? -15.088 -19.751 -4.621 1.00 18.04 324 LYS A C 1
ATOM 2665 O O . LYS A 1 344 ? -15.059 -20.859 -4.064 1.00 18.81 324 LYS A O 1
ATOM 2671 N N . THR A 1 345 ? -14.050 -19.279 -5.312 1.00 17.10 325 THR A N 1
ATOM 2672 C CA . THR A 1 345 ? -12.832 -20.078 -5.419 1.00 16.55 325 THR A CA 1
ATOM 2673 C C . THR A 1 345 ? -12.238 -20.451 -4.063 1.00 17.20 325 THR A C 1
ATOM 2674 O O . THR A 1 345 ? -11.584 -21.487 -3.972 1.00 17.59 325 THR A O 1
ATOM 2678 N N . GLU A 1 346 ? -12.456 -19.628 -3.030 1.00 18.21 326 GLU A N 1
ATOM 2679 C CA . GLU A 1 346 ? -11.926 -19.923 -1.702 1.00 19.50 326 GLU A CA 1
ATOM 2680 C C . GLU A 1 346 ? -12.569 -21.169 -1.126 1.00 19.22 326 GLU A C 1
ATOM 2681 O O . GLU A 1 346 ? -11.864 -22.017 -0.571 1.00 19.79 326 GLU A O 1
ATOM 2687 N N . GLU A 1 347 ? -13.886 -21.294 -1.294 1.00 18.53 327 GLU A N 1
ATOM 2688 C CA . GLU A 1 347 ? -14.608 -22.470 -0.820 1.00 20.19 327 GLU A CA 1
ATOM 2689 C C . GLU A 1 347 ? -14.154 -23.711 -1.589 1.00 18.19 327 GLU A C 1
ATOM 2690 O O . GLU A 1 347 ? -13.923 -24.773 -0.992 1.00 19.20 327 GLU A O 1
ATOM 2696 N N . HIS A 1 348 ? -14.005 -23.582 -2.907 1.00 17.77 328 HIS A N 1
ATOM 2697 C CA . HIS A 1 348 ? -13.548 -24.706 -3.711 1.00 16.31 328 HIS A CA 1
ATOM 2698 C C . HIS A 1 348 ? -12.105 -25.113 -3.410 1.00 17.16 328 HIS A C 1
ATOM 2699 O O . HIS A 1 348 ? -11.762 -26.304 -3.538 1.00 17.44 328 HIS A O 1
ATOM 2706 N N . ALA A 1 349 ? -11.269 -24.138 -3.024 1.00 16.34 329 ALA A N 1
ATOM 2707 C CA . ALA A 1 349 ? -9.910 -24.431 -2.602 1.00 16.83 329 ALA A CA 1
ATOM 2708 C C . ALA A 1 349 ? -9.905 -25.264 -1.318 1.00 17.54 329 ALA A C 1
ATOM 2709 O O . ALA A 1 349 ? -9.167 -26.250 -1.228 1.00 18.44 329 ALA A O 1
ATOM 2711 N N A ARG A 1 350 ? -10.740 -24.890 -0.349 0.60 18.25 330 ARG A N 1
ATOM 2712 N N B ARG A 1 350 ? -10.729 -24.884 -0.340 0.40 18.17 330 ARG A N 1
ATOM 2713 C CA A ARG A 1 350 ? -10.860 -25.680 0.867 0.60 19.57 330 ARG A CA 1
ATOM 2714 C CA B ARG A 1 350 ? -10.863 -25.684 0.872 0.40 19.29 330 ARG A CA 1
ATOM 2715 C C A ARG A 1 350 ? -11.404 -27.075 0.579 0.60 19.76 330 ARG A C 1
ATOM 2716 C C B ARG A 1 350 ? -11.392 -27.081 0.567 0.40 19.55 330 ARG A C 1
ATOM 2717 O O A ARG A 1 350 ? -10.948 -28.050 1.182 0.60 20.73 330 ARG A O 1
ATOM 2718 O O B ARG A 1 350 ? -10.912 -28.060 1.143 0.40 20.38 330 ARG A O 1
ATOM 2733 N N . HIS A 1 351 ? -12.367 -27.172 -0.339 1.00 19.20 331 HIS A N 1
ATOM 2734 C CA . HIS A 1 351 ? -12.975 -28.462 -0.694 1.00 20.15 331 HIS A CA 1
ATOM 2735 C C . HIS A 1 351 ? -11.917 -29.391 -1.302 1.00 19.68 331 HIS A C 1
ATOM 2736 O O . HIS A 1 351 ? -11.820 -30.573 -0.958 1.00 20.83 331 HIS A O 1
ATOM 2743 N N . PHE A 1 352 ? -11.116 -28.840 -2.203 1.00 18.23 332 PHE A N 1
ATOM 2744 C CA . PHE A 1 352 ? -10.056 -29.601 -2.863 1.00 17.55 332 PHE A CA 1
ATOM 2745 C C . PHE A 1 352 ? -9.006 -30.078 -1.875 1.00 18.64 332 PHE A C 1
ATOM 2746 O O . PHE A 1 352 ? -8.587 -31.253 -1.897 1.00 19.32 332 PHE A O 1
ATOM 2754 N N . VAL A 1 353 ? -8.594 -29.183 -0.979 1.00 19.12 333 VAL A N 1
ATOM 2755 C CA . VAL A 1 353 ? -7.624 -29.550 0.047 1.00 19.91 333 VAL A CA 1
ATOM 2756 C C . VAL A 1 353 ? -8.188 -30.640 0.974 1.00 21.56 333 VAL A C 1
ATOM 2757 O O . VAL A 1 353 ? -7.443 -31.534 1.408 1.00 21.31 333 VAL A O 1
ATOM 2761 N N . GLY A 1 354 ? -9.497 -30.595 1.252 1.00 21.16 334 GLY A N 1
ATOM 2762 C CA . GLY A 1 354 ? -10.174 -31.671 1.992 1.00 23.52 334 GLY A CA 1
ATOM 2763 C C . GLY A 1 354 ? -10.012 -33.008 1.299 1.00 22.88 334 GLY A C 1
ATOM 2764 O O . GLY A 1 354 ? -9.702 -34.016 1.924 1.00 24.49 334 GLY A O 1
ATOM 2765 N N . LEU A 1 355 ? -10.182 -33.022 -0.016 1.00 21.49 335 LEU A N 1
ATOM 2766 C CA . LEU A 1 355 ? -9.968 -34.249 -0.792 1.00 21.72 335 LEU A CA 1
ATOM 2767 C C . LEU A 1 355 ? -8.515 -34.740 -0.670 1.00 21.98 335 LEU A C 1
ATOM 2768 O O . LEU A 1 355 ? -8.276 -35.919 -0.427 1.00 22.83 335 LEU A O 1
ATOM 2773 N N . LEU A 1 356 ? -7.552 -33.832 -0.834 1.00 21.55 336 LEU A N 1
ATOM 2774 C CA . LEU A 1 356 ? -6.147 -34.214 -0.679 1.00 21.47 336 LEU A CA 1
ATOM 2775 C C . LEU A 1 356 ? -5.898 -34.819 0.707 1.00 22.59 336 LEU A C 1
ATOM 2776 O O . LEU A 1 356 ? -5.171 -35.813 0.821 1.00 22.57 336 LEU A O 1
ATOM 2781 N N . GLU A 1 357 ? -6.483 -34.232 1.758 1.00 22.93 337 GLU A N 1
ATOM 2782 C CA . GLU A 1 357 ? -6.315 -34.783 3.103 1.00 25.17 337 GLU A CA 1
ATOM 2783 C C . GLU A 1 357 ? -6.873 -36.199 3.208 1.00 25.93 337 GLU A C 1
ATOM 2784 O O . GLU A 1 357 ? -6.273 -37.058 3.883 1.00 26.42 337 GLU A O 1
ATOM 2790 N N . ARG A 1 358 ? -8.020 -36.459 2.585 1.00 26.79 338 ARG A N 1
ATOM 2791 C CA . ARG A 1 358 ? -8.644 -37.795 2.614 1.00 27.21 338 ARG A CA 1
ATOM 2792 C C . ARG A 1 358 ? -7.718 -38.783 1.883 1.00 25.24 338 ARG A C 1
ATOM 2793 O O . ARG A 1 358 ? -7.497 -39.914 2.364 1.00 26.14 338 ARG A O 1
ATOM 2801 N N . LEU A 1 359 ? -7.158 -38.353 0.748 1.00 24.02 339 LEU A N 1
ATOM 2802 C CA . LEU A 1 359 ? -6.214 -39.193 0.015 1.00 23.53 339 LEU A CA 1
ATOM 2803 C C . LEU A 1 359 ? -4.946 -39.464 0.820 1.00 23.87 339 LEU A C 1
ATOM 2804 O O . LEU A 1 359 ? -4.448 -40.604 0.849 1.00 24.50 339 LEU A O 1
ATOM 2809 N N . ALA A 1 360 ? -4.439 -38.435 1.499 1.00 24.28 340 ALA A N 1
ATOM 2810 C CA . ALA A 1 360 ? -3.274 -38.567 2.379 1.00 24.81 340 ALA A CA 1
ATOM 2811 C C . ALA A 1 360 ? -3.500 -39.536 3.540 1.00 25.79 340 ALA A C 1
ATOM 2812 O O . ALA A 1 360 ? -2.562 -40.204 3.970 1.00 26.89 340 ALA A O 1
ATOM 2814 N N . GLY A 1 361 ? -4.720 -39.568 4.083 1.00 26.41 341 GLY A N 1
ATOM 2815 C CA . GLY A 1 361 ? -5.066 -40.516 5.144 1.00 27.13 341 GLY A CA 1
ATOM 2816 C C . GLY A 1 361 ? -5.105 -41.948 4.646 1.00 26.59 341 GLY A C 1
ATOM 2817 O O . GLY A 1 361 ? -4.714 -42.865 5.352 1.00 27.71 341 GLY A O 1
ATOM 2818 N N . ARG A 1 362 ? -5.539 -42.133 3.404 1.00 25.97 342 ARG A N 1
ATOM 2819 C CA . ARG A 1 362 ? -5.585 -43.450 2.793 1.00 26.11 342 ARG A CA 1
ATOM 2820 C C . ARG A 1 362 ? -4.195 -43.939 2.384 1.00 24.35 342 ARG A C 1
ATOM 2821 O O . ARG A 1 362 ? -3.957 -45.145 2.367 1.00 25.77 342 ARG A O 1
ATOM 2829 N N . HIS A 1 363 ? -3.297 -43.003 2.048 1.00 23.78 343 HIS A N 1
ATOM 2830 C CA . HIS A 1 363 ? -1.966 -43.334 1.530 1.00 23.34 343 HIS A CA 1
ATOM 2831 C C . HIS A 1 363 ? -0.893 -42.534 2.258 1.00 24.44 343 HIS A C 1
ATOM 2832 O O . HIS A 1 363 ? -0.381 -41.557 1.748 1.00 24.89 343 HIS A O 1
ATOM 2839 N N . PRO A 1 364 ? -0.561 -42.960 3.492 1.00 26.49 344 PRO A N 1
ATOM 2840 C CA . PRO A 1 364 ? 0.424 -42.282 4.326 1.00 28.58 344 PRO A CA 1
ATOM 2841 C C . PRO A 1 364 ? 1.741 -42.085 3.589 1.00 29.14 344 PRO A C 1
ATOM 2842 O O . PRO A 1 364 ? 2.321 -43.039 3.051 1.00 30.00 344 PRO A O 1
ATOM 2846 N N . GLU A 1 365 ? 2.189 -40.839 3.574 1.00 29.35 345 GLU A N 1
ATOM 2847 C CA . GLU A 1 365 ? 3.450 -40.463 2.927 1.00 30.35 345 GLU A CA 1
ATOM 2848 C C . GLU A 1 365 ? 3.483 -40.804 1.429 1.00 28.85 345 GLU A C 1
ATOM 2849 O O . GLU A 1 365 ? 4.563 -40.884 0.842 1.00 30.04 345 GLU A O 1
ATOM 2855 N N . GLY A 1 366 ? 2.320 -41.002 0.812 1.00 26.55 346 GLY A N 1
ATOM 2856 C CA . GLY A 1 366 ? 2.264 -41.291 -0.634 1.00 25.20 346 GLY A CA 1
ATOM 2857 C C . GLY A 1 366 ? 2.416 -40.066 -1.525 1.00 22.74 346 GLY A C 1
ATOM 2858 O O . GLY A 1 366 ? 2.501 -38.947 -1.033 1.00 22.73 346 GLY A O 1
ATOM 2859 N N . VAL A 1 367 ? 2.406 -40.280 -2.839 1.00 21.65 347 VAL A N 1
ATOM 2860 C CA . VAL A 1 367 ? 2.474 -39.177 -3.822 1.00 21.47 347 VAL A CA 1
ATOM 2861 C C . VAL A 1 367 ? 1.166 -39.026 -4.586 1.00 19.68 347 VAL A C 1
ATOM 2862 O O . VAL A 1 367 ? 0.637 -39.991 -5.147 1.00 21.68 347 VAL A O 1
ATOM 2866 N N . ILE A 1 368 ? 0.638 -37.805 -4.596 1.00 18.33 348 ILE A N 1
ATOM 2867 C CA . ILE A 1 368 ? -0.587 -37.502 -5.313 1.00 17.62 348 ILE A CA 1
ATOM 2868 C C . ILE A 1 368 ? -0.174 -36.608 -6.492 1.00 16.66 348 ILE A C 1
ATOM 2869 O O . ILE A 1 368 ? 0.191 -35.442 -6.287 1.00 17.98 348 ILE A O 1
ATOM 2874 N N . LEU A 1 369 ? -0.241 -37.157 -7.700 1.00 16.68 349 LEU A N 1
ATOM 2875 C CA . LEU A 1 369 ? 0.075 -36.384 -8.901 1.00 15.97 349 LEU A CA 1
ATOM 2876 C C . LEU A 1 369 ? -1.216 -35.842 -9.472 1.00 15.29 349 LEU A C 1
ATOM 2877 O O . LEU A 1 369 ? -2.114 -36.610 -9.809 1.00 16.35 349 LEU A O 1
ATOM 2882 N N . SER A 1 370 ? -1.284 -34.516 -9.623 1.00 14.76 350 SER A N 1
ATOM 2883 C CA . SER A 1 370 ? -2.465 -33.848 -10.185 1.00 14.65 350 SER A CA 1
ATOM 2884 C C . SER A 1 370 ? -2.008 -33.051 -11.396 1.00 14.23 350 SER A C 1
ATOM 2885 O O . SER A 1 370 ? -1.550 -31.911 -11.255 1.00 13.71 350 SER A O 1
ATOM 2888 N N . PRO A 1 371 ? -2.084 -33.672 -12.588 1.00 13.81 351 PRO A N 1
ATOM 2889 C CA . PRO A 1 371 ? -1.553 -33.065 -13.826 1.00 14.17 351 PRO A CA 1
ATOM 2890 C C . PRO A 1 371 ? -2.693 -32.593 -14.725 1.00 14.31 351 PRO A C 1
ATOM 2891 O O . PRO A 1 371 ? -3.649 -33.331 -14.959 1.00 15.93 351 PRO A O 1
ATOM 2895 N N . TYR A 1 372 ? -2.580 -31.364 -15.238 1.00 13.33 352 TYR A N 1
ATOM 2896 C CA . TYR A 1 372 ? -3.674 -30.749 -16.003 1.00 12.87 352 TYR A CA 1
ATOM 2897 C C . TYR A 1 372 ? -3.127 -29.948 -17.160 1.00 12.50 352 TYR A C 1
ATOM 2898 O O . TYR A 1 372 ? -2.026 -29.390 -17.053 1.00 13.35 352 TYR A O 1
ATOM 2907 N N A ASP A 1 373 ? -3.879 -29.879 -18.256 0.50 13.16 353 ASP A N 1
ATOM 2908 N N B ASP A 1 373 ? -3.895 -29.863 -18.241 0.50 13.19 353 ASP A N 1
ATOM 2909 C CA A ASP A 1 373 ? -3.592 -28.876 -19.299 0.50 12.93 353 ASP A CA 1
ATOM 2910 C CA B ASP A 1 373 ? -3.619 -28.835 -19.250 0.50 13.02 353 ASP A CA 1
ATOM 2911 C C A ASP A 1 373 ? -3.724 -27.485 -18.658 0.50 12.54 353 ASP A C 1
ATOM 2912 C C B ASP A 1 373 ? -3.694 -27.475 -18.559 0.50 12.51 353 ASP A C 1
ATOM 2913 O O A ASP A 1 373 ? -4.778 -27.187 -18.085 0.50 13.05 353 ASP A O 1
ATOM 2914 O O B ASP A 1 373 ? -4.654 -27.179 -17.847 0.50 13.07 353 ASP A O 1
ATOM 2923 N N . ALA A 1 374 ? -2.689 -26.640 -18.763 1.00 11.84 354 ALA A N 1
ATOM 2924 C CA . ALA A 1 374 ? -2.630 -25.384 -17.998 1.00 12.32 354 ALA A CA 1
ATOM 2925 C C . ALA A 1 374 ? -3.776 -24.428 -18.324 1.00 11.37 354 ALA A C 1
ATOM 2926 O O . ALA A 1 374 ? -4.239 -23.709 -17.448 1.00 12.43 354 ALA A O 1
ATOM 2928 N N . GLU A 1 375 ? -4.185 -24.393 -19.599 1.00 11.62 355 GLU A N 1
ATOM 2929 C CA . GLU A 1 375 ? -5.117 -23.364 -20.067 1.00 11.95 355 GLU A CA 1
ATOM 2930 C C . GLU A 1 375 ? -6.542 -23.621 -19.550 1.00 12.90 355 GLU A C 1
ATOM 2931 O O . GLU A 1 375 ? -7.409 -22.740 -19.658 1.00 14.06 355 GLU A O 1
ATOM 2937 N N . LEU A 1 376 ? -6.800 -24.797 -18.972 1.00 12.91 356 LEU A N 1
ATOM 2938 C CA . LEU A 1 376 ? -8.012 -24.993 -18.178 1.00 13.81 356 LEU A CA 1
ATOM 2939 C C . LEU A 1 376 ? -8.146 -23.870 -17.161 1.00 14.25 356 LEU A C 1
ATOM 2940 O O . LEU A 1 376 ? -9.250 -23.361 -16.944 1.00 16.15 356 LEU A O 1
ATOM 2945 N N . PHE A 1 377 ? -7.032 -23.503 -16.528 1.00 13.15 357 PHE A N 1
ATOM 2946 C CA . PHE A 1 377 ? -7.058 -22.473 -15.492 1.00 13.44 357 PHE A CA 1
ATOM 2947 C C . PHE A 1 377 ? -6.856 -21.093 -16.068 1.00 13.64 357 PHE A C 1
ATOM 2948 O O . PHE A 1 377 ? -5.825 -20.792 -16.705 1.00 14.11 357 PHE A O 1
ATOM 2956 N N . GLY A 1 378 ? -7.859 -20.266 -15.836 1.00 14.28 358 GLY A N 1
ATOM 2957 C CA . GLY A 1 378 ? -7.808 -18.866 -16.246 1.00 15.11 358 GLY A CA 1
ATOM 2958 C C . GLY A 1 378 ? -8.462 -18.611 -17.580 1.00 14.64 358 GLY A C 1
ATOM 2959 O O . GLY A 1 378 ? -9.085 -17.567 -17.756 1.00 15.70 358 GLY A O 1
ATOM 2960 N N . HIS A 1 379 ? -8.323 -19.546 -18.515 1.00 13.98 359 HIS A N 1
ATOM 2961 C CA . HIS A 1 379 ? -8.897 -19.428 -19.830 1.00 14.09 359 HIS A CA 1
ATOM 2962 C C . HIS A 1 379 ? -10.264 -20.123 -19.875 1.00 14.40 359 HIS A C 1
ATOM 2963 O O . HIS A 1 379 ? -11.295 -19.439 -19.783 1.00 15.69 359 HIS A O 1
ATOM 2970 N N . TRP A 1 380 ? -10.307 -21.456 -19.925 1.00 13.22 360 TRP A N 1
ATOM 2971 C CA . TRP A 1 380 ? -11.600 -22.134 -19.958 1.00 14.48 360 TRP A CA 1
ATOM 2972 C C . TRP A 1 380 ? -12.413 -21.919 -18.671 1.00 13.63 360 TRP A C 1
ATOM 2973 O O . TRP A 1 380 ? -13.597 -21.586 -18.734 1.00 14.57 360 TRP A O 1
ATOM 2984 N N . TRP A 1 381 ? -11.765 -22.103 -17.529 1.00 12.85 361 TRP A N 1
ATOM 2985 C CA . TRP A 1 381 ? -12.344 -21.800 -16.206 1.00 12.15 361 TRP A CA 1
ATOM 2986 C C . TRP A 1 381 ? -11.697 -20.487 -15.807 1.00 12.00 361 TRP A C 1
ATOM 2987 O O . TRP A 1 381 ? -10.558 -20.460 -15.351 1.00 12.07 361 TRP A O 1
ATOM 2998 N N . TYR A 1 382 ? -12.421 -19.392 -16.007 1.00 11.71 362 TYR A N 1
ATOM 2999 C CA . TYR A 1 382 ? -11.810 -18.075 -15.894 1.00 11.60 362 TYR A CA 1
ATOM 3000 C C . TYR A 1 382 ? -11.198 -17.851 -14.498 1.00 10.70 362 TYR A C 1
ATOM 3001 O O . TYR A 1 382 ? -10.111 -17.253 -14.383 1.00 11.64 362 TYR A O 1
ATOM 3010 N N . GLU A 1 383 ? -11.896 -18.315 -13.458 1.00 11.88 363 GLU A N 1
ATOM 3011 C CA . GLU A 1 383 ? -11.475 -18.108 -12.066 1.00 12.76 363 GLU A CA 1
ATOM 3012 C C . GLU A 1 383 ? -10.460 -19.154 -11.589 1.00 12.87 363 GLU A C 1
ATOM 3013 O O . GLU A 1 383 ? -10.073 -19.153 -10.391 1.00 12.78 363 GLU A O 1
ATOM 3019 N N . GLY A 1 384 ? -10.011 -20.030 -12.485 1.00 12.48 364 GLY A N 1
ATOM 3020 C CA . GLY A 1 384 ? -9.184 -21.167 -12.093 1.00 13.48 364 GLY A CA 1
ATOM 3021 C C . GLY A 1 384 ? -7.793 -20.793 -11.611 1.00 12.86 364 GLY A C 1
ATOM 3022 O O . GLY A 1 384 ? -7.226 -21.531 -10.807 1.00 12.91 364 GLY A O 1
ATOM 3023 N N . VAL A 1 385 ? -7.196 -19.718 -12.116 1.00 12.83 365 VAL A N 1
ATOM 3024 C CA . VAL A 1 385 ? -5.892 -19.308 -11.591 1.00 13.02 365 VAL A CA 1
ATOM 3025 C C . VAL A 1 385 ? -6.013 -18.796 -10.151 1.00 13.38 365 VAL A C 1
ATOM 3026 O O . VAL A 1 385 ? -5.165 -19.096 -9.315 1.00 14.31 365 VAL A O 1
ATOM 3030 N N . ALA A 1 386 ? -7.082 -18.058 -9.861 1.00 12.78 366 ALA A N 1
ATOM 3031 C CA . ALA A 1 386 ? -7.349 -17.676 -8.473 1.00 13.10 366 ALA A CA 1
ATOM 3032 C C . ALA A 1 386 ? -7.524 -18.917 -7.593 1.00 14.21 366 ALA A C 1
ATOM 3033 O O . ALA A 1 386 ? -7.033 -18.953 -6.440 1.00 14.61 366 ALA A O 1
ATOM 3035 N N . TRP A 1 387 ? -8.216 -19.937 -8.096 1.00 13.13 367 TRP A N 1
ATOM 3036 C CA . TRP A 1 387 ? -8.346 -21.207 -7.357 1.00 14.49 367 TRP A CA 1
ATOM 3037 C C . TRP A 1 387 ? -6.971 -21.829 -7.087 1.00 14.55 367 TRP A C 1
ATOM 3038 O O . TRP A 1 387 ? -6.687 -22.227 -5.941 1.00 16.04 367 TRP A O 1
ATOM 3049 N N . LEU A 1 388 ? -6.109 -21.879 -8.104 1.00 13.78 368 LEU A N 1
ATOM 3050 C CA . LEU A 1 388 ? -4.776 -22.443 -7.916 1.00 14.25 368 LEU A CA 1
ATOM 3051 C C . LEU A 1 388 ? -4.037 -21.706 -6.817 1.00 14.49 368 LEU A C 1
ATOM 3052 O O . LEU A 1 388 ? -3.451 -22.344 -5.939 1.00 15.64 368 LEU A O 1
ATOM 3057 N N . GLU A 1 389 ? -4.068 -20.376 -6.848 1.00 14.18 369 GLU A N 1
ATOM 3058 C CA . GLU A 1 389 ? -3.367 -19.586 -5.859 1.00 14.74 369 GLU A CA 1
ATOM 3059 C C . GLU A 1 389 ? -3.891 -19.891 -4.452 1.00 15.36 369 GLU A C 1
ATOM 3060 O O . GLU A 1 389 ? -3.104 -20.058 -3.520 1.00 15.78 369 GLU A O 1
ATOM 3066 N N . ALA A 1 390 ? -5.210 -19.992 -4.319 1.00 14.90 370 ALA A N 1
ATOM 3067 C CA . ALA A 1 390 ? -5.819 -20.279 -3.020 1.00 14.78 370 ALA A CA 1
ATOM 3068 C C . ALA A 1 390 ? -5.429 -21.682 -2.520 1.00 15.61 370 ALA A C 1
ATOM 3069 O O . ALA A 1 390 ? -5.146 -21.859 -1.338 1.00 16.25 370 ALA A O 1
ATOM 3071 N N . VAL A 1 391 ? -5.425 -22.674 -3.403 1.00 15.28 371 VAL A N 1
ATOM 3072 C CA . VAL A 1 391 ? -5.009 -24.031 -3.048 1.00 15.84 371 VAL A CA 1
ATOM 3073 C C . VAL A 1 391 ? -3.562 -24.039 -2.564 1.00 15.43 371 VAL A C 1
ATOM 3074 O O . VAL A 1 391 ? -3.266 -24.615 -1.497 1.00 16.82 371 VAL A O 1
ATOM 3078 N N . LEU A 1 392 ? -2.677 -23.373 -3.303 1.00 16.36 372 LEU A N 1
ATOM 3079 C CA . LEU A 1 392 ? -1.266 -23.356 -2.947 1.00 15.90 372 LEU A CA 1
ATOM 3080 C C . LEU A 1 392 ? -1.049 -22.686 -1.587 1.00 16.27 372 LEU A C 1
ATOM 3081 O O . LEU A 1 392 ? -0.271 -23.177 -0.783 1.00 16.59 372 LEU A O 1
ATOM 3086 N N . ARG A 1 393 ? -1.745 -21.579 -1.344 1.00 16.31 373 ARG A N 1
ATOM 3087 C CA . ARG A 1 393 ? -1.615 -20.892 -0.071 1.00 17.94 373 ARG A CA 1
ATOM 3088 C C . ARG A 1 393 ? -2.103 -21.743 1.080 1.00 18.46 373 ARG A C 1
ATOM 3089 O O . ARG A 1 393 ? -1.494 -21.745 2.134 1.00 20.22 373 ARG A O 1
ATOM 3097 N N . LEU A 1 394 ? -3.186 -22.484 0.878 1.00 18.21 374 LEU A N 1
ATOM 3098 C CA . LEU A 1 394 ? -3.628 -23.444 1.909 1.00 19.43 374 LEU A CA 1
ATOM 3099 C C . LEU A 1 394 ? -2.624 -24.560 2.141 1.00 19.84 374 LEU A C 1
ATOM 3100 O O . LEU A 1 394 ? -2.397 -24.962 3.288 1.00 21.77 374 LEU A O 1
ATOM 3105 N N . LEU A 1 395 ? -2.017 -25.069 1.068 1.00 19.97 375 LEU A N 1
ATOM 3106 C CA . LEU A 1 395 ? -1.134 -26.229 1.203 1.00 20.67 375 LEU A CA 1
ATOM 3107 C C . LEU A 1 395 ? 0.199 -25.856 1.831 1.00 20.99 375 LEU A C 1
ATOM 3108 O O . LEU A 1 395 ? 0.835 -26.694 2.474 1.00 22.99 375 LEU A O 1
ATOM 3113 N N . ALA A 1 396 ? 0.593 -24.593 1.693 1.00 21.15 376 ALA A N 1
ATOM 3114 C CA . ALA A 1 396 ? 1.790 -24.092 2.372 1.00 22.61 376 ALA A CA 1
ATOM 3115 C C . ALA A 1 396 ? 1.692 -24.255 3.893 1.00 25.66 376 ALA A C 1
ATOM 3116 O O . ALA A 1 396 ? 2.702 -24.330 4.556 1.00 26.83 376 ALA A O 1
ATOM 3118 N N . GLN A 1 397 ? 0.474 -24.299 4.430 1.00 27.00 377 GLN A N 1
ATOM 3119 C CA . GLN A 1 397 ? 0.259 -24.346 5.877 1.00 29.26 377 GLN A CA 1
ATOM 3120 C C . GLN A 1 397 ? -0.338 -25.674 6.331 1.00 29.02 377 GLN A C 1
ATOM 3121 O O . GLN A 1 397 ? -0.631 -25.846 7.513 1.00 30.32 377 GLN A O 1
ATOM 3127 N N . ASN A 1 398 ? -0.500 -26.620 5.416 1.00 28.37 378 ASN A N 1
ATOM 3128 C CA . ASN A 1 398 ? -1.210 -27.859 5.728 1.00 28.15 378 ASN A CA 1
ATOM 3129 C C . ASN A 1 398 ? -0.309 -28.877 6.412 1.00 29.26 378 ASN A C 1
ATOM 3130 O O . ASN A 1 398 ? 0.779 -29.178 5.918 1.00 29.25 378 ASN A O 1
ATOM 3135 N N . PRO A 1 399 ? -0.759 -29.415 7.558 1.00 29.83 379 PRO A N 1
ATOM 3136 C CA . PRO A 1 399 ? 0.021 -30.382 8.330 1.00 31.25 379 PRO A CA 1
ATOM 3137 C C . PRO A 1 399 ? 0.015 -31.825 7.778 1.00 31.10 379 PRO A C 1
ATOM 3138 O O . PRO A 1 399 ? 0.750 -32.680 8.285 1.00 34.37 379 PRO A O 1
ATOM 3142 N N . LYS A 1 400 ? -0.801 -32.094 6.757 1.00 28.82 380 LYS A N 1
ATOM 3143 C CA . LYS A 1 400 ? -0.976 -33.464 6.258 1.00 28.57 380 LYS A CA 1
ATOM 3144 C C . LYS A 1 400 ? -0.462 -33.664 4.825 1.00 26.59 380 LYS A C 1
ATOM 3145 O O . LYS A 1 400 ? -0.130 -34.791 4.454 1.00 27.12 380 LYS A O 1
ATOM 3151 N N . VAL A 1 401 ? -0.402 -32.589 4.046 1.00 25.40 381 VAL A N 1
ATOM 3152 C CA . VAL A 1 401 ? -0.104 -32.662 2.610 1.00 24.15 381 VAL A CA 1
ATOM 3153 C C . VAL A 1 401 ? 0.908 -31.545 2.306 1.00 23.93 381 VAL A C 1
ATOM 3154 O O . VAL A 1 401 ? 0.627 -30.370 2.546 1.00 24.28 381 VAL A O 1
ATOM 3158 N N . ARG A 1 402 ? 2.074 -31.936 1.777 1.00 24.69 382 ARG A N 1
ATOM 3159 C CA . ARG A 1 402 ? 3.118 -30.992 1.343 1.00 24.50 382 ARG A CA 1
ATOM 3160 C C . ARG A 1 402 ? 3.145 -30.817 -0.189 1.00 22.53 382 ARG A C 1
ATOM 3161 O O . ARG A 1 402 ? 3.307 -31.803 -0.918 1.00 22.83 382 ARG A O 1
ATOM 3169 N N . PRO A 1 403 ? 3.032 -29.566 -0.667 1.00 24.73 383 PRO A N 1
ATOM 3170 C CA . PRO A 1 403 ? 3.201 -29.315 -2.099 1.00 22.69 383 PRO A CA 1
ATOM 3171 C C . PRO A 1 403 ? 4.682 -29.436 -2.479 1.00 22.03 383 PRO A C 1
ATOM 3172 O O . PRO A 1 403 ? 5.547 -28.845 -1.822 1.00 22.78 383 PRO A O 1
ATOM 3176 N N . VAL A 1 404 ? 4.963 -30.221 -3.513 1.00 19.63 384 VAL A N 1
ATOM 3177 C CA . VAL A 1 404 ? 6.349 -30.410 -3.976 1.00 19.34 384 VAL A CA 1
ATOM 3178 C C . VAL A 1 404 ? 6.482 -30.322 -5.469 1.00 18.82 384 VAL A C 1
ATOM 3179 O O . VAL A 1 404 ? 5.521 -30.558 -6.183 1.00 17.95 384 VAL A O 1
ATOM 3183 N N . THR A 1 405 ? 7.691 -30.002 -5.919 1.00 17.95 385 THR A N 1
ATOM 3184 C CA . THR A 1 405 ? 8.064 -30.194 -7.331 1.00 17.19 385 THR A CA 1
ATOM 3185 C C . THR A 1 405 ? 8.103 -31.667 -7.698 1.00 16.79 385 THR A C 1
ATOM 3186 O O . THR A 1 405 ? 8.211 -32.537 -6.825 1.00 17.31 385 THR A O 1
ATOM 3190 N N . ALA A 1 406 ? 8.056 -31.945 -9.000 1.00 16.82 386 ALA A N 1
ATOM 3191 C CA . ALA A 1 406 ? 8.199 -33.309 -9.497 1.00 16.65 386 ALA A CA 1
ATOM 3192 C C . ALA A 1 406 ? 9.573 -33.891 -9.118 1.00 17.58 386 ALA A C 1
ATOM 3193 O O . ALA A 1 406 ? 9.680 -35.062 -8.738 1.00 18.03 386 ALA A O 1
ATOM 3195 N N . ARG A 1 407 ? 10.617 -33.064 -9.218 1.00 17.63 387 ARG A N 1
ATOM 3196 C CA . ARG A 1 407 ? 11.982 -33.442 -8.856 1.00 19.07 387 ARG A CA 1
ATOM 3197 C C . ARG A 1 407 ? 12.011 -34.020 -7.428 1.00 19.46 387 ARG A C 1
ATOM 3198 O O . ARG A 1 407 ? 12.636 -35.075 -7.173 1.00 21.53 387 ARG A O 1
ATOM 3206 N N . GLU A 1 408 ? 11.347 -33.341 -6.488 1.00 19.19 388 GLU A N 1
ATOM 3207 C CA . GLU A 1 408 ? 11.277 -33.817 -5.120 1.00 20.94 388 GLU A CA 1
ATOM 3208 C C . GLU A 1 408 ? 10.343 -35.019 -4.992 1.00 21.04 388 GLU A C 1
ATOM 3209 O O . GLU A 1 408 ? 10.645 -35.960 -4.224 1.00 22.67 388 GLU A O 1
ATOM 3215 N N . ALA A 1 409 ? 9.207 -34.990 -5.693 1.00 20.58 389 ALA A N 1
ATOM 3216 C CA . ALA A 1 409 ? 8.197 -36.074 -5.615 1.00 21.66 389 ALA A CA 1
ATOM 3217 C C . ALA A 1 409 ? 8.779 -37.443 -5.969 1.00 22.13 389 ALA A C 1
ATOM 3218 O O . ALA A 1 409 ? 8.378 -38.459 -5.405 1.00 24.15 389 ALA A O 1
ATOM 3220 N N . VAL A 1 410 ? 9.711 -37.480 -6.926 1.00 21.70 390 VAL A N 1
ATOM 3221 C CA . VAL A 1 410 ? 10.247 -38.753 -7.395 1.00 22.89 390 VAL A CA 1
ATOM 3222 C C . VAL A 1 410 ? 11.395 -39.300 -6.564 1.00 24.45 390 VAL A C 1
ATOM 3223 O O . VAL A 1 410 ? 11.906 -40.371 -6.878 1.00 26.00 390 VAL A O 1
ATOM 3227 N N . GLN A 1 411 ? 11.800 -38.581 -5.516 1.00 25.56 391 GLN A N 1
ATOM 3228 C CA . GLN A 1 411 ? 12.868 -39.057 -4.627 1.00 28.63 391 GLN A CA 1
ATOM 3229 C C . GLN A 1 411 ? 12.389 -40.181 -3.725 1.00 29.71 391 GLN A C 1
ATOM 3230 O O . GLN A 1 411 ? 11.193 -40.327 -3.466 1.00 29.17 391 GLN A O 1
ATOM 3236 N N . GLY A 1 412 ? 13.347 -40.967 -3.246 1.00 31.80 392 GLY A N 1
ATOM 3237 C CA . GLY A 1 412 ? 13.070 -42.026 -2.270 1.00 33.58 392 GLY A CA 1
ATOM 3238 C C . GLY A 1 412 ? 12.734 -43.365 -2.901 1.00 34.09 392 GLY A C 1
ATOM 3239 O O . GLY A 1 412 ? 13.020 -43.584 -4.070 1.00 34.10 392 GLY A O 1
ATOM 3240 N N . PRO A 1 413 ? 12.130 -44.284 -2.126 1.00 34.97 393 PRO A N 1
ATOM 3241 C CA . PRO A 1 413 ? 11.844 -45.617 -2.650 1.00 35.42 393 PRO A CA 1
ATOM 3242 C C . PRO A 1 413 ? 10.889 -45.638 -3.832 1.00 33.27 393 PRO A C 1
ATOM 3243 O O . PRO A 1 413 ? 9.874 -44.930 -3.831 1.00 32.93 393 PRO A O 1
ATOM 3247 N N . ALA A 1 414 ? 11.241 -46.431 -4.841 1.00 33.03 394 ALA A N 1
ATOM 3248 C CA . ALA A 1 414 ? 10.424 -46.613 -6.032 1.00 31.55 394 ALA A CA 1
ATOM 3249 C C . ALA A 1 414 ? 10.114 -48.090 -6.255 1.00 31.83 394 ALA A C 1
ATOM 3250 O O . ALA A 1 414 ? 10.940 -48.968 -5.978 1.00 35.61 394 ALA A O 1
ATOM 3252 N N . VAL A 1 415 ? 8.914 -48.358 -6.755 1.00 31.32 395 VAL A N 1
ATOM 3253 C CA . VAL A 1 415 ? 8.515 -49.699 -7.160 1.00 32.56 395 VAL A CA 1
ATOM 3254 C C . VAL A 1 415 ? 9.197 -49.955 -8.499 1.00 31.40 395 VAL A C 1
ATOM 3255 O O . VAL A 1 415 ? 9.204 -49.070 -9.353 1.00 28.96 395 VAL A O 1
ATOM 3259 N N . ARG A 1 416 ? 9.801 -51.126 -8.673 1.00 32.46 396 ARG A N 1
ATOM 3260 C CA . ARG A 1 416 ? 10.332 -51.527 -9.977 1.00 32.69 396 ARG A CA 1
ATOM 3261 C C . ARG A 1 416 ? 9.175 -51.970 -10.857 1.00 31.92 396 ARG A C 1
ATOM 3262 O O . ARG A 1 416 ? 8.441 -52.902 -10.520 1.00 33.66 396 ARG A O 1
ATOM 3270 N N . THR A 1 417 ? 9.025 -51.307 -12.002 1.00 30.50 397 THR A N 1
ATOM 3271 C CA . THR A 1 417 ? 7.818 -51.451 -12.801 1.00 30.27 397 THR A CA 1
ATOM 3272 C C . THR A 1 417 ? 8.137 -51.442 -14.280 1.00 29.47 397 THR A C 1
ATOM 3273 O O . THR A 1 417 ? 9.031 -50.715 -14.711 1.00 29.31 397 THR A O 1
ATOM 3277 N N . ALA A 1 418 ? 7.412 -52.261 -15.039 1.00 29.09 398 ALA A N 1
ATOM 3278 C CA . ALA A 1 418 ? 7.366 -52.153 -16.497 1.00 28.70 398 ALA A CA 1
ATOM 3279 C C . ALA A 1 418 ? 5.993 -51.629 -16.905 1.00 27.46 398 ALA A C 1
ATOM 3280 O O . ALA A 1 418 ? 4.961 -52.081 -16.390 1.00 28.90 398 ALA A O 1
ATOM 3282 N N . LEU A 1 419 ? 5.979 -50.648 -17.799 1.00 25.53 399 LEU A N 1
ATOM 3283 C CA . LEU A 1 419 ? 4.736 -50.011 -18.210 1.00 24.60 399 LEU A CA 1
ATOM 3284 C C . LEU A 1 419 ? 4.267 -50.530 -19.566 1.00 25.13 399 LEU A C 1
ATOM 3285 O O . LEU A 1 419 ? 5.074 -50.674 -20.482 1.00 25.46 399 LEU A O 1
ATOM 3290 N N . PRO A 1 420 ? 2.952 -50.776 -19.708 1.00 25.25 400 PRO A N 1
ATOM 3291 C CA . PRO A 1 420 ? 2.385 -51.111 -21.008 1.00 25.60 400 PRO A CA 1
ATOM 3292 C C . PRO A 1 420 ? 2.249 -49.836 -21.846 1.00 23.86 400 PRO A C 1
ATOM 3293 O O . PRO A 1 420 ? 2.325 -48.715 -21.324 1.00 23.33 400 PRO A O 1
ATOM 3297 N N . GLU A 1 421 ? 2.077 -50.012 -23.148 1.00 24.15 401 GLU A N 1
ATOM 3298 C CA . GLU A 1 421 ? 1.829 -48.927 -24.075 1.00 23.27 401 GLU A CA 1
ATOM 3299 C C . GLU A 1 421 ? 0.471 -48.287 -23.777 1.00 22.84 401 GLU A C 1
ATOM 3300 O O . GLU A 1 421 ? -0.493 -48.994 -23.487 1.00 23.64 401 GLU A O 1
ATOM 3306 N N . GLY A 1 422 ? 0.385 -46.963 -23.840 1.00 21.53 402 GLY A N 1
ATOM 3307 C CA . GLY A 1 422 ? -0.903 -46.299 -23.664 1.00 21.36 402 GLY A CA 1
ATOM 3308 C C . GLY A 1 422 ? -0.746 -44.782 -23.643 1.00 19.66 402 GLY A C 1
ATOM 3309 O O . GLY A 1 422 ? 0.306 -44.240 -23.980 1.00 19.14 402 GLY A O 1
ATOM 3310 N N . SER A 1 423 ? -1.817 -44.106 -23.220 1.00 20.04 403 SER A N 1
ATOM 3311 C CA . SER A 1 423 ? -1.854 -42.633 -23.172 1.00 19.38 403 SER A CA 1
ATOM 3312 C C . SER A 1 423 ? -2.902 -42.229 -22.163 1.00 19.52 403 SER A C 1
ATOM 3313 O O . SER A 1 423 ? -3.614 -43.094 -21.608 1.00 20.79 403 SER A O 1
ATOM 3316 N N . TRP A 1 424 ? -3.013 -40.921 -21.925 1.00 18.75 404 TRP A N 1
ATOM 3317 C CA . TRP A 1 424 ? -4.100 -40.425 -21.091 1.00 19.43 404 TRP A CA 1
ATOM 3318 C C . TRP A 1 424 ? -5.339 -40.035 -21.889 1.00 20.94 404 TRP A C 1
ATOM 3319 O O . TRP A 1 424 ? -6.289 -39.485 -21.346 1.00 21.95 404 TRP A O 1
ATOM 3330 N N . GLY A 1 425 ? -5.329 -40.336 -23.184 1.00 21.56 405 GLY A N 1
ATOM 3331 C CA . GLY A 1 425 ? -6.446 -40.012 -24.044 1.00 22.94 405 GLY A CA 1
ATOM 3332 C C . GLY A 1 425 ? -7.619 -40.952 -23.837 1.00 25.14 405 GLY A C 1
ATOM 3333 O O . GLY A 1 425 ? -7.545 -41.937 -23.067 1.00 25.39 405 GLY A O 1
ATOM 3334 N N . ARG A 1 426 ? -8.705 -40.652 -24.537 1.00 26.56 406 ARG A N 1
ATOM 3335 C CA . ARG A 1 426 ? -9.908 -41.495 -24.507 1.00 29.17 406 ARG A CA 1
ATOM 3336 C C . ARG A 1 426 ? -9.566 -42.947 -24.862 1.00 29.51 406 ARG A C 1
ATOM 3337 O O . ARG A 1 426 ? -8.913 -43.216 -25.862 1.00 29.38 406 ARG A O 1
ATOM 3345 N N . GLY A 1 427 ? -10.017 -43.886 -24.037 1.00 30.81 407 GLY A N 1
ATOM 3346 C CA . GLY A 1 427 ? -9.691 -45.292 -24.258 1.00 31.40 407 GLY A CA 1
ATOM 3347 C C . GLY A 1 427 ? -8.338 -45.711 -23.721 1.00 30.00 407 GLY A C 1
ATOM 3348 O O . GLY A 1 427 ? -8.028 -46.900 -23.688 1.00 31.22 407 GLY A O 1
ATOM 3349 N N . GLY A 1 428 ? -7.530 -44.735 -23.295 1.00 27.61 408 GLY A N 1
ATOM 3350 C CA . GLY A 1 428 ? -6.207 -45.000 -22.712 1.00 26.20 408 GLY A CA 1
ATOM 3351 C C . GLY A 1 428 ? -5.164 -45.538 -23.680 1.00 25.14 408 GLY A C 1
ATOM 3352 O O . GLY A 1 428 ? -4.085 -45.982 -23.268 1.00 24.06 408 GLY A O 1
ATOM 3353 N N . ASP A 1 429 ? -5.489 -45.497 -24.970 1.00 25.83 409 ASP A N 1
ATOM 3354 C CA . ASP A 1 429 ? -4.593 -45.976 -26.014 1.00 25.56 409 ASP A CA 1
ATOM 3355 C C . ASP A 1 429 ? -4.446 -44.884 -27.064 1.00 24.91 409 ASP A C 1
ATOM 3356 O O . ASP A 1 429 ? -4.576 -43.700 -26.740 1.00 24.17 409 ASP A O 1
ATOM 3361 N N . HIS A 1 430 ? -4.195 -45.268 -28.313 1.00 25.12 410 HIS A N 1
ATOM 3362 C CA . HIS A 1 430 ? -3.915 -44.275 -29.357 1.00 25.09 410 HIS A CA 1
ATOM 3363 C C . HIS A 1 430 ? -5.104 -43.916 -30.255 1.00 26.14 410 HIS A C 1
ATOM 3364 O O . HIS A 1 430 ? -4.926 -43.201 -31.256 1.00 25.87 410 HIS A O 1
ATOM 3371 N N . ARG A 1 431 ? -6.305 -44.385 -29.906 1.00 27.38 411 ARG A N 1
ATOM 3372 C CA . ARG A 1 431 ? -7.465 -44.261 -30.804 1.00 29.27 411 ARG A CA 1
ATOM 3373 C C . ARG A 1 431 ? -7.775 -42.822 -31.236 1.00 28.71 411 ARG A C 1
ATOM 3374 O O . ARG A 1 431 ? -8.221 -42.595 -32.351 1.00 30.74 411 ARG A O 1
ATOM 3382 N N . VAL A 1 432 ? -7.545 -41.869 -30.348 1.00 27.17 412 VAL A N 1
ATOM 3383 C CA . VAL A 1 432 ? -7.816 -40.466 -30.661 1.00 26.31 412 VAL A CA 1
ATOM 3384 C C . VAL A 1 432 ? -6.937 -39.970 -31.827 1.00 26.36 412 VAL A C 1
ATOM 3385 O O . VAL A 1 432 ? -7.400 -39.188 -32.665 1.00 27.23 412 VAL A O 1
ATOM 3389 N N . TRP A 1 433 ? -5.701 -40.469 -31.893 1.00 24.99 413 TRP A N 1
ATOM 3390 C CA . TRP A 1 433 ? -4.695 -39.989 -32.856 1.00 24.07 413 TRP A CA 1
ATOM 3391 C C . TRP A 1 433 ? -4.464 -40.937 -34.029 1.00 25.51 413 TRP A C 1
ATOM 3392 O O . TRP A 1 433 ? -3.938 -40.518 -35.070 1.00 25.47 413 TRP A O 1
ATOM 3403 N N . LEU A 1 434 ? -4.829 -42.209 -33.854 1.00 27.07 414 LEU A N 1
ATOM 3404 C CA . LEU A 1 434 ? -4.694 -43.187 -34.927 1.00 28.82 414 LEU A CA 1
ATOM 3405 C C . LEU A 1 434 ? -6.033 -43.849 -35.183 1.00 31.06 414 LEU A C 1
ATOM 3406 O O . LEU A 1 434 ? -6.502 -44.675 -34.393 1.00 31.56 414 LEU A O 1
ATOM 3411 N N . ASN A 1 435 ? -6.631 -43.478 -36.307 1.00 32.10 415 ASN A N 1
ATOM 3412 C CA . ASN A 1 435 ? -7.964 -43.922 -36.678 1.00 34.81 415 ASN A CA 1
ATOM 3413 C C . ASN A 1 435 ? -8.111 -43.730 -38.178 1.00 36.90 415 ASN A C 1
ATOM 3414 O O . ASN A 1 435 ? -7.179 -43.255 -38.842 1.00 35.90 415 ASN A O 1
ATOM 3419 N N . GLU A 1 436 ? -9.268 -44.094 -38.724 1.00 35.75 416 GLU A N 1
ATOM 3420 C CA . GLU A 1 436 ? -9.460 -44.022 -40.168 1.00 37.99 416 GLU A CA 1
ATOM 3421 C C . GLU A 1 436 ? -9.218 -42.633 -40.757 1.00 36.91 416 GLU A C 1
ATOM 3422 O O . GLU A 1 436 ? -8.779 -42.519 -41.900 1.00 37.70 416 GLU A O 1
ATOM 3428 N N . LYS A 1 437 ? -9.479 -41.591 -39.971 1.00 35.69 417 LYS A N 1
ATOM 3429 C CA . LYS A 1 437 ? -9.370 -40.215 -40.455 1.00 34.89 417 LYS A CA 1
ATOM 3430 C C . LYS A 1 437 ? -7.968 -39.622 -40.354 1.00 31.93 417 LYS A C 1
ATOM 3431 O O . LYS A 1 437 ? -7.742 -38.516 -40.832 1.00 31.27 417 LYS A O 1
ATOM 3437 N N . THR A 1 438 ? -7.038 -40.355 -39.742 1.00 30.71 418 THR A N 1
ATOM 3438 C CA . THR A 1 438 ? -5.655 -39.892 -39.622 1.00 28.16 418 THR A CA 1
ATOM 3439 C C . THR A 1 438 ? -4.653 -40.773 -40.365 1.00 28.05 418 THR A C 1
ATOM 3440 O O . THR A 1 438 ? -3.441 -40.552 -40.279 1.00 26.27 418 THR A O 1
ATOM 3444 N N . LEU A 1 439 ? -5.140 -41.778 -41.095 1.00 30.14 419 LEU A N 1
ATOM 3445 C CA . LEU A 1 439 ? -4.218 -42.631 -41.824 1.00 30.73 419 LEU A CA 1
ATOM 3446 C C . LEU A 1 439 ? -3.447 -41.851 -42.889 1.00 29.61 419 LEU A C 1
ATOM 3447 O O . LEU A 1 439 ? -2.254 -42.089 -43.064 1.00 29.27 419 LEU A O 1
ATOM 3452 N N . ASP A 1 440 ? -4.118 -40.918 -43.571 1.00 30.04 420 ASP A N 1
ATOM 3453 C CA . ASP A 1 440 ? -3.451 -40.025 -44.542 1.00 29.73 420 ASP A CA 1
ATOM 3454 C C . ASP A 1 440 ? -2.366 -39.205 -43.849 1.00 26.39 420 ASP A C 1
ATOM 3455 O O . ASP A 1 440 ? -1.241 -39.111 -44.339 1.00 25.17 420 ASP A O 1
ATOM 3460 N N . TYR A 1 441 ? -2.719 -38.633 -42.698 1.00 24.61 421 TYR A N 1
ATOM 3461 C CA . TYR A 1 441 ? -1.765 -37.899 -41.874 1.00 22.27 421 TYR A CA 1
ATOM 3462 C C . TYR A 1 441 ? -0.528 -38.740 -41.552 1.00 21.36 421 TYR A C 1
ATOM 3463 O O . TYR A 1 441 ? 0.595 -38.296 -41.768 1.00 20.32 421 TYR A O 1
ATOM 3472 N N . TRP A 1 442 ? -0.730 -39.956 -41.031 1.00 21.70 422 TRP A N 1
ATOM 3473 C CA . TRP A 1 442 ? 0.421 -40.770 -40.636 1.00 22.27 422 TRP A CA 1
ATOM 3474 C C . TRP A 1 442 ? 1.282 -41.196 -41.816 1.00 22.70 422 TRP A C 1
ATOM 3475 O O . TRP A 1 442 ? 2.504 -41.290 -41.697 1.00 22.79 422 TRP A O 1
ATOM 3486 N N . GLU A 1 443 ? 0.638 -41.433 -42.957 1.00 24.92 423 GLU A N 1
ATOM 3487 C CA . GLU A 1 443 ? 1.335 -41.728 -44.197 1.00 26.57 423 GLU A CA 1
ATOM 3488 C C . GLU A 1 443 ? 2.315 -40.613 -44.540 1.00 24.61 423 GLU A C 1
ATOM 3489 O O . GLU A 1 443 ? 3.481 -40.871 -44.859 1.00 24.40 423 GLU A O 1
ATOM 3495 N N . LYS A 1 444 ? 1.851 -39.364 -44.443 1.00 22.79 424 LYS A N 1
ATOM 3496 C CA . LYS A 1 444 ? 2.704 -38.224 -44.748 1.00 21.48 424 LYS A CA 1
ATOM 3497 C C . LYS A 1 444 ? 3.829 -38.064 -43.738 1.00 19.32 424 LYS A C 1
ATOM 3498 O O . LYS A 1 444 ? 4.970 -37.810 -44.113 1.00 19.44 424 LYS A O 1
ATOM 3504 N N . VAL A 1 445 ? 3.499 -38.217 -42.455 1.00 18.57 425 VAL A N 1
ATOM 3505 C CA . VAL A 1 445 ? 4.503 -38.140 -41.399 1.00 17.72 425 VAL A CA 1
ATOM 3506 C C . VAL A 1 445 ? 5.615 -39.164 -41.676 1.00 18.17 425 VAL A C 1
ATOM 3507 O O . VAL A 1 445 ? 6.796 -38.835 -41.632 1.00 17.71 425 VAL A O 1
ATOM 3511 N N . TYR A 1 446 ? 5.228 -40.405 -41.976 1.00 19.45 426 TYR A N 1
ATOM 3512 C CA . TYR A 1 446 ? 6.217 -41.459 -42.152 1.00 20.37 426 TYR A CA 1
ATOM 3513 C C . TYR A 1 446 ? 7.100 -41.225 -43.370 1.00 20.99 426 TYR A C 1
ATOM 3514 O O . TYR A 1 446 ? 8.316 -41.411 -43.305 1.00 22.28 426 TYR A O 1
ATOM 3523 N N . ARG A 1 447 ? 6.491 -40.767 -44.459 1.00 21.06 427 ARG A N 1
ATOM 3524 C CA . ARG A 1 447 ? 7.233 -40.457 -45.675 1.00 22.15 427 ARG A CA 1
ATOM 3525 C C . ARG A 1 447 ? 8.214 -39.309 -45.421 1.00 20.23 427 ARG A C 1
ATOM 3526 O O . ARG A 1 447 ? 9.380 -39.378 -45.808 1.00 20.65 427 ARG A O 1
ATOM 3534 N N . ALA A 1 448 ? 7.745 -38.253 -44.752 1.00 17.97 428 ALA A N 1
ATOM 3535 C CA . ALA A 1 448 ? 8.608 -37.127 -44.431 1.00 17.35 428 ALA A CA 1
ATOM 3536 C C . ALA A 1 448 ? 9.736 -37.524 -43.471 1.00 17.11 428 ALA A C 1
ATOM 3537 O O . ALA A 1 448 ? 10.879 -37.107 -43.645 1.00 17.44 428 ALA A O 1
ATOM 3539 N N . GLU A 1 449 ? 9.433 -38.337 -42.452 1.00 17.26 429 GLU A N 1
ATOM 3540 C CA . GLU A 1 449 ? 10.477 -38.758 -41.497 1.00 17.28 429 GLU A CA 1
ATOM 3541 C C . GLU A 1 449 ? 11.595 -39.525 -42.222 1.00 18.05 429 GLU A C 1
ATOM 3542 O O . GLU A 1 449 ? 12.780 -39.276 -41.986 1.00 18.45 429 GLU A O 1
ATOM 3548 N N . GLY A 1 450 ? 11.209 -40.445 -43.112 1.00 19.94 430 GLY A N 1
ATOM 3549 C CA . GLY A 1 450 ? 12.185 -41.207 -43.902 1.00 21.10 430 GLY A CA 1
ATOM 3550 C C . GLY A 1 450 ? 13.029 -40.310 -44.783 1.00 20.65 430 GLY A C 1
ATOM 3551 O O . GLY A 1 450 ? 14.264 -40.448 -44.844 1.00 22.52 430 GLY A O 1
ATOM 3552 N N . ALA A 1 451 ? 12.369 -39.354 -45.446 1.00 19.43 431 ALA A N 1
ATOM 3553 C CA . ALA A 1 451 ? 13.069 -38.446 -46.352 1.00 19.85 431 ALA A CA 1
ATOM 3554 C C . ALA A 1 451 ? 13.983 -37.491 -45.607 1.00 18.40 431 ALA A C 1
ATOM 3555 O O . ALA A 1 451 ? 15.059 -37.134 -46.113 1.00 18.98 431 ALA A O 1
ATOM 3557 N N . MET A 1 452 ? 13.581 -37.071 -44.397 1.00 16.98 432 MET A N 1
ATOM 3558 C CA . MET A 1 452 ? 14.413 -36.150 -43.613 1.00 16.60 432 MET A CA 1
ATOM 3559 C C . MET A 1 452 ? 15.711 -36.831 -43.219 1.00 17.27 432 MET A C 1
ATOM 3560 O O . MET A 1 452 ? 16.773 -36.229 -43.312 1.00 17.92 432 MET A O 1
ATOM 3565 N N A ARG A 1 453 ? 15.610 -38.071 -42.751 0.50 18.51 433 ARG A N 1
ATOM 3566 N N B ARG A 1 453 ? 15.601 -38.075 -42.776 0.50 18.92 433 ARG A N 1
ATOM 3567 C CA A ARG A 1 453 ? 16.802 -38.830 -42.369 0.50 19.15 433 ARG A CA 1
ATOM 3568 C CA B ARG A 1 453 ? 16.765 -38.844 -42.350 0.50 19.93 433 ARG A CA 1
ATOM 3569 C C A ARG A 1 453 ? 17.757 -38.885 -43.551 0.50 19.98 433 ARG A C 1
ATOM 3570 C C B ARG A 1 453 ? 17.756 -39.075 -43.498 0.50 20.77 433 ARG A C 1
ATOM 3571 O O A ARG A 1 453 ? 18.928 -38.507 -43.433 0.50 19.94 433 ARG A O 1
ATOM 3572 O O B ARG A 1 453 ? 18.961 -38.990 -43.302 0.50 21.48 433 ARG A O 1
ATOM 3587 N N . GLU A 1 454 ? 17.240 -39.321 -44.699 1.00 20.12 434 GLU A N 1
ATOM 3588 C CA . GLU A 1 454 ? 18.076 -39.463 -45.892 1.00 21.83 434 GLU A CA 1
ATOM 3589 C C . GLU A 1 454 ? 18.708 -38.139 -46.304 1.00 20.87 434 GLU A C 1
ATOM 3590 O O . GLU A 1 454 ? 19.906 -38.101 -46.614 1.00 22.20 434 GLU A O 1
ATOM 3596 N N . ALA A 1 455 ? 17.927 -37.052 -46.264 1.00 19.51 435 ALA A N 1
ATOM 3597 C CA . ALA A 1 455 ? 18.466 -35.750 -46.608 1.00 19.53 435 ALA A CA 1
ATOM 3598 C C . ALA A 1 455 ? 19.592 -35.301 -45.666 1.00 18.98 435 ALA A C 1
ATOM 3599 O O . ALA A 1 455 ? 20.593 -34.728 -46.110 1.00 20.01 435 ALA A O 1
ATOM 3601 N N . ALA A 1 456 ? 19.415 -35.537 -44.362 1.00 18.33 436 ALA A N 1
ATOM 3602 C CA . ALA A 1 456 ? 20.429 -35.198 -43.379 1.00 19.16 436 ALA A CA 1
ATOM 3603 C C . ALA A 1 456 ? 21.697 -35.997 -43.623 1.00 20.31 436 ALA A C 1
ATOM 3604 O O . ALA A 1 456 ? 22.806 -35.478 -43.478 1.00 21.71 436 ALA A O 1
ATOM 3606 N N . ARG A 1 457 ? 21.527 -37.272 -43.966 1.00 21.01 437 ARG A N 1
ATOM 3607 C CA . ARG A 1 457 ? 22.671 -38.142 -44.222 1.00 23.21 437 ARG A CA 1
ATOM 3608 C C . ARG A 1 457 ? 23.446 -37.729 -45.474 1.00 23.78 437 ARG A C 1
ATOM 3609 O O . ARG A 1 457 ? 24.672 -37.740 -45.479 1.00 24.37 437 ARG A O 1
ATOM 3617 N N . ARG A 1 458 ? 22.731 -37.337 -46.517 1.00 22.42 438 ARG A N 1
ATOM 3618 C CA . ARG A 1 458 ? 23.403 -36.933 -47.757 1.00 24.01 438 ARG A CA 1
ATOM 3619 C C . ARG A 1 458 ? 24.194 -35.633 -47.601 1.00 24.54 438 ARG A C 1
ATOM 3620 O O . ARG A 1 458 ? 25.278 -35.490 -48.153 1.00 26.35 438 ARG A O 1
ATOM 3628 N N . GLY A 1 459 ? 23.620 -34.669 -46.877 1.00 24.42 439 GLY A N 1
ATOM 3629 C CA . GLY A 1 459 ? 24.254 -33.362 -46.703 1.00 25.56 439 GLY A CA 1
ATOM 3630 C C . GLY A 1 459 ? 24.554 -32.619 -47.993 1.00 26.02 439 GLY A C 1
ATOM 3631 O O . GLY A 1 459 ? 25.569 -31.923 -48.087 1.00 28.85 439 GLY A O 1
ATOM 3632 N N . VAL A 1 460 ? 23.708 -32.785 -49.005 1.00 24.35 440 VAL A N 1
ATOM 3633 C CA . VAL A 1 460 ? 23.920 -32.094 -50.272 1.00 25.35 440 VAL A CA 1
ATOM 3634 C C . VAL A 1 460 ? 23.058 -30.844 -50.406 1.00 23.29 440 VAL A C 1
ATOM 3635 O O . VAL A 1 460 ? 23.453 -29.924 -51.114 1.00 24.91 440 VAL A O 1
ATOM 3639 N N . LEU A 1 461 ? 21.882 -30.828 -49.773 1.00 21.04 441 LEU A N 1
ATOM 3640 C CA . LEU A 1 461 ? 21.049 -29.616 -49.758 1.00 19.99 441 LEU A CA 1
ATOM 3641 C C . LEU A 1 461 ? 21.751 -28.554 -48.916 1.00 19.32 441 LEU A C 1
ATOM 3642 O O . LEU A 1 461 ? 22.510 -28.890 -48.014 1.00 20.77 441 LEU A O 1
ATOM 3647 N N . PRO A 1 462 ? 21.527 -27.266 -49.236 1.00 18.40 442 PRO A N 1
ATOM 3648 C CA . PRO A 1 462 ? 22.095 -26.213 -48.406 1.00 17.84 442 PRO A CA 1
ATOM 3649 C C . PRO A 1 462 ? 21.694 -26.396 -46.934 1.00 17.32 442 PRO A C 1
ATOM 3650 O O . PRO A 1 462 ? 20.574 -26.866 -46.629 1.00 15.47 442 PRO A O 1
ATOM 3654 N N A GLU A 1 463 ? 22.585 -26.027 -46.016 0.60 18.05 443 GLU A N 1
ATOM 3655 N N B GLU A 1 463 ? 22.597 -26.008 -46.037 0.40 17.91 443 GLU A N 1
ATOM 3656 C CA A GLU A 1 463 ? 22.294 -26.139 -44.567 0.60 18.26 443 GLU A CA 1
ATOM 3657 C CA B GLU A 1 463 ? 22.357 -26.076 -44.589 0.40 17.96 443 GLU A CA 1
ATOM 3658 C C A GLU A 1 463 ? 20.943 -25.515 -44.188 0.60 17.21 443 GLU A C 1
ATOM 3659 C C B GLU A 1 463 ? 20.993 -25.502 -44.184 0.40 17.14 443 GLU A C 1
ATOM 3660 O O A GLU A 1 463 ? 20.163 -26.087 -43.406 0.60 15.89 443 GLU A O 1
ATOM 3661 O O B GLU A 1 463 ? 20.257 -26.103 -43.389 0.40 16.24 443 GLU A O 1
ATOM 3672 N N . GLY A 1 464 ? 20.665 -24.342 -44.742 1.00 14.25 444 GLY A N 1
ATOM 3673 C CA . GLY A 1 464 ? 19.414 -23.638 -44.432 1.00 14.10 444 GLY A CA 1
ATOM 3674 C C . GLY A 1 464 ? 18.183 -24.382 -44.905 1.00 12.52 444 GLY A C 1
ATOM 3675 O O . GLY A 1 464 ? 17.130 -24.360 -44.271 1.00 12.17 444 GLY A O 1
ATOM 3676 N N . VAL A 1 465 ? 18.304 -25.040 -46.057 1.00 12.80 445 VAL A N 1
ATOM 3677 C CA . VAL A 1 465 ? 17.200 -25.831 -46.573 1.00 12.59 445 VAL A CA 1
ATOM 3678 C C . VAL A 1 465 ? 16.986 -27.033 -45.650 1.00 13.76 445 VAL A C 1
ATOM 3679 O O . VAL A 1 465 ? 15.851 -27.355 -45.311 1.00 12.76 445 VAL A O 1
ATOM 3683 N N . LEU A 1 466 ? 18.069 -27.699 -45.236 1.00 13.62 446 LEU A N 1
ATOM 3684 C CA . LEU A 1 466 ? 17.923 -28.816 -44.293 1.00 13.91 446 LEU A CA 1
ATOM 3685 C C . LEU A 1 466 ? 17.301 -28.381 -42.979 1.00 12.71 446 LEU A C 1
ATOM 3686 O O . LEU A 1 466 ? 16.448 -29.091 -42.442 1.00 13.32 446 LEU A O 1
ATOM 3691 N N . ARG A 1 467 ? 17.711 -27.222 -42.465 1.00 12.76 447 ARG A N 1
ATOM 3692 C CA . ARG A 1 467 ? 17.167 -26.743 -41.184 1.00 12.02 447 ARG A CA 1
ATOM 3693 C C . ARG A 1 467 ? 15.670 -26.446 -41.348 1.00 10.77 447 ARG A C 1
ATOM 3694 O O . ARG A 1 467 ? 14.866 -26.816 -40.494 1.00 11.13 447 ARG A O 1
ATOM 3702 N N . GLN A 1 468 ? 15.267 -25.818 -42.462 1.00 10.56 448 GLN A N 1
ATOM 3703 C CA . GLN A 1 468 ? 13.852 -25.492 -42.630 1.00 10.19 448 GLN A CA 1
ATOM 3704 C C . GLN A 1 468 ? 13.022 -26.733 -42.924 1.00 10.33 448 GLN A C 1
ATOM 3705 O O . GLN A 1 468 ? 11.876 -26.827 -42.445 1.00 10.76 448 GLN A O 1
ATOM 3711 N N . ALA A 1 469 ? 13.578 -27.702 -43.659 1.00 11.17 449 ALA A N 1
ATOM 3712 C CA . ALA A 1 469 ? 12.877 -28.972 -43.829 1.00 11.20 449 ALA A CA 1
ATOM 3713 C C . ALA A 1 469 ? 12.642 -29.632 -42.481 1.00 11.57 449 ALA A C 1
ATOM 3714 O O . ALA A 1 469 ? 11.546 -30.159 -42.221 1.00 11.69 449 ALA A O 1
ATOM 3716 N N . MET A 1 470 ? 13.658 -29.601 -41.609 1.00 11.22 450 MET A N 1
ATOM 3717 C CA . MET A 1 470 ? 13.490 -30.122 -40.259 1.00 11.33 450 MET A CA 1
ATOM 3718 C C . MET A 1 470 ? 12.353 -29.409 -39.533 1.00 11.35 450 MET A C 1
ATOM 3719 O O . MET A 1 470 ? 11.530 -30.072 -38.926 1.00 11.08 450 MET A O 1
ATOM 3724 N N . ARG A 1 471 ? 12.288 -28.084 -39.621 1.00 10.43 451 ARG A N 1
ATOM 3725 C CA . ARG A 1 471 ? 11.177 -27.365 -38.992 1.00 10.90 451 ARG A CA 1
ATOM 3726 C C . ARG A 1 471 ? 9.841 -27.817 -39.540 1.00 10.28 451 ARG A C 1
ATOM 3727 O O . ARG A 1 471 ? 8.882 -27.999 -38.786 1.00 10.88 451 ARG A O 1
ATOM 3735 N N . GLU A 1 472 ? 9.743 -27.967 -40.853 1.00 10.44 452 GLU A N 1
ATOM 3736 C CA . GLU A 1 472 ? 8.489 -28.410 -41.467 1.00 10.59 452 GLU A CA 1
ATOM 3737 C C . GLU A 1 472 ? 8.096 -29.817 -41.027 1.00 10.63 452 GLU A C 1
ATOM 3738 O O . GLU A 1 472 ? 6.923 -30.066 -40.753 1.00 11.78 452 GLU A O 1
ATOM 3744 N N . LEU A 1 473 ? 9.058 -30.732 -40.931 1.00 11.07 453 LEU A N 1
ATOM 3745 C CA . LEU A 1 473 ? 8.773 -32.067 -40.400 1.00 11.68 453 LEU A CA 1
ATOM 3746 C C . LEU A 1 473 ? 8.274 -31.981 -38.962 1.00 11.60 453 LEU A C 1
ATOM 3747 O O . LEU A 1 473 ? 7.257 -32.605 -38.621 1.00 12.32 453 LEU A O 1
ATOM 3752 N N . LEU A 1 474 ? 8.986 -31.244 -38.118 1.00 10.91 454 LEU A N 1
ATOM 3753 C CA . LEU A 1 474 ? 8.556 -31.122 -36.729 1.00 10.46 454 LEU A CA 1
ATOM 3754 C C . LEU A 1 474 ? 7.144 -30.544 -36.680 1.00 11.26 454 LEU A C 1
ATOM 3755 O O . LEU A 1 474 ? 6.287 -31.063 -35.972 1.00 11.37 454 LEU A O 1
ATOM 3760 N N . LEU A 1 475 ? 6.873 -29.504 -37.460 1.00 10.57 455 LEU A N 1
ATOM 3761 C CA . LEU A 1 475 ? 5.533 -28.927 -37.476 1.00 10.70 455 LEU A CA 1
ATOM 3762 C C . LEU A 1 475 ? 4.479 -29.940 -37.931 1.00 11.35 455 LEU A C 1
ATOM 3763 O O . LEU A 1 475 ? 3.399 -30.021 -37.332 1.00 11.32 455 LEU A O 1
ATOM 3768 N N . LEU A 1 476 ? 4.808 -30.724 -38.960 1.00 10.87 456 LEU A N 1
ATOM 3769 C CA . LEU A 1 476 ? 3.935 -31.777 -39.436 1.00 11.44 456 LEU A CA 1
ATOM 3770 C C . LEU A 1 476 ? 3.642 -32.778 -38.315 1.00 12.47 456 LEU A C 1
ATOM 3771 O O . LEU A 1 476 ? 2.502 -33.261 -38.189 1.00 12.82 456 LEU A O 1
ATOM 3776 N N . GLU A 1 477 ? 4.678 -33.132 -37.551 1.00 11.92 457 GLU A N 1
ATOM 3777 C CA . GLU A 1 477 ? 4.548 -34.132 -36.469 1.00 12.47 457 GLU A CA 1
ATOM 3778 C C . GLU A 1 477 ? 3.737 -33.686 -35.240 1.00 11.81 457 GLU A C 1
ATOM 3779 O O . GLU A 1 477 ? 3.542 -34.492 -34.331 1.00 13.42 457 GLU A O 1
ATOM 3785 N N . ALA A 1 478 ? 3.269 -32.445 -35.191 1.00 11.94 458 ALA A N 1
ATOM 3786 C CA . ALA A 1 478 ? 2.475 -32.007 -34.044 1.00 11.35 458 ALA A CA 1
ATOM 3787 C C . ALA A 1 478 ? 1.238 -32.878 -33.864 1.00 12.15 458 ALA A C 1
ATOM 3788 O O . ALA A 1 478 ? 0.439 -33.057 -34.789 1.00 13.66 458 ALA A O 1
ATOM 3790 N N . SER A 1 479 ? 1.031 -33.382 -32.649 1.00 12.02 459 SER A N 1
ATOM 3791 C CA . SER A 1 479 ? -0.134 -34.229 -32.363 1.00 13.76 459 SER A CA 1
ATOM 3792 C C . SER A 1 479 ? -1.435 -33.435 -32.463 1.00 14.10 459 SER A C 1
ATOM 3793 O O . SER A 1 479 ? -2.514 -34.014 -32.600 1.00 15.22 459 SER A O 1
ATOM 3796 N N . ASP A 1 480 ? -1.340 -32.115 -32.374 1.00 13.78 460 ASP A N 1
ATOM 3797 C CA . ASP A 1 480 ? -2.507 -31.254 -32.415 1.00 13.47 460 ASP A CA 1
ATOM 3798 C C . ASP A 1 480 ? -3.354 -31.450 -33.662 1.00 14.31 460 ASP A C 1
ATOM 3799 O O . ASP A 1 480 ? -4.569 -31.322 -33.600 1.00 15.49 460 ASP A O 1
ATOM 3804 N N . TRP A 1 481 ? -2.709 -31.762 -34.793 1.00 14.42 461 TRP A N 1
ATOM 3805 C CA . TRP A 1 481 ? -3.459 -31.941 -36.045 1.00 15.99 461 TRP A CA 1
ATOM 3806 C C . TRP A 1 481 ? -4.305 -33.233 -36.086 1.00 18.00 461 TRP A C 1
ATOM 3807 O O . TRP A 1 481 ? -5.520 -33.148 -36.290 1.00 19.53 461 TRP A O 1
ATOM 3818 N N . PRO A 1 482 ? -3.669 -34.416 -35.905 1.00 17.96 462 PRO A N 1
ATOM 3819 C CA . PRO A 1 482 ? -4.467 -35.667 -35.927 1.00 20.38 462 PRO A CA 1
ATOM 3820 C C . PRO A 1 482 ? -5.472 -35.760 -34.816 1.00 22.15 462 PRO A C 1
ATOM 3821 O O . PRO A 1 482 ? -6.447 -36.502 -34.979 1.00 24.14 462 PRO A O 1
ATOM 3825 N N . PHE A 1 483 ? -5.253 -35.032 -33.710 1.00 21.80 463 PHE A N 1
ATOM 3826 C CA . PHE A 1 483 ? -6.194 -34.985 -32.580 1.00 23.70 463 PHE A CA 1
ATOM 3827 C C . PHE A 1 483 ? -7.560 -34.564 -33.110 1.00 25.40 463 PHE A C 1
ATOM 3828 O O . PHE A 1 483 ? -8.576 -35.028 -32.632 1.00 26.35 463 PHE A O 1
ATOM 3836 N N . LEU A 1 484 ? -7.564 -33.731 -34.145 1.00 25.37 464 LEU A N 1
ATOM 3837 C CA . LEU A 1 484 ? -8.787 -33.102 -34.633 1.00 26.83 464 LEU A CA 1
ATOM 3838 C C . LEU A 1 484 ? -9.438 -33.714 -35.870 1.00 28.75 464 LEU A C 1
ATOM 3839 O O . LEU A 1 484 ? -10.470 -33.217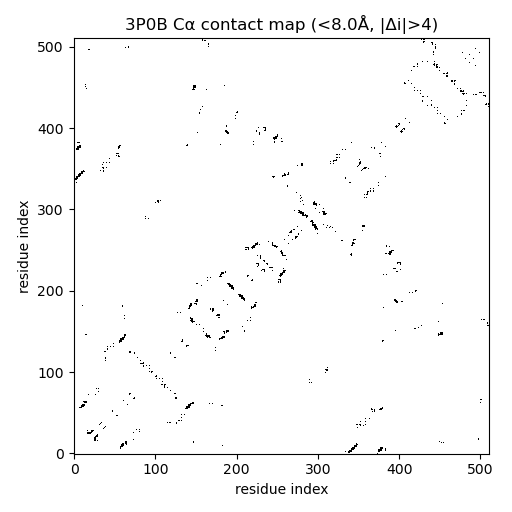 -36.300 1.00 29.90 464 LEU A O 1
ATOM 3844 N N . MET A 1 485 ? -8.877 -34.790 -36.422 1.00 28.74 465 MET A N 1
ATOM 3845 C CA . MET A 1 485 ? -9.422 -35.344 -37.673 1.00 29.74 465 MET A CA 1
ATOM 3846 C C . MET A 1 485 ? -10.788 -36.040 -37.558 1.00 32.29 465 MET A C 1
ATOM 3847 O O . MET A 1 485 ? -11.432 -36.321 -38.572 1.00 33.70 465 MET A O 1
ATOM 3852 N N . GLU A 1 486 ? -11.240 -36.298 -36.332 1.00 32.97 466 GLU A N 1
ATOM 3853 C CA . GLU A 1 486 ? -12.588 -36.845 -36.123 1.00 36.16 466 GLU A CA 1
ATOM 3854 C C . GLU A 1 486 ? -13.546 -35.816 -35.513 1.00 36.96 466 GLU A C 1
ATOM 3855 O O . GLU A 1 486 ? -14.651 -36.152 -35.087 1.00 39.49 466 GLU A O 1
ATOM 3861 N N . THR A 1 487 ? -13.112 -34.560 -35.500 1.00 35.67 467 THR A N 1
ATOM 3862 C CA . THR A 1 487 ? -13.913 -33.443 -35.006 1.00 36.13 467 THR A CA 1
ATOM 3863 C C . THR A 1 487 ? -14.429 -32.634 -36.194 1.00 36.42 467 THR A C 1
ATOM 3864 O O . THR A 1 487 ? -13.648 -32.003 -36.927 1.00 34.42 467 THR A O 1
ATOM 3868 N N . GLY A 1 488 ? -15.745 -32.664 -36.382 1.00 39.09 468 GLY A N 1
ATOM 3869 C CA . GLY A 1 488 ? -16.386 -32.054 -37.541 1.00 40.30 468 GLY A CA 1
ATOM 3870 C C . GLY A 1 488 ? -16.004 -30.609 -37.806 1.00 39.11 468 GLY A C 1
ATOM 3871 O O . GLY A 1 488 ? -15.720 -30.245 -38.944 1.00 38.59 468 GLY A O 1
ATOM 3872 N N . GLN A 1 489 ? -16.000 -29.789 -36.756 1.00 38.81 469 GLN A N 1
ATOM 3873 C CA . GLN A 1 489 ? -15.770 -28.347 -36.906 1.00 38.58 469 GLN A CA 1
ATOM 3874 C C . GLN A 1 489 ? -14.295 -27.965 -37.019 1.00 34.94 469 GLN A C 1
ATOM 3875 O O . GLN A 1 489 ? -13.972 -26.805 -37.307 1.00 35.40 469 GLN A O 1
ATOM 3881 N N . ALA A 1 490 ? -13.400 -28.931 -36.831 1.00 32.91 470 ALA A N 1
ATOM 3882 C CA . ALA A 1 490 ? -11.957 -28.645 -36.819 1.00 29.37 470 ALA A CA 1
ATOM 3883 C C . ALA A 1 490 ? -11.133 -29.435 -37.844 1.00 27.31 470 ALA A C 1
ATOM 3884 O O . ALA A 1 490 ? -9.972 -29.115 -38.098 1.00 27.00 470 ALA A O 1
ATOM 3886 N N . GLU A 1 491 ? -11.735 -30.476 -38.426 1.00 28.58 471 GLU A N 1
ATOM 3887 C CA . GLU A 1 491 ? -10.946 -31.397 -39.258 1.00 27.84 471 GLU A CA 1
ATOM 3888 C C . GLU A 1 491 ? -10.438 -30.779 -40.582 1.00 26.60 471 GLU A C 1
ATOM 3889 O O . GLU A 1 491 ? -9.343 -31.108 -41.052 1.00 25.08 471 GLU A O 1
ATOM 3895 N N . ALA A 1 492 ? -11.207 -29.857 -41.152 1.00 27.23 472 ALA A N 1
ATOM 3896 C CA . ALA A 1 492 ? -10.783 -29.152 -42.377 1.00 26.56 472 ALA A CA 1
ATOM 3897 C C . ALA A 1 492 ? -9.582 -28.236 -42.135 1.00 25.01 472 ALA A C 1
ATOM 3898 O O . ALA A 1 492 ? -8.636 -28.195 -42.922 1.00 23.57 472 ALA A O 1
ATOM 3900 N N . TYR A 1 493 ? -9.645 -27.491 -41.038 1.00 23.79 473 TYR A N 1
ATOM 3901 C CA . TYR A 1 493 ? -8.568 -26.642 -40.592 1.00 23.21 473 TYR A CA 1
ATOM 3902 C C . TYR A 1 493 ? -7.284 -27.467 -40.332 1.00 21.30 473 TYR A C 1
ATOM 3903 O O . TYR A 1 493 ? -6.182 -27.142 -40.841 1.00 20.12 473 TYR A O 1
ATOM 3912 N N . ALA A 1 494 ? -7.440 -28.536 -39.545 1.00 21.66 474 ALA A N 1
ATOM 3913 C CA . ALA A 1 494 ? -6.281 -29.326 -39.131 1.00 20.16 474 ALA A CA 1
ATOM 3914 C C . ALA A 1 494 ? -5.672 -29.958 -40.365 1.00 19.34 474 ALA A C 1
ATOM 3915 O O . ALA A 1 494 ? -4.447 -30.012 -40.463 1.00 17.36 474 ALA A O 1
ATOM 3917 N N . ARG A 1 495 ? -6.517 -30.418 -41.301 1.00 19.30 475 ARG A N 1
ATOM 3918 C CA . ARG A 1 495 ? -6.026 -30.999 -42.541 1.00 19.82 475 ARG A CA 1
ATOM 3919 C C . ARG A 1 495 ? -5.224 -29.976 -43.313 1.00 17.60 475 ARG A C 1
ATOM 3920 O O . ARG A 1 495 ? -4.165 -30.305 -43.779 1.00 17.59 475 ARG A O 1
ATOM 3928 N N . GLU A 1 496 ? -5.722 -28.742 -43.438 1.00 16.88 476 GLU A N 1
ATOM 3929 C CA . GLU A 1 496 ? -4.934 -27.752 -44.189 1.00 16.11 476 GLU A CA 1
ATOM 3930 C C . GLU A 1 496 ? -3.594 -27.465 -43.539 1.00 14.52 476 GLU A C 1
ATOM 3931 O O . GLU A 1 496 ? -2.606 -27.303 -44.235 1.00 13.55 476 GLU A O 1
ATOM 3937 N N . ARG A 1 497 ? -3.546 -27.433 -42.205 1.00 13.85 477 ARG A N 1
ATOM 3938 C CA . ARG A 1 497 ? -2.279 -27.212 -41.522 1.00 12.56 477 ARG A CA 1
ATOM 3939 C C . ARG A 1 497 ? -1.297 -28.338 -41.775 1.00 12.71 477 ARG A C 1
ATOM 3940 O O . ARG A 1 497 ? -0.153 -28.081 -42.148 1.00 12.57 477 ARG A O 1
ATOM 3948 N N . TYR A 1 498 ? -1.720 -29.581 -41.568 1.00 13.61 478 TYR A N 1
ATOM 3949 C CA . TYR A 1 498 ? -0.760 -30.641 -41.759 1.00 12.58 478 TYR A CA 1
ATOM 3950 C C . TYR A 1 498 ? -0.378 -30.795 -43.226 1.00 13.66 478 TYR A C 1
ATOM 3951 O O . TYR A 1 498 ? 0.788 -31.063 -43.539 1.00 14.23 478 TYR A O 1
ATOM 3960 N N . GLU A 1 499 ? -1.349 -30.626 -44.117 1.00 14.18 479 GLU A N 1
ATOM 3961 C CA . GLU A 1 499 ? -1.043 -30.720 -45.547 1.00 15.13 479 GLU A CA 1
ATOM 3962 C C . GLU A 1 499 ? -0.065 -29.663 -45.991 1.00 14.41 479 GLU A C 1
ATOM 3963 O O . GLU A 1 499 ? 0.787 -29.918 -46.858 1.00 15.15 479 GLU A O 1
ATOM 3969 N N . GLU A 1 500 ? -0.158 -28.470 -45.412 1.00 13.47 480 GLU A N 1
ATOM 3970 C CA . GLU A 1 500 ? 0.767 -27.438 -45.802 1.00 13.11 480 GLU A CA 1
ATOM 3971 C C . GLU A 1 500 ? 2.173 -27.685 -45.264 1.00 12.48 480 GLU A C 1
ATOM 3972 O O . GLU A 1 500 ? 3.149 -27.449 -45.969 1.00 13.62 480 GLU A O 1
ATOM 3978 N N . HIS A 1 501 ? 2.323 -28.164 -44.031 1.00 11.77 481 HIS A N 1
ATOM 3979 C CA . HIS A 1 501 ? 3.685 -28.445 -43.566 1.00 11.41 481 HIS A CA 1
ATOM 3980 C C . HIS A 1 501 ? 4.310 -29.607 -44.343 1.00 11.52 481 HIS A C 1
ATOM 3981 O O . HIS A 1 501 ? 5.496 -29.574 -44.657 1.00 11.37 481 HIS A O 1
ATOM 3988 N N . ALA A 1 502 ? 3.503 -30.621 -44.671 1.00 11.49 482 ALA A N 1
ATOM 3989 C CA . ALA A 1 502 ? 3.991 -31.685 -45.564 1.00 11.89 482 ALA A CA 1
ATOM 3990 C C . ALA A 1 502 ? 4.391 -31.165 -46.943 1.00 12.13 482 ALA A C 1
ATOM 3991 O O . ALA A 1 502 ? 5.464 -31.509 -47.451 1.00 13.37 482 ALA A O 1
ATOM 3993 N N . ARG A 1 503 ? 3.545 -30.339 -47.545 1.00 12.30 483 ARG A N 1
ATOM 3994 C CA . ARG A 1 503 ? 3.842 -29.814 -48.879 1.00 12.69 483 ARG A CA 1
ATOM 3995 C C . ARG A 1 503 ? 5.136 -28.995 -48.845 1.00 12.40 483 ARG A C 1
ATOM 3996 O O . ARG A 1 503 ? 6.017 -29.148 -49.713 1.00 13.68 483 ARG A O 1
ATOM 4004 N N . ALA A 1 504 ? 5.281 -28.147 -47.825 1.00 11.78 484 ALA A N 1
ATOM 4005 C CA . ALA A 1 504 ? 6.475 -27.315 -47.707 1.00 11.24 484 ALA A CA 1
ATOM 4006 C C . ALA A 1 504 ? 7.710 -28.178 -47.534 1.00 11.77 484 ALA A C 1
ATOM 4007 O O . ALA A 1 504 ? 8.752 -27.908 -48.159 1.00 12.05 484 ALA A O 1
ATOM 4009 N N . PHE A 1 505 ? 7.594 -29.211 -46.691 1.00 11.57 485 PHE A N 1
ATOM 4010 C CA . PHE A 1 505 ? 8.694 -30.132 -46.462 1.00 11.72 485 PHE A CA 1
ATOM 4011 C C . PHE A 1 505 ? 9.165 -30.748 -47.788 1.00 13.14 485 PHE A C 1
ATOM 4012 O O . PHE A 1 505 ? 10.356 -30.697 -48.125 1.00 13.56 485 PHE A O 1
ATOM 4020 N N . PHE A 1 506 ? 8.232 -31.318 -48.552 1.00 13.16 486 PHE A N 1
ATOM 4021 C CA . PHE A 1 506 ? 8.620 -31.981 -49.800 1.00 14.69 486 PHE A CA 1
ATOM 4022 C C . PHE A 1 506 ? 9.116 -31.032 -50.865 1.00 15.21 486 PHE A C 1
ATOM 4023 O O . PHE A 1 506 ? 10.004 -31.373 -51.641 1.00 16.23 486 PHE A O 1
ATOM 4031 N N . HIS A 1 507 ? 8.565 -29.827 -50.875 1.00 14.79 487 HIS A N 1
ATOM 4032 C CA . HIS A 1 507 ? 9.018 -28.807 -51.809 1.00 14.90 487 HIS A CA 1
ATOM 4033 C C . HIS A 1 507 ? 10.473 -28.427 -51.551 1.00 14.00 487 HIS A C 1
ATOM 4034 O O . HIS A 1 507 ? 11.281 -28.317 -52.484 1.00 14.26 487 HIS A O 1
ATOM 4041 N N . LEU A 1 508 ? 10.820 -28.235 -50.287 1.00 13.58 488 LEU A N 1
ATOM 4042 C CA . LEU A 1 508 ? 12.199 -27.930 -49.914 1.00 13.73 488 LEU A CA 1
ATOM 4043 C C . LEU A 1 508 ? 13.169 -29.021 -50.345 1.00 14.05 488 LEU A C 1
ATOM 4044 O O . LEU A 1 508 ? 14.247 -28.721 -50.855 1.00 14.55 488 LEU A O 1
ATOM 4049 N N . LEU A 1 509 ? 12.772 -30.288 -50.198 1.00 14.21 489 LEU A N 1
ATOM 4050 C CA . LEU A 1 509 ? 13.659 -31.385 -50.607 1.00 16.28 489 LEU A CA 1
ATOM 4051 C C . LEU A 1 509 ? 13.778 -31.510 -52.124 1.00 17.02 489 LEU A C 1
ATOM 4052 O O . LEU A 1 509 ? 14.851 -31.872 -52.639 1.00 18.90 489 LEU A O 1
ATOM 4057 N N . LYS A 1 510 ? 12.676 -31.263 -52.841 1.00 17.53 490 LYS A N 1
ATOM 4058 C CA . LYS A 1 510 ? 12.661 -31.445 -54.305 1.00 18.97 490 LYS A CA 1
ATOM 4059 C C . LYS A 1 510 ? 13.385 -30.296 -54.991 1.00 19.39 490 LYS A C 1
ATOM 4060 O O . LYS A 1 510 ? 14.024 -30.476 -56.022 1.00 21.05 490 LYS A O 1
ATOM 4066 N N . GLY A 1 511 ? 13.253 -29.108 -54.415 1.00 17.25 491 GLY A N 1
ATOM 4067 C CA . GLY A 1 511 ? 13.957 -27.922 -54.900 1.00 18.10 491 GLY A CA 1
ATOM 4068 C C . GLY A 1 511 ? 13.054 -26.704 -54.911 1.00 17.68 491 GLY A C 1
ATOM 4069 O O . GLY A 1 511 ? 12.100 -26.632 -55.691 1.00 18.85 491 GLY A O 1
ATOM 4070 N N . ALA A 1 512 ? 13.367 -25.745 -54.051 1.00 15.29 492 ALA A N 1
ATOM 4071 C CA . ALA A 1 512 ? 12.650 -24.466 -53.938 1.00 14.06 492 ALA A CA 1
ATOM 4072 C C . ALA A 1 512 ? 13.675 -23.375 -54.208 1.00 13.59 492 ALA A C 1
ATOM 4073 O O . ALA A 1 512 ? 14.874 -23.570 -53.995 1.00 15.14 492 ALA A O 1
ATOM 4075 N N . SER A 1 513 ? 13.225 -22.227 -54.698 1.00 13.25 493 SER A N 1
ATOM 4076 C CA . SER A 1 513 ? 14.135 -21.097 -54.893 1.00 13.37 493 SER A CA 1
ATOM 4077 C C . SER A 1 513 ? 14.510 -20.509 -53.522 1.00 12.25 493 SER A C 1
ATOM 4078 O O . SER A 1 513 ? 13.802 -20.728 -52.536 1.00 12.25 493 SER A O 1
ATOM 4081 N N . PRO A 1 514 ? 15.600 -19.733 -53.460 1.00 12.23 494 PRO A N 1
ATOM 4082 C CA . PRO A 1 514 ? 15.953 -19.111 -52.177 1.00 12.45 494 PRO A CA 1
ATOM 4083 C C . PRO A 1 514 ? 14.836 -18.239 -51.620 1.00 11.41 494 PRO A C 1
ATOM 4084 O O . PRO A 1 514 ? 14.623 -18.230 -50.409 1.00 11.70 494 PRO A O 1
ATOM 4088 N N . GLU A 1 515 ? 14.102 -17.526 -52.456 1.00 12.10 495 GLU A N 1
ATOM 4089 C CA . GLU A 1 515 ? 13.050 -16.676 -51.933 1.00 11.47 495 GLU A CA 1
ATOM 4090 C C . GLU A 1 515 ? 11.846 -17.496 -51.473 1.00 11.32 495 GLU A C 1
ATOM 4091 O O . GLU A 1 515 ? 11.173 -17.097 -50.506 1.00 11.65 495 GLU A O 1
ATOM 4097 N N . GLU A 1 516 ? 11.597 -18.656 -52.085 1.00 11.75 496 GLU A N 1
ATOM 4098 C CA . GLU A 1 516 ? 10.569 -19.558 -51.546 1.00 12.08 496 GLU A CA 1
ATOM 4099 C C . GLU A 1 516 ? 10.991 -20.089 -50.180 1.00 10.94 496 GLU A C 1
ATOM 4100 O O . GLU A 1 516 ? 10.169 -20.189 -49.241 1.00 10.87 496 GLU A O 1
ATOM 4106 N N . LEU A 1 517 ? 12.272 -20.430 -50.050 1.00 10.64 497 LEU A N 1
ATOM 4107 C CA . LEU A 1 517 ? 12.817 -20.808 -48.756 1.00 10.34 497 LEU A CA 1
ATOM 4108 C C . LEU A 1 517 ? 12.602 -19.700 -47.725 1.00 10.24 497 LEU A C 1
ATOM 4109 O O . LEU A 1 517 ? 12.120 -19.976 -46.614 1.00 10.72 497 LEU A O 1
ATOM 4114 N N . ARG A 1 518 ? 12.965 -18.468 -48.063 1.00 10.57 498 ARG A N 1
ATOM 4115 C CA . ARG A 1 518 ? 12.828 -17.375 -47.087 1.00 9.93 498 ARG A CA 1
ATOM 4116 C C . ARG A 1 518 ? 11.381 -17.151 -46.686 1.00 9.92 498 ARG A C 1
ATOM 4117 O O . ARG A 1 518 ? 11.119 -16.832 -45.520 1.00 10.66 498 ARG A O 1
ATOM 4125 N N . ALA A 1 519 ? 10.440 -17.331 -47.591 1.00 10.47 499 ALA A N 1
ATOM 4126 C CA . ALA A 1 519 ? 9.042 -17.117 -47.229 1.00 10.85 499 ALA A CA 1
ATOM 4127 C C . ALA A 1 519 ? 8.608 -18.197 -46.229 1.00 10.27 499 ALA A C 1
ATOM 4128 O O . ALA A 1 519 ? 7.889 -17.894 -45.247 1.00 11.65 499 ALA A O 1
ATOM 4130 N N . LEU A 1 520 ? 9.089 -19.431 -46.401 1.00 10.28 500 LEU A N 1
ATOM 4131 C CA . LEU A 1 520 ? 8.806 -20.483 -45.426 1.00 10.21 500 LEU A CA 1
ATOM 4132 C C . LEU A 1 520 ? 9.523 -20.220 -44.111 1.00 10.29 500 LEU A C 1
ATOM 4133 O O . LEU A 1 520 ? 8.953 -20.460 -43.025 1.00 10.96 500 LEU A O 1
ATOM 4138 N N . GLU A 1 521 ? 10.769 -19.749 -44.163 1.00 10.53 501 GLU A N 1
ATOM 4139 C CA . GLU A 1 521 ? 11.519 -19.460 -42.933 1.00 10.53 501 GLU A CA 1
ATOM 4140 C C . GLU A 1 521 ? 10.836 -18.392 -42.100 1.00 11.18 501 GLU A C 1
ATOM 4141 O O . GLU A 1 521 ? 10.853 -18.447 -40.873 1.00 12.24 501 GLU A O 1
ATOM 4147 N N . GLU A 1 522 ? 10.264 -17.393 -42.753 1.00 10.75 502 GLU A N 1
ATOM 4148 C CA . GLU A 1 522 ? 9.573 -16.324 -42.057 1.00 11.54 502 GLU A CA 1
ATOM 4149 C C . GLU A 1 522 ? 8.202 -16.761 -41.528 1.00 10.22 502 GLU A C 1
ATOM 4150 O O . GLU A 1 522 ? 7.832 -16.401 -40.388 1.00 11.54 502 GLU A O 1
ATOM 4156 N N . ARG A 1 523 ? 7.481 -17.565 -42.281 1.00 9.62 503 ARG A N 1
ATOM 4157 C CA . ARG A 1 523 ? 6.165 -18.019 -41.859 1.00 10.38 503 ARG A CA 1
ATOM 4158 C C . ARG A 1 523 ? 6.271 -19.000 -40.691 1.00 9.47 503 ARG A C 1
ATOM 4159 O O . ARG A 1 523 ? 5.456 -18.953 -39.758 1.00 10.48 503 ARG A O 1
ATOM 4167 N N . ASP A 1 524 ? 7.227 -19.922 -40.818 1.00 9.50 504 ASP A N 1
ATOM 4168 C CA . ASP A 1 524 ? 7.393 -21.102 -39.941 1.00 9.58 504 ASP A CA 1
ATOM 4169 C C . ASP A 1 524 ? 8.758 -21.027 -39.268 1.00 9.17 504 ASP A C 1
ATOM 4170 O O . ASP A 1 524 ? 9.703 -21.704 -39.697 1.00 10.20 504 ASP A O 1
ATOM 4175 N N . ASN A 1 525 ? 8.881 -20.267 -38.166 1.00 9.14 505 ASN A N 1
ATOM 4176 C CA . ASN A 1 525 ? 10.221 -19.904 -37.685 1.00 9.41 505 ASN A CA 1
ATOM 4177 C C . ASN A 1 525 ? 10.632 -20.473 -36.303 1.00 9.43 505 ASN A C 1
ATOM 4178 O O . ASN A 1 525 ? 11.546 -19.936 -35.726 1.00 11.26 505 ASN A O 1
ATOM 4183 N N . PRO A 1 526 ? 10.046 -21.583 -35.818 1.00 9.61 506 PRO A N 1
ATOM 4184 C CA . PRO A 1 526 ? 10.577 -22.061 -34.535 1.00 9.84 506 PRO A CA 1
ATOM 4185 C C . PRO A 1 526 ? 11.950 -22.703 -34.715 1.00 10.30 506 PRO A C 1
ATOM 4186 O O . PRO A 1 526 ? 12.271 -23.215 -35.779 1.00 11.31 506 PRO A O 1
ATOM 4190 N N . PHE A 1 527 ? 12.725 -22.693 -33.647 1.00 10.35 507 PHE A N 1
ATOM 4191 C CA . PHE A 1 527 ? 13.977 -23.472 -33.523 1.00 11.14 507 PHE A CA 1
ATOM 4192 C C . PHE A 1 527 ? 15.108 -22.895 -34.391 1.00 11.38 507 PHE A C 1
ATOM 4193 O O . PHE A 1 527 ? 15.495 -23.485 -35.423 1.00 10.72 507 PHE A O 1
ATOM 4201 N N . PRO A 1 528 ? 15.663 -21.751 -33.977 1.00 11.86 508 PRO A N 1
ATOM 4202 C CA . PRO A 1 528 ? 16.769 -21.136 -34.739 1.00 12.78 508 PRO A CA 1
ATOM 4203 C C . PRO A 1 528 ? 18.018 -22.016 -34.782 1.00 13.41 508 PRO A C 1
ATOM 4204 O O . PRO A 1 528 ? 18.845 -21.821 -35.693 1.00 15.46 508 PRO A O 1
ATOM 4208 N N . GLU A 1 529 ? 18.163 -22.946 -33.839 1.00 13.52 509 GLU A N 1
ATOM 4209 C CA . GLU A 1 529 ? 19.328 -23.834 -33.766 1.00 13.79 509 GLU A CA 1
ATOM 4210 C C . GLU A 1 529 ? 18.944 -25.277 -34.133 1.00 12.68 509 GLU A C 1
ATOM 4211 O O . GLU A 1 529 ? 19.661 -26.216 -33.800 1.00 15.03 509 GLU A O 1
ATOM 4217 N N . ALA A 1 530 ? 17.870 -25.445 -34.913 1.00 13.08 510 ALA A N 1
ATOM 4218 C CA . ALA A 1 530 ? 17.469 -26.780 -35.371 1.00 13.22 510 ALA A CA 1
ATOM 4219 C C . ALA A 1 530 ? 18.682 -27.526 -35.942 1.00 13.72 510 ALA A C 1
ATOM 4220 O O . ALA A 1 530 ? 19.395 -27.002 -36.815 1.00 14.40 510 ALA A O 1
ATOM 4222 N N . ASP A 1 531 ? 18.890 -28.749 -35.473 1.00 12.87 511 ASP A N 1
ATOM 4223 C CA . ASP A 1 531 ? 20.060 -29.543 -35.848 1.00 14.28 511 ASP A CA 1
ATOM 4224 C C . ASP A 1 531 ? 19.676 -30.806 -36.617 1.00 14.58 511 ASP A C 1
ATOM 4225 O O . ASP A 1 531 ? 19.316 -31.823 -35.988 1.00 15.21 511 ASP A O 1
ATOM 4230 N N . PRO A 1 532 ? 19.764 -30.759 -37.973 1.00 14.72 512 PRO A N 1
ATOM 4231 C CA . PRO A 1 532 ? 19.404 -31.934 -38.758 1.00 15.27 512 PRO A CA 1
ATOM 4232 C C . PRO A 1 532 ? 20.256 -33.173 -38.469 1.00 16.33 512 PRO A C 1
ATOM 4233 O O . PRO A 1 532 ? 19.831 -34.288 -38.793 1.00 17.07 512 PRO A O 1
ATOM 4237 N N A ARG A 1 533 ? 21.442 -32.991 -37.879 0.45 16.69 513 ARG A N 1
ATOM 4238 N N C ARG A 1 533 ? 21.441 -32.994 -37.878 0.55 17.13 513 ARG A N 1
ATOM 4239 C CA A ARG A 1 533 ? 22.284 -34.123 -37.478 0.45 17.76 513 ARG A CA 1
ATOM 4240 C CA C ARG A 1 533 ? 22.281 -34.134 -37.499 0.55 18.71 513 ARG A CA 1
ATOM 4241 C C A ARG A 1 533 ? 21.571 -35.068 -36.507 0.45 17.35 513 ARG A C 1
ATOM 4242 C C C ARG A 1 533 ? 21.635 -35.034 -36.435 0.55 17.87 513 ARG A C 1
ATOM 4243 O O A ARG A 1 533 ? 21.935 -36.238 -36.406 0.45 18.37 513 ARG A O 1
ATOM 4244 O O C ARG A 1 533 ? 22.112 -36.147 -36.200 0.55 19.14 513 ARG A O 1
ATOM 4259 N N . LEU A 1 534 ? 20.545 -34.570 -35.818 1.00 16.58 514 LEU A N 1
ATOM 4260 C CA . LEU A 1 534 ? 19.814 -35.412 -34.870 1.00 16.41 514 LEU A CA 1
ATOM 4261 C C . LEU A 1 534 ? 19.170 -36.604 -35.560 1.00 17.10 514 LEU A C 1
ATOM 4262 O O . LEU A 1 534 ? 19.005 -37.658 -34.940 1.00 18.87 514 LEU A O 1
ATOM 4267 N N . TYR A 1 535 ? 18.893 -36.477 -36.866 1.00 17.42 515 TYR A N 1
ATOM 4268 C CA . TYR A 1 535 ? 18.312 -37.574 -37.638 1.00 18.38 515 TYR A CA 1
ATOM 4269 C C . TYR A 1 535 ? 19.337 -38.648 -37.984 1.00 20.54 515 TYR A C 1
ATOM 4270 O O . TYR A 1 535 ? 18.968 -39.667 -38.535 1.00 22.12 515 TYR A O 1
ATOM 4279 N N . LEU A 1 536 ? 20.591 -38.444 -37.579 1.00 22.63 516 LEU A N 1
ATOM 4280 C CA . LEU A 1 536 ? 21.637 -39.461 -37.735 1.00 26.64 516 LEU A CA 1
ATOM 4281 C C . LEU A 1 536 ? 21.905 -40.221 -36.437 1.00 29.05 516 LEU A C 1
ATOM 4282 O O . LEU A 1 536 ? 22.660 -41.198 -36.438 1.00 31.32 516 LEU A O 1
ATOM 4287 N N . PHE A 1 537 ? 21.287 -39.767 -35.345 1.00 30.06 517 PHE A N 1
ATOM 4288 C CA . PHE A 1 537 ? 21.216 -40.500 -34.071 1.00 33.03 517 PHE A CA 1
ATOM 4289 C C . PHE A 1 537 ? 21.735 -41.932 -34.167 1.00 36.12 517 PHE A C 1
ATOM 4290 O O . PHE A 1 537 ? 22.938 -42.186 -34.034 1.00 39.31 517 PHE A O 1
#

CATH classification: 3.20.110.10 (+1 more: 1.20.1430.10)

InterPro domains:
  IPR004300 Glycoside hydrolase family 57, N-terminal domain [PF03065] (5-391)
  IPR011330 Glycoside hydrolase/deacetylase, beta/alpha-barrel [SSF88713] (2-413)
  IPR015293 1,4-alpha-glucan branching enzyme, C-terminal [PF09210] (426-515)
  IPR027291 Glycoside hydrolase 38, N-terminal domain superfamily [G3DSA:3.20.110.10] (1-413)
  IPR028995 Glycoside hydrolase families 57/38, central domain superfamily [SSF88688] (413-517)
  IPR037090 Glycoside hydrolase families 57, central domain [G3DSA:1.20.1430.10] (414-520)
  IPR040042 1,4-alpha-glucan branching enzyme MT3115-like [PTHR41695] (3-511)
  IPR048145 1,4-alpha-glucan branching enzyme TTHA1902 [NF041566] (3-516)

Sequence (511 aa):
SHMARFALVLHAHLPYVRAHGMWPFFGEETTLYEAMAETYLPLLIRVLERLRAEGVEAPFTLGITPILAEQLADARIKEEGFWWAYAKDRLERAQGDYQRYRGTALEASARHQVAFWELTLDHFQQRLSSGDLVAAFRKKAEEGGQVELITSNATHGYSPLLGYYDEALWAQIKKTGVSSTYRRRHFAKDPTGFWLPEMAYRPKGPWKPPVEGPPEGVRPGVDELLMRAGIRYTFVDAHLVQGGEPLSPVESQQEATYHVHELESGLRVLARNPETTLQVWSADYGYPGEGLYREFHRKDPLSGLHHWRVTHRKADLAEKAPYDPEEAAFAKTEEHARRHFVGLLERLAGRHPEGVILSPYDDAELFGHWWYEGVAWLEAVLRLLAQNPKVRPVTAREAVQGPAVRTALPEGSWGRGGDHRVWLNEKTLDYWEKVYRAEGAMRREAARRGVLPEEGVLRQAMRELLLLEASDWPFLMETGQAEAYARERYEEHARAFFHLLKGASPEELRALEERDNPFPEADPRRLYLF

Organism: Thermus thermophilus (strain ATCC 27634 / DSM 579 / HB8) (NCBI:txid300852)

Foldseek 3Di:
DLFAEEAEEAEEDDFQQFLPDCDPDHLVVLLLCVLFFLLLLLVLLVVCLVVVQAFAYAYEDEQRNLLLLADPSSLVVNLVVLVVQLVLLVVVCVVDVVHLLNQVSVVSNVSSVVSNVSCVVVVSRSLVSVLVSVVSVRYHYAYEFNRLFQQVQQQDPLLSLLRLLLRQVSCCVRNVDGHQEYENRLLFWAAWAWDDHPADDRPTDTDHTSVLSCVVSNHAEYEHEQCQQVNDFAVLVDARDPRQQFWAAEPSRHIYHYAHNPLQCCQPPLQRHPLQPFQFFAQPAADPVRGDTQFTNNGSPDDSVRTHGHNVVVRLVVLLVSLVVSVVVVQVVCVVHRSTYHYHYDHRCVARNNRVNRSSSVSNNSSVQSPDPHYGRDYPVVNNDDDHHYDDTHGAGNHNRRHCPLQDDPQCNVLSVLLNVLLVVLLVCLVVVPQPPLLNQLLSLLSSSLSNSVLSNCSVPPVCNVVSVVRNVVSSVSNVCSVVDDDVVSSVVSCVSRPRRPPSDSCSSVD

Solvent-accessible surface area: 20457 Å² total; per-residue (Å²): 101,49,41,2,45,2,0,5,0,2,6,2,17,25,7,3,0,6,24,39,39,91,170,92,78,0,4,29,15,0,0,36,2,1,0,26,2,2,0,18,3,4,23,1,4,73,100,2,98,91,100,58,30,144,5,31,0,0,1,3,8,2,2,1,0,3,18,2,4,56,19,81,114,0,78,115,15,0,100,59,20,0,120,55,27,28,82,89,0,88,26,3,61,148,89,30,160,72,68,76,22,37,37,1,0,116,43,9,25,54,24,11,92,78,0,22,65,0,0,88,142,32,78,5,58,0,8,45,13,2,90,127,9,25,102,28,46,28,4,2,3,1,2,1,0,0,2,4,0,0,0,0,7,0,3,26,30,35,1,0,26,0,0,0,58,7,0,0,50,6,13,94,93,25,11,86,102,96,3,52,0,0,2,1,0,30,0,0,8,6,43,137,16,119,20,153,21,54,17,150,63,6,95,117,36,101,14,24,0,0,9,40,1,0,43,130,11,31,0,108,8,1,0,0,0,0,22,5,22,24,35,69,130,30,27,64,159,32,122,18,94,102,27,4,6,67,2,4,57,10,186,37,27,1,54,1,1,1,16,2,0,36,0,6,55,25,1,114,24,88,106,125,0,8,34,15,42,15,52,1,19,12,34,117,63,98,5,123,135,8,24,8,18,0,15,60,14,46,102,92,168,22,91,87,92,109,18,24,55,4,60,2,116,32,0,62,64,43,3,107,83,20,0,153,90,1,10,30,6,0,57,123,1,11,60,148,26,102,102,8,3,1,1,0,1,0,54,1,16,7,1,1,13,126,4,18,0,0,9,32,2,3,21,9,3,1,76,67,2,33,156,16,95,111,0,86,8,1,14,0,107,68,0,11,113,44,134,31,66,224,28,96,7,70,78,0,0,24,10,132,18,4,53,23,114,20,1,47,25,134,106,0,78,61,0,1,92,50,0,6,144,0,1,18,29,0,84,78,9,14,160,157,50,119,45,85,96,25,16,10,92,0,0,0,21,0,0,0,1,0,0,4,2,25,2,0,98,34,7,97,62,70,191,21,45,56,64,0,78,111,11,2,59,42,0,3,116,0,0,38,51,2,40,192,50,28,37,90,105,78,23,141,67,11,56,109,61,0,48,1,4,66,125,6,39,9,179,25,1,71,95